Protein AF-0000000075734144 (afdb_homodimer)

Radius of gyration: 23.99 Å; Cα contacts (8 Å, |Δi|>4): 1242; chains: 2; bounding box: 48×80×72 Å

Foldseek 3Di:
DPLQPAAEEEEEFAPPLCLLLLLQLLQLLCLVVPFAEEEEELDQVQCSNQLQAQNDHFDAQVVVVPPDDQDALVNAWDQGHSRYIYGYQHADDPPPDQSLVSNVVSVVSCVVNVVCVVSVGNYYYYYAYQVPPGPRSCVCFQVLVHQAYEYEAWQDLVRLVSVLVVLVSNLVRVVVNGHFYLAYAYEQDDDPCIQVSVQVSQVVFPGGHQAYQHDDPLSVVSVVSSHRSCPPPVPDPNSVRSSSSSCSVSDDTDTHRTHRDDDVRSVVSVVVVCCVVCVVVVVVVVVVVD/DPLQPAAEEEEEFAPPLCLLLLLQLLQLLCLVVPFAEEEEELDQVQCSNQLQAQNDDFDAQVVVVPPDDQDALVNAWDQGHSRYIYGYQHADDPPPDQSLVSNVVSVVSCVVNVVCVVSVGNYYYYYAYQVRPGPRSCVCFQVLVHQAYEYEAWQDLVRLVSVLVVLVSNLVRVVVNGHFYLAYAYEADDDPCIQVSVQVSQVVFPGGHQAYQHDDPLSVVSVVSSHRSCPPPVPDPNSVRSSSSSCSSSDDTDTHRTHRDDDVRSVVSVVVVCCVVCVVVVVVVVVVVD

pLDDT: mean 84.83, std 16.72, range [25.48, 98.75]

Secondary structure (DSSP, 8-state):
-----PEEEEEEE-TTSSHHHHHHHHHHHHHHTT--EEEEEESTT--TTGGGTTT-----HHHHHHHSSS--HHHHEEE-GGG-EEEE-----TTT--HHHHHHHHHHHHHHTTHHHHH--SEEEEEEESS--SGGGGHHHHTT--SEEEEEE-SSHHHHHHHHHHHHHHHHHGGGTPPEEEEEEEEEE-STTHHHHHHHHHHHTT--EEEEEE--HHHHHHHHTT--HHHH-TTSHHHHHHHHHHHHHHS----B------HHHHHHHHHHHHHHHHHHHHHHHHHH--/-----PEEEEEEE-TTSSHHHHHHHHHHHHHHTT--EEEEEESTT--TTGGGTTT-----HHHHHHHSSS--GGGSEEE-GGG-EEEE-----TTT--HHHHHHHHHHHHHHTTHHHHH--SEEEEEEESS--SGGGGHHHHTT--SEEEEEE-SSHHHHHHHHHHHHHHHHHGGGTPPEEEEEEEEEE-STTHHHHHHHHHHHTT--EEEEEE--HHHHHHHHTT--HHHH-TTSHHHHHHHHHHHHHHS----B------HHHHHHHHHHHHHHHHHHHHHHHHHH--

Sequence (580 aa):
MSSNKPKHIAIYGKGGIGKSTTTSNISAALAEAGHRVIQIGCDPKSDSTTILRGGEDLPTVLDSLRDSGRPTIADVSAIGFGGVLCIEAGGPVPGVGCAGRGINAAVDLLHELKLFEEFKPDYVLYDVLGDVVCGGFAVPIRNGIAESAFVVTSSDFMAIFAANNLFKAISKYAPSGGARLGGVIANSIQTPYASALIDDFASRTGTNVVGYVPRSLTVAQSELYGQTVIEAAPTSEQADVYRQLARHIAGDHPVSIPKPLNAPALKQWAKQWGDRVFGGAAERRLVEVVMSSNKPKHIAIYGKGGIGKSTTTSNISAALAEAGHRVIQIGCDPKSDSTTILRGGEDLPTVLDSLRDSGRPTIADVSAIGFGGVLCIEAGGPVPGVGCAGRGINAAVDLLHELKLFEEFKPDYVLYDVLGDVVCGGFAVPIRNGIAESAFVVTSSDFMAIFAANNLFKAISKYAPSGGARLGGVIANSIQTPYASALIDDFASRTGTNVVGYVPRSLTVAQSELYGQTVIEAAPTSEQADVYRQLARHIAGDHPVSIPKPLNAPALKQWAKQWGDRVFGGAAERRLVEVV

Nearest PDB structures (foldseek):
  8tc3-assembly1_B  TM=9.566E-01  e=6.756E-31  Azotobacter vinelandii DJ
  8q5w-assembly3_F  TM=9.598E-01  e=5.323E-31  Methanocaldococcus infernus ME
  6n4l-assembly1_A  TM=9.449E-01  e=5.650E-31  Azotobacter vinelandii
  8q5v-assembly1_B  TM=9.428E-01  e=2.508E-30  Methanothermococcus thermolithotrophicus DSM 2095
  1cp2-assembly1_B  TM=9.571E-01  e=1.592E-29  Clostridium pasteurianum

InterPro domains:
  IPR000392 NifH/frxC family [PF00142] (8-270)
  IPR000392 NifH/frxC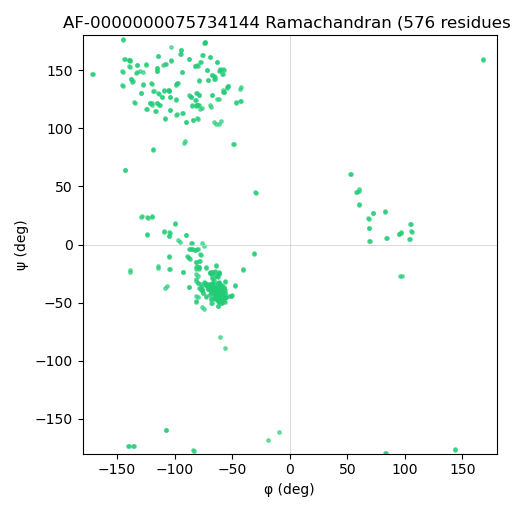 family [PIRSF000363] (7-274)
  IPR000392 NifH/frxC family [PS51026] (6-276)
  IPR000392 NifH/frxC family [PTHR42864] (8-272)
  IPR027417 P-loop containing nucleoside triphosphate hydrolase [G3DSA:3.40.50.300] (7-277)
  IPR027417 P-loop containing nucleoside triphosphate hydrolase [SSF52540] (5-275)
  IPR030655 NifH/chlL conserved site [PS00692] (127-140)
  IPR030655 NifH/chlL conserved site [PS00746] (88-100)

Organism: Rhodopseudomonas palustris (strain ATCC BAA-98 / CGA009) (NCBI:txid258594)

Solvent-accessible surface area (backbone atoms only — not comparable to full-atom values): 28976 Å² total; per-residue (Å²): 128,82,83,66,72,53,45,30,35,32,41,28,20,40,80,88,60,46,46,40,62,50,49,40,25,25,50,37,34,40,17,70,74,68,43,44,31,33,42,36,15,48,28,63,82,48,62,38,52,23,33,40,42,63,54,50,87,67,58,24,38,51,57,40,63,67,72,53,76,87,69,53,69,74,64,29,40,47,75,27,52,70,60,26,37,33,32,24,29,26,44,40,60,86,37,63,36,43,55,19,58,36,42,52,52,30,54,50,48,41,56,74,67,38,45,60,76,70,67,57,34,50,34,37,39,35,40,36,50,44,68,53,86,46,72,25,60,39,42,51,31,51,71,38,60,15,62,30,29,34,38,37,33,38,64,47,63,70,38,44,52,45,46,39,52,49,28,42,52,38,42,66,32,28,82,78,55,15,17,28,37,52,26,30,35,38,28,61,44,79,54,90,58,26,62,59,52,44,45,51,52,26,51,71,21,53,46,44,67,70,40,73,37,61,58,51,69,64,52,56,46,17,50,70,62,8,28,28,35,49,72,70,38,58,85,38,71,68,24,49,47,34,40,53,39,27,49,50,72,72,42,93,62,69,64,33,69,38,44,47,67,53,72,69,57,44,51,51,51,51,44,52,50,40,42,62,72,47,46,59,51,57,53,50,52,54,47,70,76,84,128,82,83,65,73,53,47,29,35,32,40,28,20,40,80,88,61,46,46,40,63,50,49,40,25,26,49,37,33,40,16,68,72,69,42,43,32,34,40,36,16,48,27,63,83,49,62,38,52,22,33,40,42,61,53,48,88,69,58,23,37,51,58,39,63,69,73,47,78,88,68,53,70,72,63,31,41,48,76,26,52,70,61,26,36,30,32,25,27,26,43,40,61,86,40,64,35,44,53,17,58,36,42,52,52,30,55,51,48,42,54,72,68,39,45,59,74,70,68,56,34,51,34,35,40,34,40,35,50,46,67,52,86,46,71,25,59,39,40,50,31,50,71,38,62,15,63,29,29,34,37,39,31,37,65,46,64,71,38,44,52,46,49,38,53,49,28,45,52,38,42,65,31,28,83,78,55,15,17,28,37,50,26,31,35,37,28,61,42,80,54,91,58,27,63,59,52,45,46,50,52,26,50,71,21,51,48,44,66,69,39,74,37,60,58,49,68,64,52,57,46,18,49,68,63,8,28,29,34,49,72,69,37,59,86,38,71,67,24,49,47,33,40,52,39,28,50,50,70,72,42,91,63,70,65,32,70,37,43,48,66,52,72,71,56,43,51,50,51,50,43,52,50,40,42,62,73,48,47,59,53,60,55,51,51,54,46,70,77,84

Structure (mmCIF, N/CA/C/O backbone):
data_AF-0000000075734144-model_v1
#
loop_
_entity.id
_entity.type
_entity.pdbx_description
1 polymer 'Nitrogenase iron protein (Nitrogenase component II) (Nitrogenase reductase)'
#
loop_
_atom_site.group_PDB
_atom_site.id
_atom_site.type_symbol
_atom_site.label_atom_id
_atom_site.label_alt_id
_atom_site.label_comp_id
_atom_site.label_asym_id
_atom_site.label_entity_id
_atom_site.label_seq_id
_atom_site.pdbx_PDB_ins_code
_atom_site.Cartn_x
_atom_site.Cartn_y
_atom_site.Cartn_z
_atom_site.occupancy
_atom_site.B_iso_or_equiv
_atom_site.auth_seq_id
_atom_site.auth_comp_id
_atom_site.auth_asym_id
_atom_site.auth_atom_id
_atom_site.pdbx_PDB_model_num
ATOM 1 N N . MET A 1 1 ? -4.992 38.688 23.531 1 30.84 1 MET A N 1
ATOM 2 C CA . MET A 1 1 ? -4.18 37.812 22.703 1 30.84 1 MET A CA 1
ATOM 3 C C . MET A 1 1 ? -4.922 36.5 22.375 1 30.84 1 MET A C 1
ATOM 5 O O . MET A 1 1 ? -5.273 35.75 23.281 1 30.84 1 MET A O 1
ATOM 9 N N . SER A 1 2 ? -5.914 36.438 21.562 1 37.84 2 SER A N 1
ATOM 10 C CA . SER A 1 2 ? -7.086 35.562 21.5 1 37.84 2 SER A CA 1
ATOM 11 C C . SER A 1 2 ? -6.699 34.094 21.625 1 37.84 2 SER A C 1
ATOM 13 O O . SER A 1 2 ? -5.781 33.625 20.938 1 37.84 2 SER A O 1
ATOM 15 N N . SER A 1 3 ? -6.543 33.438 22.797 1 46.69 3 SER A N 1
ATOM 16 C CA . SER A 1 3 ? -6.184 32.094 23.281 1 46.69 3 SER A CA 1
ATOM 17 C C . SER A 1 3 ? -6.598 31.016 22.297 1 46.69 3 SER A C 1
ATOM 19 O O . SER A 1 3 ? -7.684 30.453 22.406 1 46.69 3 SER A O 1
ATOM 21 N N . ASN A 1 4 ? -6.367 31.141 20.938 1 62.25 4 ASN A N 1
ATOM 22 C CA . ASN A 1 4 ? -6.992 30.391 19.859 1 62.25 4 ASN A CA 1
ATOM 23 C C . ASN A 1 4 ? -6.684 28.891 19.984 1 62.25 4 ASN A C 1
ATOM 25 O O . ASN A 1 4 ? -5.523 28.516 20.141 1 62.25 4 ASN A O 1
ATOM 29 N N . LYS A 1 5 ? -7.594 28.109 20.422 1 83.38 5 LYS A N 1
ATOM 30 C CA . LYS A 1 5 ? -7.578 26.656 20.5 1 83.38 5 LYS A CA 1
ATOM 31 C C . LYS A 1 5 ? -7.008 26.047 19.219 1 83.38 5 LYS A C 1
ATOM 33 O O . LYS A 1 5 ? -7.383 26.453 18.109 1 83.38 5 LYS A O 1
ATOM 38 N N . PRO A 1 6 ? -5.977 25.266 19.406 1 91.38 6 PRO A N 1
ATOM 39 C CA . PRO A 1 6 ? -5.395 24.641 18.219 1 91.38 6 PRO A CA 1
ATOM 40 C C . PRO A 1 6 ? -6.426 23.875 17.391 1 91.38 6 PRO A C 1
ATOM 42 O O . PRO A 1 6 ? -7.367 23.297 17.938 1 91.38 6 PRO A O 1
ATOM 45 N N . LYS A 1 7 ? -6.375 24.031 16.172 1 92.44 7 LYS A N 1
ATOM 46 C CA . LYS A 1 7 ? -7.195 23.234 15.266 1 92.44 7 LYS A CA 1
ATOM 47 C C . LYS A 1 7 ? -6.574 21.859 15.023 1 92.44 7 LYS A C 1
ATOM 49 O O . LYS A 1 7 ? -5.43 21.766 14.57 1 92.44 7 LYS A O 1
ATOM 54 N N . HIS A 1 8 ? -7.285 20.781 15.367 1 92.62 8 HIS A N 1
ATOM 55 C CA . HIS A 1 8 ? -6.836 19.406 15.188 1 92.62 8 HIS A CA 1
ATOM 56 C C . HIS A 1 8 ? -7.434 18.797 13.93 1 92.62 8 HIS A C 1
ATOM 58 O O . HIS A 1 8 ? -8.656 18.766 13.766 1 92.62 8 HIS A O 1
ATOM 64 N N . ILE A 1 9 ? -6.598 18.297 13.07 1 93.56 9 ILE A N 1
ATOM 65 C CA . ILE A 1 9 ? -7.02 17.797 11.773 1 93.56 9 ILE A CA 1
ATOM 66 C C . ILE A 1 9 ? -6.449 16.391 11.555 1 93.56 9 ILE A C 1
ATOM 68 O O . ILE A 1 9 ? -5.254 16.172 11.75 1 93.56 9 ILE A O 1
ATOM 72 N N . ALA A 1 10 ? -7.301 15.461 11.156 1 92.69 10 ALA A N 1
ATOM 73 C CA . ALA A 1 10 ? -6.852 14.109 10.844 1 92.69 10 ALA A CA 1
ATOM 74 C C . ALA A 1 10 ? -6.836 13.875 9.336 1 92.69 10 ALA A C 1
ATOM 76 O O . ALA A 1 10 ? -7.77 14.258 8.625 1 92.69 10 ALA A O 1
ATOM 77 N N . ILE A 1 11 ? -5.777 13.32 8.859 1 94.25 11 ILE A N 1
ATOM 78 C CA . ILE A 1 11 ? -5.652 12.961 7.449 1 94.25 11 ILE A CA 1
ATOM 79 C C . ILE A 1 11 ? -5.551 11.445 7.305 1 94.25 11 ILE A C 1
ATOM 81 O O . ILE A 1 11 ? -4.645 10.82 7.863 1 94.25 11 ILE A O 1
ATOM 85 N N . TYR A 1 12 ? -6.484 10.914 6.559 1 91.5 12 TYR A N 1
ATOM 86 C CA . TYR A 1 12 ? -6.598 9.469 6.387 1 91.5 12 TYR A CA 1
ATOM 87 C C . TYR A 1 12 ? -6.32 9.07 4.941 1 91.5 12 TYR A C 1
ATOM 89 O O . TYR A 1 12 ? -6.414 9.898 4.031 1 91.5 12 TYR A O 1
ATOM 97 N N . GLY A 1 13 ? -6.051 7.859 4.793 1 90.44 13 GLY A N 1
ATOM 98 C CA . GLY A 1 13 ? -5.848 7.285 3.473 1 90.44 13 GLY A CA 1
ATOM 99 C C . GLY A 1 13 ? -5.254 5.887 3.516 1 90.44 13 GLY A C 1
ATOM 100 O O . GLY A 1 13 ? -4.645 5.496 4.512 1 90.44 13 GLY A O 1
ATOM 101 N N . LYS A 1 14 ? -5.492 5.254 2.389 1 84.56 14 LYS A N 1
ATOM 102 C CA . LYS A 1 14 ? -4.934 3.906 2.295 1 84.56 14 LYS A CA 1
ATOM 103 C C . LYS A 1 14 ? -3.41 3.934 2.35 1 84.56 14 LYS A C 1
ATOM 105 O O . LYS A 1 14 ? -2.793 4.965 2.072 1 84.56 14 LYS A O 1
ATOM 110 N N . GLY A 1 15 ? -2.816 2.807 2.754 1 81.06 15 GLY A N 1
ATOM 111 C CA . GLY A 1 15 ? -1.364 2.717 2.736 1 81.06 15 GLY A CA 1
ATOM 112 C C . GLY A 1 15 ? -0.769 2.967 1.362 1 81.06 15 GLY A C 1
ATOM 113 O O . GLY A 1 15 ? -1.243 2.42 0.365 1 81.06 15 GLY A O 1
ATOM 114 N N . GLY A 1 16 ? 0.249 3.842 1.29 1 81.75 16 GLY A N 1
ATOM 115 C CA . GLY A 1 16 ? 0.979 4.086 0.057 1 81.75 16 GLY A CA 1
ATOM 116 C C . GLY A 1 16 ? 0.301 5.102 -0.846 1 81.75 16 GLY A C 1
ATOM 117 O O . GLY A 1 16 ? 0.8 5.402 -1.932 1 81.75 16 GLY A O 1
ATOM 118 N N . ILE A 1 17 ? -0.723 5.719 -0.453 1 88.38 17 ILE A N 1
ATOM 119 C CA . ILE A 1 17 ? -1.52 6.609 -1.29 1 88.38 17 ILE A CA 1
ATOM 120 C C . ILE A 1 17 ? -0.857 7.98 -1.359 1 88.38 17 ILE A C 1
ATOM 122 O O . ILE A 1 17 ? -1.238 8.82 -2.178 1 88.38 17 ILE A O 1
ATOM 126 N N . GLY A 1 18 ? 0.083 8.281 -0.485 1 91.75 18 GLY A N 1
ATOM 127 C CA . GLY A 1 18 ? 0.748 9.57 -0.434 1 91.75 18 GLY A CA 1
ATOM 128 C C . GLY A 1 18 ? 0.287 10.438 0.725 1 91.75 18 GLY A C 1
ATOM 129 O O . GLY A 1 18 ? 0.45 11.656 0.699 1 91.75 18 GLY A O 1
ATOM 130 N N . LYS A 1 19 ? -0.297 9.82 1.636 1 93.5 19 LYS A N 1
ATOM 131 C CA . LYS A 1 19 ? -0.856 10.523 2.789 1 93.5 19 LYS A CA 1
ATOM 132 C C . LYS A 1 19 ? 0.236 11.234 3.582 1 93.5 19 LYS A C 1
ATOM 134 O O . LYS A 1 19 ? 0.11 12.422 3.893 1 93.5 19 LYS A O 1
ATOM 139 N N . SER A 1 20 ? 1.296 10.523 3.973 1 95.25 20 SER A N 1
ATOM 140 C CA . SER A 1 20 ? 2.365 11.117 4.77 1 95.25 20 SER A CA 1
ATOM 141 C C . SER A 1 20 ? 3.064 12.242 4.012 1 95.25 20 SER A C 1
ATOM 143 O O . SER A 1 20 ? 3.361 13.289 4.586 1 95.25 20 SER A O 1
ATOM 145 N N . THR A 1 21 ? 3.328 12.023 2.746 1 95.5 21 THR A N 1
ATOM 146 C CA . THR A 1 21 ? 3.945 13.039 1.909 1 95.5 21 THR A CA 1
ATOM 147 C C . THR A 1 21 ? 3.07 14.289 1.848 1 95.5 21 THR A C 1
ATOM 149 O O . THR A 1 21 ? 3.561 15.406 2.027 1 95.5 21 THR A O 1
ATOM 152 N N . THR A 1 22 ? 1.815 14.031 1.645 1 97.38 22 THR A N 1
ATOM 153 C CA . THR A 1 22 ? 0.865 15.133 1.564 1 97.38 22 THR A CA 1
ATOM 154 C C . THR A 1 22 ? 0.777 15.867 2.9 1 97.38 22 THR A C 1
ATOM 156 O O . THR A 1 22 ? 0.833 17.094 2.941 1 97.38 22 THR A O 1
ATOM 159 N N . THR A 1 23 ? 0.676 15.141 3.967 1 97.69 23 THR A N 1
ATOM 160 C CA . THR A 1 23 ? 0.566 15.727 5.297 1 97.69 23 THR A CA 1
ATOM 161 C C . THR A 1 23 ? 1.793 16.578 5.617 1 97.69 23 THR A C 1
ATOM 163 O O . THR A 1 23 ? 1.666 17.703 6.098 1 97.69 23 THR A O 1
ATOM 166 N N . SER A 1 24 ? 2.945 16.078 5.344 1 98.38 24 SER A N 1
ATOM 167 C CA . SER A 1 24 ? 4.188 16.797 5.633 1 98.38 24 SER A CA 1
ATOM 168 C C . SER A 1 24 ? 4.293 18.062 4.809 1 98.38 24 SER A C 1
ATOM 170 O O . SER A 1 24 ? 4.773 19.094 5.301 1 98.38 24 SER A O 1
ATOM 172 N N . ASN A 1 25 ? 3.908 17.969 3.58 1 98.56 25 ASN A N 1
ATOM 173 C CA . ASN A 1 25 ? 3.961 19.172 2.75 1 98.56 25 ASN A CA 1
ATOM 174 C C . ASN A 1 25 ? 2.955 20.219 3.217 1 98.56 25 ASN A C 1
ATOM 176 O O . ASN A 1 25 ? 3.217 21.422 3.131 1 98.56 25 ASN A O 1
ATOM 180 N N . ILE A 1 26 ? 1.794 19.781 3.691 1 98.44 26 ILE A N 1
ATOM 181 C CA . ILE A 1 26 ? 0.819 20.703 4.273 1 98.44 26 ILE A CA 1
ATOM 182 C C . ILE A 1 26 ? 1.4 21.344 5.527 1 98.44 26 ILE A C 1
ATOM 184 O O . ILE A 1 26 ? 1.333 22.562 5.695 1 98.44 26 ILE A O 1
ATOM 188 N N . SER A 1 27 ? 1.986 20.547 6.387 1 98.62 27 SER A N 1
ATOM 189 C CA . SER A 1 27 ? 2.623 21.047 7.598 1 98.62 27 SER A CA 1
ATOM 190 C C . SER A 1 27 ? 3.695 22.094 7.266 1 98.62 27 SER A C 1
ATOM 192 O O . SER A 1 27 ? 3.748 23.156 7.879 1 98.62 27 SER A O 1
ATOM 194 N N . ALA A 1 28 ? 4.516 21.766 6.277 1 98.75 28 ALA A N 1
ATOM 195 C CA . ALA A 1 28 ? 5.586 22.656 5.855 1 98.75 28 ALA A CA 1
ATOM 196 C C . ALA A 1 28 ? 5.016 23.969 5.316 1 98.75 28 ALA A C 1
ATOM 198 O O . ALA A 1 28 ? 5.535 25.047 5.613 1 98.75 28 ALA A O 1
ATOM 199 N N . ALA A 1 29 ? 3.975 23.859 4.566 1 98.75 29 ALA A N 1
ATOM 200 C CA . ALA A 1 29 ? 3.35 25.047 3.984 1 98.75 29 ALA A CA 1
ATOM 201 C C . ALA A 1 29 ? 2.756 25.953 5.066 1 98.75 29 ALA A C 1
ATOM 203 O O . ALA A 1 29 ? 2.879 27.172 5 1 98.75 29 ALA A O 1
ATOM 204 N N . LEU A 1 30 ? 2.107 25.375 6.023 1 98.44 30 LEU A N 1
ATOM 205 C CA . LEU A 1 30 ? 1.55 26.141 7.137 1 98.44 30 LEU A CA 1
ATOM 206 C C . LEU A 1 30 ? 2.654 26.812 7.938 1 98.44 30 LEU A C 1
ATOM 208 O O . LEU A 1 30 ? 2.523 27.984 8.312 1 98.44 30 LEU A O 1
ATOM 212 N N . ALA A 1 31 ? 3.697 26.094 8.172 1 98.5 31 ALA A N 1
ATOM 213 C CA . ALA A 1 31 ? 4.832 26.656 8.891 1 98.5 31 ALA A CA 1
ATOM 214 C C . ALA A 1 31 ? 5.441 27.828 8.117 1 98.5 31 ALA A C 1
ATOM 216 O O . ALA A 1 31 ? 5.754 28.875 8.703 1 98.5 31 ALA A O 1
ATOM 217 N N . GLU A 1 32 ? 5.605 27.578 6.832 1 98.25 32 GLU A N 1
ATOM 218 C CA . GLU A 1 32 ? 6.121 28.625 5.965 1 98.25 32 GLU A CA 1
ATOM 219 C C . GLU A 1 32 ? 5.258 29.891 6.047 1 98.25 32 GLU A C 1
ATOM 221 O O . GLU A 1 32 ? 5.77 31 5.988 1 98.25 32 GLU A O 1
ATOM 226 N N . ALA A 1 33 ? 4.023 29.734 6.27 1 97.75 33 ALA A N 1
ATOM 227 C CA . ALA A 1 33 ? 3.072 30.844 6.359 1 97.75 33 ALA A CA 1
ATOM 228 C C . ALA A 1 33 ? 3.094 31.469 7.75 1 97.75 33 ALA A C 1
ATOM 230 O O . ALA A 1 33 ? 2.32 32.406 8.031 1 97.75 33 ALA A O 1
ATOM 231 N N . GLY A 1 34 ? 3.865 30.891 8.68 1 97.19 34 GLY A N 1
ATOM 232 C CA . GLY A 1 34 ? 4.086 31.547 9.961 1 97.19 34 GLY A CA 1
ATOM 233 C C . GLY A 1 34 ? 3.314 30.891 11.094 1 97.19 34 GLY A C 1
ATOM 234 O O . GLY A 1 34 ? 3.271 31.438 12.211 1 97.19 34 GLY A O 1
ATOM 235 N N . HIS A 1 35 ? 2.754 29.75 10.859 1 97.75 35 HIS A N 1
ATOM 236 C CA . HIS A 1 35 ? 1.962 29.094 11.898 1 97.75 35 HIS A CA 1
ATOM 237 C C . HIS A 1 35 ? 2.811 28.109 12.703 1 97.75 35 HIS A C 1
ATOM 239 O O . HIS A 1 35 ? 3.762 27.531 12.172 1 97.75 35 HIS A O 1
ATOM 245 N N . ARG A 1 36 ? 2.479 27.953 13.945 1 98 36 ARG A N 1
ATOM 246 C CA . ARG A 1 36 ? 3.049 26.891 14.773 1 98 36 ARG A CA 1
ATOM 247 C C . ARG A 1 36 ? 2.328 25.562 14.539 1 98 36 ARG A C 1
ATOM 249 O O . ARG A 1 36 ? 1.122 25.469 14.773 1 98 36 ARG A O 1
ATOM 256 N N . VAL A 1 37 ? 3.082 24.594 14.094 1 98.31 37 VAL A N 1
ATOM 257 C CA . VAL A 1 37 ? 2.451 23.359 13.609 1 98.31 37 VAL A CA 1
ATOM 258 C C . VAL A 1 37 ? 3.061 22.156 14.312 1 98.31 37 VAL A C 1
ATOM 260 O O . VAL A 1 37 ? 4.273 22.094 14.523 1 98.31 37 VAL A O 1
ATOM 263 N N . ILE A 1 38 ? 2.191 21.188 14.703 1 97.5 38 ILE A N 1
ATOM 264 C CA . ILE A 1 38 ? 2.617 19.859 15.133 1 97.5 38 ILE A CA 1
ATOM 265 C C . ILE A 1 38 ? 2.117 18.812 14.141 1 97.5 38 ILE A C 1
ATOM 267 O O . ILE A 1 38 ? 0.962 18.859 13.711 1 97.5 38 ILE A O 1
ATOM 271 N N . GLN A 1 39 ? 2.971 17.953 13.695 1 97.5 39 GLN A N 1
ATOM 272 C CA . GLN A 1 39 ? 2.551 16.766 12.953 1 97.5 39 GLN A CA 1
ATOM 273 C C . GLN A 1 39 ? 2.801 15.5 13.766 1 97.5 39 GLN A C 1
ATOM 275 O O . GLN A 1 39 ? 3.92 15.258 14.219 1 97.5 39 GLN A O 1
ATOM 280 N N . ILE A 1 40 ? 1.747 14.695 13.914 1 94.5 40 ILE A N 1
ATOM 281 C CA . ILE A 1 40 ? 1.815 13.438 14.648 1 94.5 40 ILE A CA 1
ATOM 282 C C . ILE A 1 40 ? 1.535 12.273 13.703 1 94.5 40 ILE A C 1
ATOM 284 O O . ILE A 1 40 ? 0.42 12.133 13.195 1 94.5 40 ILE A O 1
ATOM 288 N N . GLY A 1 41 ? 2.564 11.477 13.547 1 93 41 GLY A N 1
ATOM 289 C CA . GLY A 1 41 ? 2.373 10.242 12.789 1 93 41 GLY A CA 1
ATOM 290 C C . GLY A 1 41 ? 1.707 9.148 13.602 1 93 41 GLY A C 1
ATOM 291 O O . GLY A 1 41 ? 2.193 8.773 14.672 1 93 41 GLY A O 1
ATOM 292 N N . CYS A 1 42 ? 0.67 8.602 13.031 1 86.12 42 CYS A N 1
ATOM 293 C CA . CYS A 1 42 ? -0.082 7.547 13.703 1 86.12 42 CYS A CA 1
ATOM 294 C C . CYS A 1 42 ? -0.064 6.262 12.883 1 86.12 42 CYS A C 1
ATOM 296 O O . CYS A 1 42 ? -0.998 5.461 12.961 1 86.12 42 CYS A O 1
ATOM 298 N N . ASP A 1 43 ? 0.855 6.109 12.109 1 77.88 43 ASP A N 1
ATOM 299 C CA . ASP A 1 43 ? 1.105 4.891 11.352 1 77.88 43 ASP A CA 1
ATOM 300 C C . ASP A 1 43 ? 2.174 4.031 12.023 1 77.88 43 ASP A C 1
ATOM 302 O O . ASP A 1 43 ? 3.205 4.543 12.461 1 77.88 43 ASP A O 1
ATOM 306 N N . PRO A 1 44 ? 1.94 2.754 12.055 1 71.62 44 PRO A N 1
ATOM 307 C CA . PRO A 1 44 ? 2.914 1.864 12.695 1 71.62 44 PRO A CA 1
ATOM 308 C C . PRO A 1 44 ? 4.281 1.903 12.016 1 71.62 44 PRO A C 1
ATOM 310 O O . PRO A 1 44 ? 5.293 1.559 12.641 1 71.62 44 PRO A O 1
ATOM 313 N N . LYS A 1 45 ? 4.434 2.24 10.82 1 72.12 45 LYS A N 1
ATOM 314 C CA . LYS A 1 45 ? 5.707 2.328 10.117 1 72.12 45 LYS A CA 1
ATOM 315 C C . LYS A 1 45 ? 6.551 3.484 10.641 1 72.12 45 LYS A C 1
ATOM 317 O O . LYS A 1 45 ? 7.77 3.504 10.461 1 72.12 45 LYS A O 1
ATOM 322 N N . SER A 1 46 ? 5.969 4.48 11.227 1 74.5 46 SER A N 1
ATOM 323 C CA . SER A 1 46 ? 6.621 5.598 11.906 1 74.5 46 SER A CA 1
ATOM 324 C C . SER A 1 46 ? 7.523 6.371 10.953 1 74.5 46 SER A C 1
ATOM 326 O O . SER A 1 46 ? 8.68 6.648 11.273 1 74.5 46 SER A O 1
ATOM 328 N N . ASP A 1 47 ? 7.047 6.684 9.773 1 84.44 47 ASP A N 1
ATOM 329 C CA . ASP A 1 47 ? 7.836 7.457 8.82 1 84.44 47 ASP A CA 1
ATOM 330 C C . ASP A 1 47 ? 7.047 8.656 8.297 1 84.44 47 ASP A C 1
ATOM 332 O O . ASP A 1 47 ? 7.363 9.195 7.234 1 84.44 47 ASP A O 1
ATOM 336 N N . SER A 1 48 ? 6.094 9.109 9.039 1 92.31 48 SER A N 1
ATOM 337 C CA . SER A 1 48 ? 5.203 10.188 8.625 1 92.31 48 SER A CA 1
ATOM 338 C C . SER A 1 48 ? 5.953 11.508 8.516 1 92.31 48 SER A C 1
ATOM 340 O O . SER A 1 48 ? 5.652 12.328 7.645 1 92.31 48 SER A O 1
ATOM 342 N N . THR A 1 49 ? 6.961 11.719 9.398 1 96.56 49 THR A N 1
ATOM 343 C CA . THR A 1 49 ? 7.57 13.039 9.492 1 96.56 49 THR A CA 1
ATOM 344 C C . THR A 1 49 ? 8.984 13.023 8.922 1 96.56 49 THR A C 1
ATOM 346 O O . THR A 1 49 ? 9.727 14 9.062 1 96.56 49 THR A O 1
ATOM 349 N N . THR A 1 50 ? 9.352 12.008 8.273 1 93.62 50 THR A N 1
ATOM 350 C CA . THR A 1 50 ? 10.719 11.797 7.809 1 93.62 50 THR A CA 1
ATOM 351 C C . THR A 1 50 ? 11.141 12.914 6.859 1 93.62 50 THR A C 1
ATOM 353 O O . THR A 1 50 ? 12.25 13.445 6.969 1 93.62 50 THR A O 1
ATOM 356 N N . ILE A 1 51 ? 10.281 13.359 6.008 1 95.12 51 ILE A N 1
ATOM 357 C CA . ILE A 1 51 ? 10.688 14.32 4.984 1 95.12 51 ILE A CA 1
ATOM 358 C C . ILE A 1 51 ? 10.641 15.734 5.555 1 95.12 51 ILE A C 1
ATOM 360 O O . ILE A 1 51 ? 11.016 16.688 4.875 1 95.12 51 ILE A O 1
ATOM 364 N N . LEU A 1 52 ? 10.188 15.852 6.77 1 97.94 52 LEU A N 1
ATOM 365 C CA . LEU A 1 52 ? 10.297 17.125 7.469 1 97.94 52 LEU A CA 1
ATOM 366 C C . LEU A 1 52 ? 11.641 17.234 8.195 1 97.94 52 LEU A C 1
ATOM 368 O O . LEU A 1 52 ? 12.031 18.312 8.633 1 97.94 52 LEU A O 1
ATOM 372 N N . ARG A 1 53 ? 12.305 16.078 8.242 1 96.19 53 ARG A N 1
ATOM 373 C CA . ARG A 1 53 ? 13.461 16.016 9.133 1 96.19 53 ARG A CA 1
ATOM 374 C C . ARG A 1 53 ? 14.719 15.602 8.375 1 96.19 53 ARG A C 1
ATOM 376 O O . ARG A 1 53 ? 15.625 15 8.945 1 96.19 53 ARG A O 1
ATOM 383 N N . GLY A 1 54 ? 14.719 15.828 7.148 1 91.94 54 GLY A N 1
ATOM 384 C CA . GLY A 1 54 ? 15.898 15.531 6.359 1 91.94 54 GLY A CA 1
ATOM 385 C C . GLY A 1 54 ? 16.172 14.047 6.223 1 91.94 54 GLY A C 1
ATOM 386 O O . GLY A 1 54 ? 17.297 13.633 5.941 1 91.94 54 GLY A O 1
ATOM 387 N N . GLY A 1 55 ? 15.219 13.273 6.547 1 88.5 55 GLY A N 1
ATOM 388 C CA . GLY A 1 55 ? 15.359 11.828 6.422 1 88.5 55 GLY A CA 1
ATOM 389 C C . GLY A 1 55 ? 15.797 11.164 7.707 1 88.5 55 GLY A C 1
ATOM 390 O O . GLY A 1 55 ? 16.016 9.945 7.742 1 88.5 55 GLY A O 1
ATOM 391 N N . GLU A 1 56 ? 15.828 11.836 8.758 1 88.88 56 GLU A N 1
ATOM 392 C CA . GLU A 1 56 ? 16.328 11.305 10.023 1 88.88 56 GLU A CA 1
ATOM 393 C C . GLU A 1 56 ? 15.266 10.492 10.75 1 88.88 56 GLU A C 1
ATOM 395 O O . GLU A 1 56 ? 14.07 10.797 10.641 1 88.88 56 GLU A O 1
ATOM 400 N N . ASP A 1 57 ? 15.727 9.594 11.539 1 85.62 57 ASP A N 1
ATOM 401 C CA . ASP A 1 57 ? 14.82 8.773 12.336 1 85.62 57 ASP A CA 1
ATOM 402 C C . ASP A 1 57 ? 14.352 9.523 13.578 1 85.62 57 ASP A C 1
ATOM 404 O O . ASP A 1 57 ? 15.047 10.422 14.062 1 85.62 57 ASP A O 1
ATOM 408 N N . LEU A 1 58 ? 13.227 9.156 14.047 1 90.31 58 LEU A N 1
ATOM 409 C CA . LEU A 1 58 ? 12.633 9.703 15.258 1 90.31 58 LEU A CA 1
ATOM 410 C C . LEU A 1 58 ? 12.086 8.594 16.141 1 90.31 58 LEU A C 1
ATOM 412 O O . LEU A 1 58 ? 11.281 7.773 15.695 1 90.31 58 LEU A O 1
ATOM 416 N N . PRO A 1 59 ? 12.57 8.508 17.375 1 87.69 59 PRO A N 1
ATOM 417 C CA . PRO A 1 59 ? 11.969 7.527 18.281 1 87.69 59 PRO A CA 1
ATOM 418 C C . PRO A 1 59 ? 10.469 7.742 18.469 1 87.69 59 PRO A C 1
ATOM 420 O O . PRO A 1 59 ? 10.008 8.883 18.516 1 87.69 59 PRO A O 1
ATOM 423 N N . THR A 1 60 ? 9.75 6.645 18.641 1 88.75 60 THR A N 1
ATOM 424 C CA . THR A 1 60 ? 8.305 6.75 18.766 1 88.75 60 THR A CA 1
ATOM 425 C C . THR A 1 60 ? 7.914 6.984 20.234 1 88.75 60 THR A C 1
ATOM 427 O O . THR A 1 60 ? 8.695 6.703 21.141 1 88.75 60 THR A O 1
ATOM 430 N N . VAL A 1 61 ? 6.738 7.496 20.375 1 87 61 VAL A N 1
ATOM 431 C CA . VAL A 1 61 ? 6.188 7.734 21.703 1 87 61 VAL A CA 1
ATOM 432 C C . VAL A 1 61 ? 6.074 6.414 22.453 1 87 61 VAL A C 1
ATOM 434 O O . VAL A 1 61 ? 6.496 6.316 23.609 1 87 61 VAL A O 1
ATOM 437 N N . LEU A 1 62 ? 5.59 5.395 21.859 1 81.62 62 LEU A N 1
ATOM 438 C CA . LEU A 1 62 ? 5.34 4.109 22.516 1 81.62 62 LEU A CA 1
ATOM 439 C C . LEU A 1 62 ? 6.652 3.416 22.859 1 81.62 62 LEU A C 1
ATOM 441 O O . LEU A 1 62 ? 6.75 2.742 23.891 1 81.62 62 LEU A O 1
ATOM 445 N N . ASP A 1 63 ? 7.621 3.51 22 1 80.06 63 ASP A N 1
ATOM 446 C CA . ASP A 1 63 ? 8.93 2.93 22.297 1 80.06 63 ASP A CA 1
ATOM 447 C C . ASP A 1 63 ? 9.578 3.613 23.5 1 80.06 63 ASP A C 1
ATOM 449 O O . ASP A 1 63 ? 10.273 2.971 24.281 1 80.06 63 ASP A O 1
ATOM 453 N N . SER A 1 64 ? 9.422 4.824 23.578 1 78.38 64 SER A N 1
ATOM 454 C CA . SER A 1 64 ? 10.031 5.582 24.672 1 78.38 64 SER A CA 1
ATOM 455 C C . SER A 1 64 ? 9.406 5.227 26.016 1 78.38 64 SER A C 1
ATOM 457 O O . SER A 1 64 ? 10.023 5.41 27.062 1 78.38 64 SER A O 1
ATOM 459 N N . LEU A 1 65 ? 8.172 4.812 25.969 1 74 65 LEU A N 1
ATOM 460 C CA . LEU A 1 65 ? 7.492 4.363 27.172 1 74 65 LEU A CA 1
ATOM 461 C C . LEU A 1 65 ? 8.102 3.064 27.688 1 74 65 LEU A C 1
ATOM 463 O O . LEU A 1 65 ? 8.102 2.809 28.891 1 74 65 LEU A O 1
ATOM 467 N N . ARG A 1 66 ? 8.547 2.223 26.766 1 68.56 66 ARG A N 1
ATOM 468 C CA . ARG A 1 66 ? 9.086 0.919 27.141 1 68.56 66 ARG A CA 1
ATOM 469 C C . ARG A 1 66 ? 10.477 1.057 27.75 1 68.56 66 ARG A C 1
ATOM 471 O O . ARG A 1 66 ? 10.867 0.262 28.609 1 68.56 66 ARG A O 1
ATOM 478 N N . ASP A 1 67 ? 11.344 1.66 27.047 1 64.81 67 ASP A N 1
ATOM 479 C CA . ASP A 1 67 ? 12.742 1.717 27.453 1 64.81 67 ASP A CA 1
ATOM 480 C C . ASP A 1 67 ? 12.883 2.328 28.844 1 64.81 67 ASP A C 1
ATOM 482 O O . ASP A 1 67 ? 13.641 1.822 29.672 1 64.81 67 ASP A O 1
ATOM 486 N N . SER A 1 68 ? 13.008 3.607 28.969 1 59.03 68 SER A N 1
ATOM 487 C CA . SER A 1 68 ? 13.398 4.23 30.234 1 59.03 68 SER A CA 1
ATOM 488 C C . SER A 1 68 ? 12.203 4.848 30.938 1 59.03 68 SER A C 1
ATOM 490 O O . SER A 1 68 ? 11.117 4.961 30.359 1 59.03 68 SER A O 1
ATOM 492 N N . GLY A 1 69 ? 12.375 5.328 32.375 1 62.34 69 GLY A N 1
ATOM 493 C CA . GLY A 1 69 ? 11.586 6.188 33.25 1 62.34 69 GLY A CA 1
ATOM 494 C C . GLY A 1 69 ? 10.609 7.066 32.5 1 62.34 69 GLY A C 1
ATOM 495 O O . GLY A 1 69 ? 10.297 6.801 31.328 1 62.34 69 GLY A O 1
ATOM 496 N N . ARG A 1 70 ? 9.953 8.023 32.938 1 69.06 70 ARG A N 1
ATOM 497 C CA . ARG A 1 70 ? 9 8.969 32.375 1 69.06 70 ARG A CA 1
ATOM 498 C C . ARG A 1 70 ? 9.633 9.773 31.25 1 69.06 70 ARG A C 1
ATOM 500 O O . ARG A 1 70 ? 10.562 10.547 31.469 1 69.06 70 ARG A O 1
ATOM 507 N N . PRO A 1 71 ? 9.25 9.461 29.891 1 80.62 71 PRO A N 1
ATOM 508 C CA . PRO A 1 71 ? 9.852 10.219 28.797 1 80.62 71 PRO A CA 1
ATOM 509 C C . PRO A 1 71 ? 9.562 11.711 28.875 1 80.62 71 PRO A C 1
ATOM 511 O O . PRO A 1 71 ? 8.594 12.125 29.516 1 80.62 71 PRO A O 1
ATOM 514 N N . THR A 1 72 ? 10.445 12.562 28.391 1 86.75 72 THR A N 1
ATOM 515 C CA . THR A 1 72 ? 10.227 13.992 28.203 1 86.75 72 THR A CA 1
ATOM 516 C C . THR A 1 72 ? 9.773 14.281 26.781 1 86.75 72 THR A C 1
ATOM 518 O O . THR A 1 72 ? 9.82 13.406 25.906 1 86.75 72 THR A O 1
ATOM 521 N N . ILE A 1 73 ? 9.312 15.445 26.531 1 88.38 73 ILE A N 1
ATOM 522 C CA . ILE A 1 73 ? 8.898 15.883 25.203 1 88.38 73 ILE A CA 1
ATOM 523 C C . ILE A 1 73 ? 10.062 15.742 24.219 1 88.38 73 ILE A C 1
ATOM 525 O O . ILE A 1 73 ? 9.875 15.305 23.094 1 88.38 73 ILE A O 1
ATOM 529 N N . ALA A 1 74 ? 11.227 16.016 24.703 1 89.38 74 ALA A N 1
ATOM 530 C CA . ALA A 1 74 ? 12.414 15.969 23.859 1 89.38 74 ALA A CA 1
ATOM 531 C C . ALA A 1 74 ? 12.734 14.539 23.422 1 89.38 74 ALA A C 1
ATOM 533 O O . ALA A 1 74 ? 13.305 14.32 22.359 1 89.38 74 ALA A O 1
ATOM 534 N N . ASP A 1 75 ? 12.289 13.609 24.172 1 89.19 75 ASP A N 1
ATOM 535 C CA . ASP A 1 75 ? 12.578 12.211 23.891 1 89.19 75 ASP A CA 1
ATOM 536 C C . ASP A 1 75 ? 11.672 11.68 22.781 1 89.19 75 ASP A C 1
ATOM 538 O O . ASP A 1 75 ? 12 10.68 22.125 1 89.19 75 ASP A O 1
ATOM 542 N N . VAL A 1 76 ? 10.555 12.422 22.578 1 90.25 76 VAL A N 1
ATOM 543 C CA . VAL A 1 76 ? 9.57 11.82 21.688 1 90.25 76 VAL A CA 1
ATOM 544 C C . VAL A 1 76 ? 9.266 12.781 20.531 1 90.25 76 VAL A C 1
ATOM 546 O O . VAL A 1 76 ? 8.289 12.602 19.812 1 90.25 76 VAL A O 1
ATOM 549 N N . SER A 1 77 ? 10.031 13.836 20.453 1 94.94 77 SER A N 1
ATOM 550 C CA . SER A 1 77 ? 9.758 14.836 19.422 1 94.94 77 SER A CA 1
ATOM 551 C C . SER A 1 77 ? 11.047 15.414 18.859 1 94.94 77 SER A C 1
ATOM 553 O O . SER A 1 77 ? 12.117 15.258 19.438 1 94.94 77 SER A O 1
ATOM 555 N N . ALA A 1 78 ? 10.93 15.969 17.688 1 96.31 78 ALA A N 1
ATOM 556 C CA . ALA A 1 78 ? 12.023 16.703 17.031 1 96.31 78 ALA A CA 1
ATOM 557 C C . ALA A 1 78 ? 11.484 17.859 16.219 1 96.31 78 ALA A C 1
ATOM 559 O O . ALA A 1 78 ? 10.367 17.812 15.695 1 96.31 78 ALA A O 1
ATOM 560 N N . ILE A 1 79 ? 12.281 18.906 16.125 1 97.56 79 ILE A N 1
ATOM 561 C CA . ILE A 1 79 ? 11.906 20.062 15.305 1 97.56 79 ILE A CA 1
ATOM 562 C C . ILE A 1 79 ? 12.328 19.812 13.852 1 97.56 79 ILE A C 1
ATOM 564 O O . ILE A 1 79 ? 13.469 19.438 13.586 1 97.56 79 ILE A O 1
ATOM 568 N N . GLY A 1 80 ? 11.367 19.969 12.969 1 97.69 80 GLY A N 1
ATOM 569 C CA . GLY A 1 80 ? 11.625 19.812 11.547 1 97.69 80 GLY A CA 1
ATOM 570 C C . GLY A 1 80 ? 11.617 21.125 10.789 1 97.69 80 GLY A C 1
ATOM 571 O O . GLY A 1 80 ? 11.828 22.188 11.375 1 97.69 80 GLY A O 1
ATOM 572 N N . PHE A 1 81 ? 11.438 21.078 9.508 1 97.81 81 PHE A N 1
ATOM 573 C CA . PHE A 1 81 ? 11.453 22.234 8.625 1 97.81 81 PHE A CA 1
ATOM 574 C C . PHE A 1 81 ? 10.461 23.297 9.102 1 97.81 81 PHE A C 1
ATOM 576 O O . PHE A 1 81 ? 9.336 22.969 9.484 1 97.81 81 PHE A O 1
ATOM 583 N N . GLY A 1 82 ? 10.898 24.531 9.117 1 97.56 82 GLY A N 1
ATOM 584 C CA . GLY A 1 82 ? 10.023 25.656 9.43 1 97.56 82 GLY A CA 1
ATOM 585 C C . GLY A 1 82 ? 9.594 25.688 10.891 1 97.56 82 GLY A C 1
ATOM 586 O O . GLY A 1 82 ? 8.695 26.438 11.258 1 97.56 82 GLY A O 1
ATOM 587 N N . GLY A 1 83 ? 10.117 24.719 11.711 1 97.81 83 GLY A N 1
ATOM 588 C CA . GLY A 1 83 ? 9.766 24.688 13.125 1 97.81 83 GLY A CA 1
ATOM 589 C C . GLY A 1 83 ? 8.641 23.734 13.445 1 97.81 83 GLY A C 1
ATOM 590 O O . GLY A 1 83 ? 8.133 23.703 14.562 1 97.81 83 GLY A O 1
ATOM 591 N N . VAL A 1 84 ? 8.281 22.922 12.484 1 98.5 84 VAL A N 1
ATOM 592 C CA . VAL A 1 84 ? 7.246 21.938 12.734 1 98.5 84 VAL A CA 1
ATOM 593 C C . VAL A 1 84 ? 7.707 20.969 13.812 1 98.5 84 VAL A C 1
ATOM 595 O O . VAL A 1 84 ? 8.805 20.406 13.727 1 98.5 84 VAL A O 1
ATOM 598 N N . LEU A 1 85 ? 6.922 20.828 14.836 1 98.31 85 LEU A N 1
ATOM 599 C CA . LEU A 1 85 ? 7.207 19.797 15.82 1 98.31 85 LEU A CA 1
ATOM 600 C C . LEU A 1 85 ? 6.746 18.422 15.32 1 98.31 85 LEU A C 1
ATOM 602 O O . LEU A 1 85 ? 5.555 18.219 15.078 1 98.31 85 LEU A O 1
ATOM 606 N N . CYS A 1 86 ? 7.672 17.516 15.203 1 98 86 CYS A N 1
ATOM 607 C CA . CYS A 1 86 ? 7.414 16.188 14.625 1 98 86 CYS A CA 1
ATOM 608 C C . CYS A 1 86 ? 7.344 15.125 15.711 1 98 86 CYS A C 1
ATOM 610 O O . CYS A 1 86 ? 8.219 15.055 16.578 1 98 86 CYS A O 1
ATOM 612 N N . ILE A 1 87 ? 6.316 14.328 15.609 1 95.81 87 ILE A N 1
ATOM 613 C CA . ILE A 1 87 ? 6.117 13.242 16.562 1 95.81 87 ILE A CA 1
ATOM 614 C C . ILE A 1 87 ? 5.672 11.984 15.836 1 95.81 87 ILE A C 1
ATOM 616 O O . ILE A 1 87 ? 4.918 12.055 14.859 1 95.81 87 ILE A O 1
ATOM 620 N N . GLU A 1 88 ? 6.121 10.875 16.266 1 93.31 88 GLU A N 1
ATOM 621 C CA . GLU A 1 88 ? 5.652 9.57 15.805 1 93.31 88 GLU A CA 1
ATOM 622 C C . GLU A 1 88 ? 5.059 8.758 16.953 1 93.31 88 GLU A C 1
ATOM 624 O O . GLU A 1 88 ? 5.738 8.5 17.953 1 93.31 88 GLU A O 1
ATOM 629 N N . ALA A 1 89 ? 3.842 8.445 16.766 1 85.25 89 ALA A N 1
ATOM 630 C CA . ALA A 1 89 ? 3.178 7.691 17.812 1 85.25 89 ALA A CA 1
ATOM 631 C C . ALA A 1 89 ? 3.758 6.285 17.938 1 85.25 89 ALA A C 1
ATOM 633 O O . ALA A 1 89 ? 4.051 5.824 19.047 1 85.25 89 ALA A O 1
ATOM 634 N N . GLY A 1 90 ? 4.047 5.727 16.766 1 76.56 90 GLY A N 1
ATOM 635 C CA . GLY A 1 90 ? 4.508 4.348 16.75 1 76.56 90 GLY A CA 1
ATOM 636 C C . GLY A 1 90 ? 3.377 3.34 16.812 1 76.56 90 GLY A C 1
ATOM 637 O O . GLY A 1 90 ? 2.207 3.701 16.672 1 76.56 90 GLY A O 1
ATOM 638 N N . GLY A 1 91 ? 3.699 2.074 16.812 1 64.94 91 GLY A N 1
ATOM 639 C CA . GLY A 1 91 ? 2.734 0.987 16.859 1 64.94 91 GLY A CA 1
ATOM 640 C C . GLY A 1 91 ? 3.084 -0.083 17.875 1 64.94 91 GLY A C 1
ATOM 641 O O . GLY A 1 91 ? 4.176 -0.069 18.453 1 64.94 91 GLY A O 1
ATOM 642 N N . PRO A 1 92 ? 1.951 -0.726 18.266 1 55.59 92 PRO A N 1
ATOM 643 C CA . PRO A 1 92 ? 2.254 -1.806 19.203 1 55.59 92 PRO A CA 1
ATOM 644 C C . PRO A 1 92 ? 3.229 -2.832 18.641 1 55.59 92 PRO A C 1
ATOM 646 O O . PRO A 1 92 ? 3.486 -2.838 17.438 1 55.59 92 PRO A O 1
ATOM 649 N N . VAL A 1 93 ? 3.943 -3.383 19.516 1 48.66 93 VAL A N 1
ATOM 650 C CA . VAL A 1 93 ? 4.789 -4.496 19.094 1 48.66 93 VAL A CA 1
ATOM 651 C C . VAL A 1 93 ? 3.98 -5.453 18.234 1 48.66 93 VA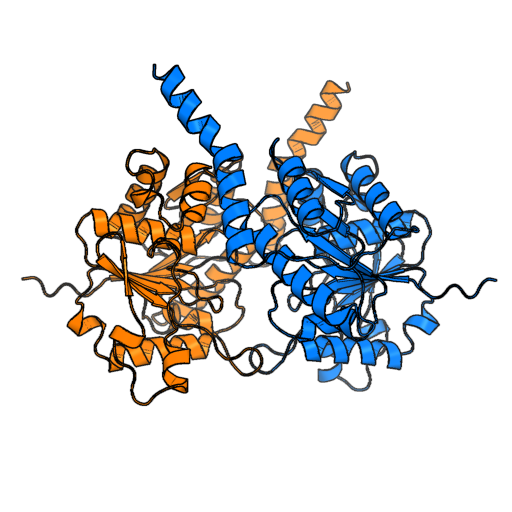L A C 1
ATOM 653 O O . VAL A 1 93 ? 2.83 -5.77 18.547 1 48.66 93 VAL A O 1
ATOM 656 N N . PRO A 1 94 ? 4.547 -5.652 16.953 1 44.91 94 PRO A N 1
ATOM 657 C CA . PRO A 1 94 ? 3.855 -6.605 16.094 1 44.91 94 PRO A CA 1
ATOM 658 C C . PRO A 1 94 ? 3.424 -7.871 16.828 1 44.91 94 PRO A C 1
ATOM 660 O O . PRO A 1 94 ? 4.176 -8.398 17.656 1 44.91 94 PRO A O 1
ATOM 663 N N . GLY A 1 95 ? 2.227 -8.367 16.688 1 40.78 95 GLY A N 1
ATOM 664 C CA . GLY A 1 95 ? 1.71 -9.586 17.281 1 40.78 95 GLY A CA 1
ATOM 665 C C . GLY A 1 95 ? 0.912 -9.344 18.547 1 40.78 95 GLY A C 1
ATOM 666 O O . GLY A 1 95 ? 0.233 -10.242 19.047 1 40.78 95 GLY A O 1
ATOM 667 N N . VAL A 1 96 ? 1.094 -8.375 19.281 1 42.84 96 VAL A N 1
ATOM 668 C CA . VAL A 1 96 ? 0.478 -8.289 20.594 1 42.84 96 VAL A CA 1
ATOM 669 C C . VAL A 1 96 ? -0.523 -7.133 20.625 1 42.84 96 VAL A C 1
ATOM 671 O O . VAL A 1 96 ? -1.465 -7.141 21.422 1 42.84 96 VAL A O 1
ATOM 674 N N . GLY A 1 97 ? -0.381 -6.219 19.719 1 48.94 97 GLY A N 1
ATOM 675 C CA . GLY A 1 97 ? -1.114 -5.027 20.125 1 48.94 97 GLY A CA 1
ATOM 676 C C . GLY A 1 97 ? -2.074 -4.531 19.062 1 48.94 97 GLY A C 1
ATOM 677 O O . GLY A 1 97 ? -2.189 -5.137 17.984 1 48.94 97 GLY A O 1
ATOM 678 N N . CYS A 1 98 ? -3.195 -3.918 19.578 1 57.41 98 CYS A N 1
ATOM 679 C CA . CYS A 1 98 ? -4.152 -3.189 18.75 1 57.41 98 CYS A CA 1
ATOM 680 C C . CYS A 1 98 ? -3.645 -1.786 18.438 1 57.41 98 CYS A C 1
ATOM 682 O O . CYS A 1 98 ? -3.469 -0.969 19.344 1 57.41 98 CYS A O 1
ATOM 684 N N . ALA A 1 99 ? -3.256 -1.56 17.141 1 60.31 99 ALA A N 1
ATOM 685 C CA . ALA A 1 99 ? -2.695 -0.285 16.688 1 60.31 99 ALA A CA 1
ATOM 686 C C . ALA A 1 99 ? -3.547 0.886 17.172 1 60.31 99 ALA A C 1
ATOM 688 O O . ALA A 1 99 ? -3.018 1.91 17.609 1 60.31 99 ALA A O 1
ATOM 689 N N . GLY A 1 100 ? -4.855 0.703 17.219 1 62.94 100 GLY A N 1
ATOM 690 C CA . GLY A 1 100 ? -5.754 1.76 17.656 1 62.94 100 GLY A CA 1
ATOM 691 C C . GLY A 1 100 ? -5.551 2.148 19.109 1 62.94 100 GLY A C 1
ATOM 692 O O . GLY A 1 100 ? -5.453 3.336 19.438 1 62.94 100 GLY A O 1
ATOM 693 N N . ARG A 1 101 ? -5.387 1.13 19.906 1 67.56 101 ARG A N 1
ATOM 694 C CA . ARG A 1 101 ? -5.145 1.394 21.328 1 67.56 101 ARG A CA 1
ATOM 695 C C . ARG A 1 101 ? -3.789 2.064 21.531 1 67.56 101 ARG A C 1
ATOM 697 O O . ARG A 1 101 ? -3.627 2.875 22.453 1 67.56 101 ARG A O 1
ATOM 704 N N . GLY A 1 102 ? -2.979 1.647 20.703 1 71 102 GLY A N 1
ATOM 705 C CA . GLY A 1 102 ? -1.661 2.26 20.766 1 71 102 GLY A CA 1
ATOM 706 C C . GLY A 1 102 ? -1.679 3.748 20.484 1 71 102 GLY A C 1
ATOM 707 O O . GLY A 1 102 ? -1.008 4.527 21.156 1 71 102 GLY A O 1
ATOM 708 N N . ILE A 1 103 ? -2.463 4.105 19.562 1 74.62 103 ILE A N 1
ATOM 709 C CA . ILE A 1 103 ? -2.541 5.512 19.188 1 74.62 103 ILE A CA 1
ATOM 710 C C . ILE A 1 103 ? -3.174 6.312 20.312 1 74.62 103 ILE A C 1
ATOM 712 O O . ILE A 1 103 ? -2.705 7.406 20.641 1 74.62 103 ILE A O 1
ATOM 716 N N . ASN A 1 104 ? -4.156 5.742 20.906 1 76.19 104 ASN A N 1
ATOM 717 C CA . ASN A 1 104 ? -4.781 6.41 22.047 1 76.19 104 ASN A CA 1
ATOM 718 C C . ASN A 1 104 ? -3.793 6.621 23.188 1 76.19 104 ASN A C 1
ATOM 720 O O . ASN A 1 104 ? -3.74 7.703 23.766 1 76.19 104 ASN A O 1
ATOM 724 N N . ALA A 1 105 ? -3.066 5.617 23.438 1 78.5 105 ALA A N 1
ATOM 725 C CA . ALA A 1 105 ? -2.074 5.699 24.516 1 78.5 105 ALA A CA 1
ATOM 726 C C . ALA A 1 105 ? -1.031 6.77 24.219 1 78.5 105 ALA A C 1
ATOM 728 O O . ALA A 1 105 ? -0.615 7.508 25.109 1 78.5 105 ALA A O 1
ATOM 729 N N . ALA A 1 106 ? -0.62 6.844 23.031 1 82.75 106 ALA A N 1
ATOM 730 C CA . ALA A 1 106 ? 0.373 7.84 22.625 1 82.75 106 ALA A CA 1
ATOM 731 C C . ALA A 1 106 ? -0.169 9.258 22.797 1 82.75 106 ALA A C 1
ATOM 733 O O . ALA A 1 106 ? 0.51 10.125 23.344 1 82.75 106 ALA A O 1
ATOM 734 N N . VAL A 1 107 ? -1.383 9.477 22.359 1 82 107 VAL A N 1
ATOM 735 C CA . VAL A 1 107 ? -1.982 10.805 22.438 1 82 107 VAL A CA 1
ATOM 736 C C . VAL A 1 107 ? -2.191 11.188 23.906 1 82 107 VAL A C 1
ATOM 738 O O . VAL A 1 107 ? -1.952 12.328 24.297 1 82 107 VAL A O 1
ATOM 741 N N . ASP A 1 108 ? -2.611 10.242 24.688 1 84 108 ASP A N 1
ATOM 742 C CA . ASP A 1 108 ? -2.785 10.484 26.125 1 84 108 ASP A CA 1
ATOM 743 C C . ASP A 1 108 ? -1.469 10.906 26.766 1 84 108 ASP A C 1
ATOM 745 O O . ASP A 1 108 ? -1.441 11.836 27.578 1 84 108 ASP A O 1
ATOM 749 N N . LEU A 1 109 ? -0.492 10.25 26.406 1 84.25 109 LEU A N 1
ATOM 750 C CA . LEU A 1 109 ? 0.819 10.578 26.953 1 84.25 109 LEU A CA 1
ATOM 751 C C . LEU A 1 109 ? 1.237 11.992 26.547 1 84.25 109 LEU A C 1
ATOM 753 O O . LEU A 1 109 ? 1.822 12.719 27.359 1 84.25 109 LEU A O 1
ATOM 757 N N . LEU A 1 110 ? 0.971 12.344 25.375 1 87.5 110 LEU A N 1
ATOM 758 C CA . LEU A 1 110 ? 1.328 13.68 24.922 1 87.5 110 LEU A CA 1
ATOM 759 C C . LEU A 1 110 ? 0.588 14.75 25.703 1 87.5 110 LEU A C 1
ATOM 761 O O . LEU A 1 110 ? 1.147 15.812 26 1 87.5 110 LEU A O 1
ATOM 765 N N . HIS A 1 111 ? -0.6 14.453 26.094 1 86.88 111 HIS A N 1
ATOM 766 C CA . HIS A 1 111 ? -1.351 15.352 26.969 1 86.88 111 HIS A CA 1
ATOM 767 C C . HIS A 1 111 ? -0.744 15.406 28.359 1 86.88 111 HIS A C 1
ATOM 769 O O . HIS A 1 111 ? -0.628 16.484 28.953 1 86.88 111 HIS A O 1
ATOM 775 N N . GLU A 1 112 ? -0.413 14.258 28.812 1 87.38 112 GLU A N 1
ATOM 776 C CA . GLU A 1 112 ? 0.189 14.18 30.141 1 87.38 112 GLU A CA 1
ATOM 777 C C . GLU A 1 112 ? 1.48 14.992 30.203 1 87.38 112 GLU A C 1
ATOM 779 O O . GLU A 1 112 ? 1.785 15.594 31.234 1 87.38 112 GLU A O 1
ATOM 784 N N . LEU A 1 113 ? 2.127 14.977 29.172 1 89.25 113 LEU A N 1
ATOM 785 C CA . LEU A 1 113 ? 3.393 15.695 29.094 1 89.25 113 LEU A CA 1
ATOM 786 C C . LEU A 1 113 ? 3.158 17.188 28.875 1 89.25 113 LEU A C 1
ATOM 788 O O . LEU A 1 113 ? 4.113 17.969 28.812 1 89.25 113 LEU A O 1
ATOM 792 N N . LYS A 1 114 ? 1.889 17.625 28.703 1 91.06 114 LYS A N 1
ATOM 793 C CA . LYS A 1 114 ? 1.484 19 28.484 1 91.06 114 LYS A CA 1
ATOM 794 C C . LYS A 1 114 ? 2.127 19.562 27.219 1 91.06 114 LYS A C 1
ATOM 796 O O . LYS A 1 114 ? 2.547 20.719 27.203 1 91.06 114 LYS A O 1
ATOM 801 N N . LEU A 1 115 ? 2.287 18.719 26.25 1 91.44 115 LEU A N 1
ATOM 802 C CA . LEU A 1 115 ? 2.934 19.078 25 1 91.44 115 LEU A CA 1
ATOM 803 C C . LEU A 1 115 ? 2.201 20.234 24.328 1 91.44 115 LEU A C 1
ATOM 805 O O . LEU A 1 115 ? 2.828 21.203 23.891 1 91.44 115 LEU A O 1
ATOM 809 N N . PHE A 1 116 ? 0.969 20.203 24.297 1 91.94 116 PHE A N 1
ATOM 810 C CA . PHE A 1 116 ? 0.158 21.188 23.578 1 91.94 116 PHE A CA 1
ATOM 811 C C . PHE A 1 116 ? 0.157 22.516 24.312 1 91.94 116 PHE A C 1
ATOM 813 O O . PHE A 1 116 ? 0.16 23.578 23.688 1 91.94 116 PHE A O 1
ATOM 820 N N . GLU A 1 117 ? 0.182 22.453 25.625 1 91.75 117 GLU A N 1
ATOM 821 C CA . GLU A 1 117 ? 0.237 23.672 26.438 1 91.75 117 GLU A CA 1
ATOM 822 C C . GLU A 1 117 ? 1.598 24.359 26.312 1 91.75 117 GLU A C 1
ATOM 824 O O . GLU A 1 117 ? 1.689 25.578 26.359 1 91.75 117 GLU A O 1
ATOM 829 N N . GLU A 1 118 ? 2.539 23.547 26.188 1 93.44 118 GLU A N 1
ATOM 830 C CA . GLU A 1 118 ? 3.895 24.094 26.125 1 93.44 118 GLU A CA 1
ATOM 831 C C . GLU A 1 118 ? 4.211 24.625 24.734 1 93.44 118 GLU A C 1
ATOM 833 O O . GLU A 1 118 ? 4.738 25.734 24.594 1 93.44 118 GLU A O 1
ATOM 838 N N . PHE A 1 119 ? 3.875 23.875 23.734 1 94.75 119 PHE A N 1
ATOM 839 C CA . PHE A 1 119 ? 4.227 24.25 22.375 1 94.75 119 PHE A CA 1
ATOM 840 C C . PHE A 1 119 ? 3.238 25.266 21.812 1 94.75 119 PHE A C 1
ATOM 842 O O . PHE A 1 119 ? 3.594 26.078 20.953 1 94.75 119 PHE A O 1
ATOM 849 N N . LYS A 1 120 ? 1.97 25.234 22.25 1 95.38 120 LYS A N 1
ATOM 850 C CA . LYS A 1 120 ? 0.906 26.156 21.859 1 95.38 120 LYS A CA 1
ATOM 851 C C . LYS A 1 120 ? 0.764 26.219 20.344 1 95.38 120 LYS A C 1
ATOM 853 O O . LYS A 1 120 ? 0.863 27.281 19.75 1 95.38 120 LYS A O 1
ATOM 858 N N . PRO A 1 121 ? 0.458 25.078 19.719 1 96.62 121 PRO A N 1
ATOM 859 C CA . PRO A 1 121 ? 0.327 25.047 18.266 1 96.62 121 PRO A CA 1
ATOM 860 C C . PRO A 1 121 ? -0.937 25.75 17.766 1 96.62 121 PRO A C 1
ATOM 862 O O . PRO A 1 121 ? -1.919 25.859 18.516 1 96.62 121 PRO A O 1
ATOM 865 N N . ASP A 1 122 ? -0.844 26.312 16.516 1 96.75 122 ASP A N 1
ATOM 866 C CA . ASP A 1 122 ? -2.041 26.734 15.797 1 96.75 122 ASP A CA 1
ATOM 867 C C . ASP A 1 122 ? -2.748 25.531 15.164 1 96.75 122 ASP A C 1
ATOM 869 O O . ASP A 1 122 ? -3.979 25.469 15.148 1 96.75 122 ASP A O 1
ATOM 873 N N . TYR A 1 123 ? -1.994 24.609 14.68 1 96.62 123 TYR A N 1
ATOM 874 C CA . TYR A 1 123 ? -2.527 23.438 13.984 1 96.62 123 TYR A CA 1
ATOM 875 C C . TYR A 1 123 ? -1.827 22.172 14.438 1 96.62 123 TYR A C 1
ATOM 877 O O . TYR A 1 123 ? -0.61 22.156 14.633 1 96.62 123 TYR A O 1
ATO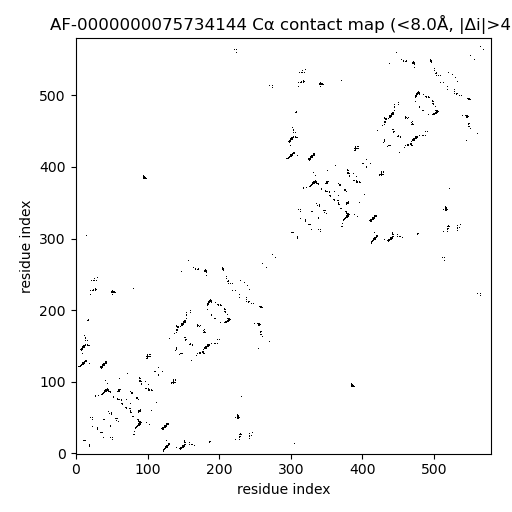M 885 N N . VAL A 1 124 ? -2.611 21.094 14.586 1 95.62 124 VAL A N 1
ATOM 886 C CA . VAL A 1 124 ? -2.109 19.75 14.844 1 95.62 124 VAL A CA 1
ATOM 887 C C . VAL A 1 124 ? -2.637 18.781 13.781 1 95.62 124 VAL A C 1
ATOM 889 O O . VAL A 1 124 ? -3.848 18.594 13.648 1 95.62 124 VAL A O 1
ATOM 892 N N . LEU A 1 125 ? -1.736 18.234 13.023 1 96.19 125 LEU A N 1
ATOM 893 C CA . LEU A 1 125 ? -2.113 17.281 11.977 1 96.19 125 LEU A CA 1
ATOM 894 C C . LEU A 1 125 ? -1.804 15.852 12.398 1 96.19 125 LEU A C 1
ATOM 896 O O . LEU A 1 125 ? -0.687 15.555 12.836 1 96.19 125 LEU A O 1
ATOM 900 N N . TYR A 1 126 ? -2.812 15 12.305 1 92.88 126 TYR A N 1
ATOM 901 C CA . TYR A 1 126 ? -2.658 13.578 12.578 1 92.88 126 TYR A CA 1
ATOM 902 C C . TYR A 1 126 ? -2.629 12.781 11.281 1 92.88 126 TYR A C 1
ATOM 904 O O . TYR A 1 126 ? -3.604 12.773 10.523 1 92.88 126 TYR A O 1
ATOM 912 N N . ASP A 1 127 ? -1.542 12.133 10.961 1 93.44 127 ASP A N 1
ATOM 913 C CA . ASP A 1 127 ? -1.409 11.227 9.82 1 93.44 127 ASP A CA 1
ATOM 914 C C . ASP A 1 127 ? -1.765 9.797 10.211 1 93.44 127 ASP A C 1
ATOM 916 O O . ASP A 1 127 ? -0.957 9.094 10.82 1 93.44 127 ASP A O 1
ATOM 920 N N . VAL A 1 128 ? -2.938 9.422 9.742 1 86.25 128 VAL A N 1
ATOM 921 C CA . VAL A 1 128 ? -3.486 8.188 10.289 1 86.25 128 VAL A CA 1
ATOM 922 C C . VAL A 1 128 ? -3.656 7.16 9.172 1 86.25 128 VAL A C 1
ATOM 924 O O . VAL A 1 128 ? -4.199 7.469 8.109 1 86.25 128 VAL A O 1
ATOM 927 N N . LEU A 1 129 ? -3.182 5.945 9.422 1 77.25 129 LEU A N 1
ATOM 928 C CA . LEU A 1 129 ? -3.348 4.867 8.453 1 77.25 129 LEU A CA 1
ATOM 929 C C . LEU A 1 129 ? -4.816 4.477 8.32 1 77.25 129 LEU A C 1
ATOM 931 O O . LEU A 1 129 ? -5.516 4.324 9.328 1 77.25 129 LEU A O 1
ATOM 935 N N . GLY A 1 130 ? -5.32 4.438 7.082 1 64.06 130 GLY A N 1
ATOM 936 C CA . GLY A 1 130 ? -6.734 4.195 6.84 1 64.06 130 GLY A CA 1
ATOM 937 C C . GLY A 1 130 ? -7.055 2.729 6.613 1 64.06 130 GLY A C 1
ATOM 938 O O . GLY A 1 130 ? -8.227 2.334 6.629 1 64.06 130 GLY A O 1
ATOM 939 N N . ASP A 1 131 ? -6.113 1.936 6.184 1 55.41 131 ASP A N 1
ATOM 940 C CA . ASP A 1 131 ? -6.438 0.566 5.797 1 55.41 131 ASP A CA 1
ATOM 941 C C . ASP A 1 131 ? -6.691 -0.307 7.02 1 55.41 131 ASP A C 1
ATOM 943 O O . ASP A 1 131 ? -7.293 -1.379 6.914 1 55.41 131 ASP A O 1
ATOM 947 N N . VAL A 1 132 ? -6.543 0.319 8.297 1 50.38 132 VAL A N 1
ATOM 948 C CA . VAL A 1 132 ? -6.543 -0.574 9.445 1 50.38 132 VAL A CA 1
ATOM 949 C C . VAL A 1 132 ? -7.965 -0.743 9.969 1 50.38 132 VAL A C 1
ATOM 951 O O . VAL A 1 132 ? -8.625 0.239 10.312 1 50.38 132 VAL A O 1
ATOM 954 N N . VAL A 1 133 ? -8.594 -1.71 9.398 1 47.91 133 VAL A N 1
ATOM 955 C CA . VAL A 1 133 ? -9.867 -2.24 9.867 1 47.91 133 VAL A CA 1
ATOM 956 C C . VAL A 1 133 ? -9.961 -2.113 11.383 1 47.91 133 VAL A C 1
ATOM 958 O O . VAL A 1 133 ? -11.008 -2.398 11.977 1 47.91 133 VAL A O 1
ATOM 961 N N . CYS A 1 134 ? -8.812 -1.729 11.844 1 51.31 134 CYS A N 1
ATOM 962 C CA . CYS A 1 134 ? -8.812 -1.78 13.305 1 51.31 134 CYS A CA 1
ATOM 963 C C . CYS A 1 134 ? -9.484 -0.544 13.891 1 51.31 134 CYS A C 1
ATOM 965 O O . CYS A 1 134 ? -9.32 0.562 13.383 1 51.31 134 CYS A O 1
ATOM 967 N N . GLY A 1 135 ? -10.398 -0.746 14.641 1 53.03 135 GLY A N 1
ATOM 968 C CA . GLY A 1 135 ? -11.164 0.236 15.391 1 53.03 135 GLY A CA 1
ATOM 969 C C . GLY A 1 135 ? -10.312 1.348 15.969 1 53.03 135 GLY A C 1
ATOM 970 O O . GLY A 1 135 ? -10.789 2.461 16.188 1 53.03 135 GLY A O 1
ATOM 971 N N . GLY A 1 136 ? -9.062 1.136 16.125 1 54.81 136 GLY A N 1
ATOM 972 C CA . GLY A 1 136 ? -8.172 2.109 16.734 1 54.81 136 GLY A CA 1
ATOM 973 C C . GLY A 1 136 ? -7.883 3.299 15.836 1 54.81 136 GLY A C 1
ATOM 974 O O . GLY A 1 136 ? -7.613 4.398 16.328 1 54.81 136 GLY A O 1
ATOM 975 N N . PHE A 1 137 ? -8.094 3.117 14.656 1 57.66 137 PHE A N 1
ATOM 976 C CA . PHE A 1 137 ? -7.809 4.219 13.75 1 57.66 137 PHE A CA 1
ATOM 977 C C . PHE A 1 137 ? -8.914 5.266 13.805 1 57.66 137 PHE A C 1
ATOM 979 O O . PHE A 1 137 ? -8.719 6.406 13.375 1 57.66 137 PHE A O 1
ATOM 986 N N . ALA A 1 138 ? -9.867 4.793 14.508 1 58.91 138 ALA A N 1
ATOM 987 C CA . ALA A 1 138 ? -11.008 5.695 14.633 1 58.91 138 ALA A CA 1
ATOM 988 C C . ALA A 1 138 ? -10.828 6.648 15.812 1 58.91 138 ALA A C 1
ATOM 990 O O . ALA A 1 138 ? -11.578 7.617 15.953 1 58.91 138 ALA A O 1
ATOM 991 N N . VAL A 1 139 ? -9.805 6.457 16.516 1 59.12 139 VAL A N 1
ATOM 992 C CA . VAL A 1 139 ? -9.648 7.164 17.781 1 59.12 139 VAL A CA 1
ATOM 993 C C . VAL A 1 139 ? -9.609 8.672 17.531 1 59.12 139 VAL A C 1
ATOM 995 O O . VAL A 1 139 ? -10.328 9.43 18.172 1 59.12 139 VAL A O 1
ATOM 998 N N . PRO A 1 140 ? -8.766 9.094 16.562 1 61.94 140 PRO A N 1
ATOM 999 C CA . PRO A 1 140 ? -8.773 10.547 16.406 1 61.94 140 PRO A CA 1
ATOM 1000 C C . PRO A 1 140 ? -10.141 11.086 16 1 61.94 140 PRO A C 1
ATOM 1002 O O . PRO A 1 140 ? -10.477 12.234 16.312 1 61.94 140 PRO A O 1
ATOM 1005 N N . ILE A 1 141 ? -10.836 10.242 15.422 1 61.44 141 ILE A N 1
ATOM 1006 C CA . ILE A 1 141 ? -12.164 10.656 14.969 1 61.44 141 ILE A CA 1
ATOM 1007 C C . ILE A 1 141 ? -13.18 10.453 16.094 1 61.44 141 ILE A C 1
ATOM 1009 O O . ILE A 1 141 ? -14.016 11.32 16.344 1 61.44 141 ILE A O 1
ATOM 1013 N N . ARG A 1 142 ? -12.938 9.414 16.766 1 60.91 142 ARG A N 1
ATOM 1014 C CA . ARG A 1 142 ? -13.969 8.984 17.703 1 60.91 142 ARG A CA 1
ATOM 1015 C C . ARG A 1 142 ? -13.984 9.875 18.938 1 60.91 142 ARG A C 1
ATOM 1017 O O . ARG A 1 142 ? -15.047 10.281 19.406 1 60.91 142 ARG A O 1
ATOM 1024 N N . ASN A 1 143 ? -12.758 10.156 19.344 1 63.28 143 ASN A N 1
ATOM 1025 C CA . ASN A 1 143 ? -12.711 10.859 20.625 1 63.28 143 ASN A CA 1
ATOM 1026 C C . ASN A 1 143 ? -12.75 12.375 20.438 1 63.28 143 ASN A C 1
ATOM 1028 O O . ASN A 1 143 ? -12.57 13.125 21.391 1 63.28 143 ASN A O 1
ATOM 1032 N N . GLY A 1 144 ? -12.992 12.656 19.219 1 62.44 144 GLY A N 1
ATOM 1033 C CA . GLY A 1 144 ? -13.117 14.078 18.938 1 62.44 144 GLY A CA 1
ATOM 1034 C C . GLY A 1 144 ? -11.812 14.836 19.078 1 62.44 144 GLY A C 1
ATOM 1035 O O . GLY A 1 144 ? -11.805 16.031 19.375 1 62.44 144 GLY A O 1
ATOM 1036 N N . ILE A 1 145 ? -10.82 14.07 18.969 1 74.44 145 ILE A N 1
ATOM 1037 C CA . ILE A 1 145 ? -9.523 14.734 19.047 1 74.44 145 ILE A CA 1
ATOM 1038 C C . ILE A 1 145 ? -9.336 15.648 17.844 1 74.44 145 ILE A C 1
ATOM 1040 O O . ILE A 1 145 ? -8.898 16.797 17.984 1 74.44 145 ILE A O 1
ATOM 1044 N N . ALA A 1 146 ? -9.766 15.133 16.734 1 82.94 146 ALA A N 1
ATOM 1045 C CA . ALA A 1 146 ? -9.719 15.945 15.523 1 82.94 146 ALA A CA 1
ATOM 1046 C C . ALA A 1 146 ? -11.07 16.594 15.25 1 82.94 146 ALA A C 1
ATOM 1048 O O . ALA A 1 146 ? -12.117 15.977 15.438 1 82.94 146 ALA A O 1
ATOM 1049 N N . GLU A 1 147 ? -11.031 17.797 14.852 1 83.56 147 GLU A N 1
ATOM 1050 C CA . GLU A 1 147 ? -12.258 18.5 14.477 1 83.56 147 GLU A CA 1
ATOM 1051 C C . GLU A 1 147 ? -12.75 18.062 13.102 1 83.56 147 GLU A C 1
ATOM 1053 O O . GLU A 1 147 ? -13.953 17.969 12.867 1 83.56 147 GLU A O 1
ATOM 1058 N N . SER A 1 148 ? -11.836 17.875 12.281 1 90.75 148 SER A N 1
ATOM 1059 C CA . SER A 1 148 ? -12.18 17.453 10.922 1 90.75 148 SER A CA 1
ATOM 1060 C C . SER A 1 148 ? -11.211 16.391 10.414 1 90.75 148 SER A C 1
ATOM 1062 O O . SER A 1 148 ? -10.07 16.312 10.883 1 90.75 148 SER A O 1
ATOM 1064 N N . ALA A 1 149 ? -11.766 15.602 9.516 1 92.75 149 ALA A N 1
ATOM 1065 C CA . ALA A 1 149 ? -10.961 14.578 8.859 1 92.75 149 ALA A CA 1
ATOM 1066 C C . ALA A 1 149 ? -10.93 14.789 7.348 1 92.75 149 ALA A C 1
ATOM 1068 O O . ALA A 1 149 ? -11.938 15.18 6.75 1 92.75 149 ALA A O 1
ATOM 1069 N N . PHE A 1 150 ? -9.828 14.617 6.801 1 95.88 150 PHE A N 1
ATOM 1070 C CA . PHE A 1 150 ? -9.672 14.594 5.352 1 95.88 150 PHE A CA 1
ATOM 1071 C C . PHE A 1 150 ? -9.219 13.219 4.879 1 95.88 150 PHE A C 1
ATOM 1073 O O . PHE A 1 150 ? -8.523 12.5 5.602 1 95.88 150 PHE A O 1
ATOM 1080 N N . VAL A 1 151 ? -9.609 12.852 3.689 1 95.69 151 VAL A N 1
ATOM 1081 C CA . VAL A 1 151 ? -9.266 11.539 3.154 1 95.69 151 VAL A CA 1
ATOM 1082 C C . VAL A 1 151 ? -8.477 11.703 1.856 1 95.69 151 VAL A C 1
ATOM 1084 O O . VAL A 1 151 ? -8.953 12.336 0.909 1 95.69 151 VAL A O 1
ATOM 1087 N N . VAL A 1 152 ? -7.281 11.156 1.857 1 97 152 VAL A N 1
ATOM 1088 C CA . VAL A 1 152 ? -6.461 11.141 0.653 1 97 152 VAL A CA 1
ATOM 1089 C C . VAL A 1 152 ? -6.801 9.922 -0.195 1 97 152 VAL A C 1
ATOM 1091 O O . VAL A 1 152 ? -6.844 8.797 0.312 1 97 152 VAL A O 1
ATOM 1094 N N . THR A 1 153 ? -7.09 10.133 -1.484 1 96.44 153 THR A N 1
ATOM 1095 C CA . THR A 1 153 ? -7.383 9.031 -2.398 1 96.44 153 THR A CA 1
ATOM 1096 C C . THR A 1 153 ? -6.836 9.328 -3.793 1 96.44 153 THR A C 1
ATOM 1098 O O . THR A 1 153 ? -6.148 10.336 -3.994 1 96.44 153 THR A O 1
ATOM 1101 N N . SER A 1 154 ? -6.969 8.398 -4.68 1 95.19 154 SER A N 1
ATOM 1102 C CA . SER A 1 154 ? -6.645 8.523 -6.098 1 95.19 154 SER A CA 1
ATOM 1103 C C . SER A 1 154 ? -7.738 7.914 -6.969 1 95.19 154 SER A C 1
ATOM 1105 O O . SER A 1 154 ? -8.805 7.543 -6.473 1 95.19 154 SER A O 1
ATOM 1107 N N . SER A 1 155 ? -7.461 7.863 -8.289 1 92.5 155 SER A N 1
ATOM 1108 C CA . SER A 1 155 ? -8.484 7.375 -9.203 1 92.5 155 SER A CA 1
ATOM 1109 C C . SER A 1 155 ? -8.461 5.855 -9.305 1 92.5 155 SER A C 1
ATOM 1111 O O . SER A 1 155 ? -9.289 5.258 -9.992 1 92.5 155 SER A O 1
ATOM 1113 N N . ASP A 1 156 ? -7.559 5.273 -8.555 1 85.62 156 ASP A N 1
ATOM 1114 C CA . ASP A 1 156 ? -7.559 3.814 -8.5 1 85.62 156 ASP A CA 1
ATOM 1115 C C . ASP A 1 156 ? -8.766 3.293 -7.727 1 85.62 156 ASP A C 1
ATOM 1117 O O . ASP A 1 156 ? -9.086 3.799 -6.648 1 85.62 156 ASP A O 1
ATOM 1121 N N . PHE A 1 157 ? -9.258 2.244 -8.234 1 85.31 157 PHE A N 1
ATOM 1122 C CA . PHE A 1 157 ? -10.477 1.741 -7.617 1 85.31 157 PHE A CA 1
ATOM 1123 C C . PHE A 1 157 ? -10.195 1.209 -6.219 1 85.31 157 PHE A C 1
ATOM 1125 O O . PHE A 1 157 ? -11.039 1.323 -5.324 1 85.31 157 PHE A O 1
ATOM 1132 N N . MET A 1 158 ? -9.023 0.592 -6.059 1 81.88 158 MET A N 1
ATOM 1133 C CA . MET A 1 158 ? -8.688 0.116 -4.719 1 81.88 158 MET A CA 1
ATOM 1134 C C . MET A 1 158 ? -8.609 1.277 -3.732 1 81.88 158 MET A C 1
ATOM 1136 O O . MET A 1 158 ? -8.984 1.136 -2.568 1 81.88 158 MET A O 1
ATOM 1140 N N . ALA A 1 159 ? -8.125 2.355 -4.172 1 89.38 159 ALA A N 1
ATOM 1141 C CA . ALA A 1 159 ? -8.062 3.551 -3.334 1 89.38 159 ALA A CA 1
ATOM 1142 C C . ALA A 1 159 ? -9.461 4.09 -3.043 1 89.38 159 ALA A C 1
ATOM 1144 O O . ALA A 1 159 ? -9.75 4.52 -1.921 1 89.38 159 ALA A O 1
ATOM 1145 N N . ILE A 1 160 ? -10.336 4.082 -4.027 1 93.31 160 ILE A N 1
ATOM 1146 C CA . ILE A 1 160 ? -11.703 4.559 -3.867 1 93.31 160 ILE A CA 1
ATOM 1147 C C . ILE A 1 160 ? -12.453 3.664 -2.879 1 93.31 160 ILE A C 1
ATOM 1149 O O . ILE A 1 160 ? -13.188 4.156 -2.02 1 93.31 160 ILE A O 1
ATOM 1153 N N . PHE A 1 161 ? -12.227 2.4 -2.992 1 87.06 161 PHE A N 1
ATOM 1154 C CA . PHE A 1 161 ? -12.883 1.472 -2.076 1 87.06 161 PHE A CA 1
ATOM 1155 C C . PHE A 1 161 ? -12.43 1.716 -0.643 1 87.06 161 PHE A C 1
ATOM 1157 O O . PHE A 1 161 ? -13.242 1.697 0.284 1 87.0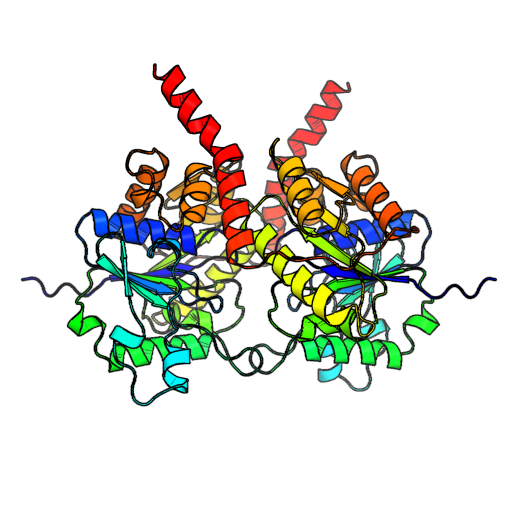6 161 PHE A O 1
ATOM 1164 N N . ALA A 1 162 ? -11.164 1.907 -0.516 1 86.94 162 ALA A N 1
ATOM 1165 C CA . ALA A 1 162 ? -10.625 2.225 0.806 1 86.94 162 ALA A CA 1
ATOM 1166 C C . ALA A 1 162 ? -11.219 3.525 1.34 1 86.94 162 ALA A C 1
ATOM 1168 O O . ALA A 1 162 ? -11.562 3.621 2.521 1 86.94 162 ALA A O 1
ATOM 1169 N N . ALA A 1 163 ? -11.328 4.52 0.53 1 93.19 163 ALA A N 1
ATOM 1170 C CA . ALA A 1 163 ? -11.938 5.785 0.927 1 93.19 163 ALA A CA 1
ATOM 1171 C C . ALA A 1 163 ? -13.391 5.586 1.358 1 93.19 163 ALA A C 1
ATOM 1173 O O . ALA A 1 163 ? -13.828 6.148 2.363 1 93.19 163 ALA A O 1
ATOM 1174 N N . ASN A 1 164 ? -14.109 4.793 0.618 1 93.06 164 ASN A N 1
ATOM 1175 C CA . ASN A 1 164 ? -15.492 4.504 0.963 1 93.06 164 ASN A CA 1
ATOM 1176 C C . ASN A 1 164 ? -15.609 3.863 2.344 1 93.06 164 ASN A C 1
ATOM 1178 O O . ASN A 1 164 ? -16.531 4.16 3.098 1 93.06 164 ASN A O 1
ATOM 1182 N N . ASN A 1 165 ? -14.711 3.002 2.625 1 86.88 165 ASN A N 1
ATOM 1183 C CA . ASN A 1 165 ? -14.695 2.385 3.947 1 86.88 165 ASN A CA 1
ATOM 1184 C C . ASN A 1 165 ? -14.438 3.414 5.043 1 86.88 165 ASN A C 1
ATOM 1186 O O . ASN A 1 165 ? -15.023 3.338 6.121 1 86.88 165 ASN A O 1
ATOM 1190 N N . LEU A 1 166 ? -13.547 4.297 4.777 1 88.62 166 LEU A N 1
ATOM 1191 C CA . LEU A 1 166 ? -13.281 5.371 5.727 1 88.62 166 LEU A CA 1
ATOM 1192 C C . LEU A 1 166 ? -14.516 6.246 5.918 1 88.62 166 LEU A C 1
ATOM 1194 O O . LEU A 1 166 ? -14.797 6.691 7.031 1 88.62 166 LEU A O 1
ATOM 1198 N N . PHE A 1 167 ? -15.211 6.484 4.852 1 92.12 167 PHE A N 1
ATOM 1199 C CA . PHE A 1 167 ? -16.453 7.25 4.941 1 92.12 167 PHE A CA 1
ATOM 1200 C C . PHE A 1 167 ? -17.469 6.543 5.836 1 92.12 167 PHE A C 1
ATOM 1202 O O . PHE A 1 167 ? -18.188 7.191 6.586 1 92.12 167 PHE A O 1
ATOM 1209 N N . LYS A 1 168 ? -17.5 5.23 5.742 1 88.81 168 LYS A N 1
ATOM 1210 C CA . LYS A 1 168 ? -18.391 4.477 6.621 1 88.81 168 LYS A CA 1
ATOM 1211 C C . LYS A 1 168 ? -18.047 4.727 8.086 1 88.81 168 LYS A C 1
ATOM 1213 O O . LYS A 1 168 ? -18.953 4.902 8.914 1 88.81 168 LYS A O 1
ATOM 1218 N N . ALA A 1 169 ? -16.797 4.695 8.344 1 83.25 169 ALA A N 1
ATOM 1219 C CA . ALA A 1 169 ? -16.344 4.938 9.711 1 83.25 169 ALA A CA 1
ATOM 1220 C C . ALA A 1 169 ? -16.719 6.348 10.172 1 83.25 169 ALA A C 1
ATOM 1222 O O . ALA A 1 169 ? -17.234 6.535 11.273 1 83.25 169 ALA A O 1
ATOM 1223 N N . ILE A 1 170 ? -16.438 7.332 9.352 1 87.69 170 ILE A N 1
ATOM 1224 C CA . ILE A 1 170 ? -16.75 8.719 9.688 1 87.69 170 ILE A CA 1
ATOM 1225 C C . ILE A 1 170 ? -18.266 8.875 9.875 1 87.69 170 ILE A C 1
ATOM 1227 O O . ILE A 1 170 ? -18.703 9.523 10.828 1 87.69 170 ILE A O 1
ATOM 1231 N N . SER A 1 171 ? -19 8.312 8.969 1 89.69 171 SER A N 1
ATOM 1232 C CA . SER A 1 171 ? -20.453 8.383 9.039 1 89.69 171 SER A CA 1
ATOM 1233 C C . SER A 1 171 ? -20.969 7.77 10.336 1 89.69 171 SER A C 1
ATOM 1235 O O . SER A 1 171 ? -21.969 8.242 10.906 1 89.69 171 SER A O 1
ATOM 1237 N N . LYS A 1 172 ? -20.344 6.781 10.75 1 84.81 172 LYS A N 1
ATOM 1238 C CA . LYS A 1 172 ? -20.75 6.062 11.953 1 84.81 172 LYS A CA 1
ATOM 1239 C C . LYS A 1 172 ? -20.484 6.887 13.203 1 84.81 172 LYS A C 1
ATOM 1241 O O . LYS A 1 172 ? -21.297 6.922 14.125 1 84.81 172 LYS A O 1
ATOM 1246 N N . TYR A 1 173 ? -19.406 7.602 13.242 1 82.88 173 TYR A N 1
ATOM 1247 C CA . TYR A 1 173 ? -18.953 8.195 14.5 1 82.88 173 TYR A CA 1
ATOM 1248 C C . TYR A 1 173 ? -19.266 9.688 14.539 1 82.88 173 TYR A C 1
ATOM 1250 O O . TYR A 1 173 ? -19.328 10.281 15.617 1 82.88 173 TYR A O 1
ATOM 1258 N N . ALA A 1 174 ? -19.469 10.32 13.461 1 85 174 ALA A N 1
ATOM 1259 C CA . ALA A 1 174 ? -19.688 11.766 13.398 1 85 174 ALA A CA 1
ATOM 1260 C C . ALA A 1 174 ? -20.906 12.18 14.211 1 85 174 ALA A C 1
ATOM 1262 O O . ALA A 1 174 ? -20.859 13.156 14.961 1 85 174 ALA A O 1
ATOM 1263 N N . PRO A 1 175 ? -21.969 11.422 14.156 1 84.69 175 PRO A N 1
ATOM 1264 C CA . PRO A 1 175 ? -23.172 11.82 14.891 1 84.69 175 PRO A CA 1
ATOM 1265 C C . PRO A 1 175 ? -22.984 11.781 16.406 1 84.69 175 PRO A C 1
ATOM 1267 O O . PRO A 1 175 ? -23.688 12.477 17.141 1 84.69 175 PRO A O 1
ATOM 1270 N N . SER A 1 176 ? -22.109 11.039 16.875 1 83.44 176 SER A N 1
ATOM 1271 C CA . SER A 1 176 ? -21.891 10.914 18.312 1 83.44 176 SER A CA 1
ATOM 1272 C C . SER A 1 176 ? -20.719 11.766 18.781 1 83.44 176 SER A C 1
ATOM 1274 O O . SER A 1 176 ? -20.094 11.484 19.812 1 83.44 176 SER A O 1
ATOM 1276 N N . GLY A 1 177 ? -20.344 12.734 17.922 1 80.75 177 GLY A N 1
ATOM 1277 C CA . GLY A 1 177 ? -19.312 13.68 18.344 1 80.75 177 GLY A CA 1
ATOM 1278 C C . GLY A 1 177 ? -17.969 13.414 17.703 1 80.75 177 GLY A C 1
ATOM 1279 O O . GLY A 1 177 ? -16.984 14.094 18.016 1 80.75 177 GLY A O 1
ATOM 1280 N N . GLY A 1 178 ? -17.891 12.477 16.812 1 82.25 178 GLY A N 1
ATOM 1281 C CA . GLY A 1 178 ? -16.672 12.234 16.078 1 82.25 178 GLY A CA 1
ATOM 1282 C C . GLY A 1 178 ? -16.375 13.289 15.031 1 82.25 178 GLY A C 1
ATOM 1283 O O . GLY A 1 178 ? -17.188 14.188 14.805 1 82.25 178 GLY A O 1
ATOM 1284 N N . ALA A 1 179 ? -15.227 13.172 14.453 1 87.44 179 ALA A N 1
ATOM 1285 C CA . ALA A 1 179 ? -14.812 14.133 13.438 1 87.44 179 ALA A CA 1
ATOM 1286 C C . ALA A 1 179 ? -15.711 14.047 12.203 1 87.44 179 ALA A C 1
ATOM 1288 O O . ALA A 1 179 ? -16.156 12.961 11.836 1 87.44 179 ALA A O 1
ATOM 1289 N N . ARG A 1 180 ? -15.938 15.18 11.695 1 91.88 180 ARG A N 1
ATOM 1290 C CA . ARG A 1 180 ? -16.656 15.242 10.43 1 91.88 180 ARG A CA 1
ATOM 1291 C C . ARG A 1 180 ? -15.695 15.32 9.258 1 91.88 180 ARG A C 1
ATOM 1293 O O . ARG A 1 180 ? -14.492 15.539 9.438 1 91.88 180 ARG A O 1
ATOM 1300 N N . LEU A 1 181 ? -16.219 15.047 8.07 1 94.56 181 LEU A N 1
ATOM 1301 C CA . LEU A 1 181 ? -15.375 15 6.883 1 94.56 181 LEU A CA 1
ATOM 1302 C C . LEU A 1 181 ? -15.195 16.391 6.297 1 94.56 181 LEU A C 1
ATOM 1304 O O . LEU A 1 181 ? -16.172 17.062 5.938 1 94.56 181 LEU A O 1
ATOM 1308 N N . GLY A 1 182 ? -13.984 16.844 6.234 1 95.62 182 GLY A N 1
ATOM 1309 C CA . GLY A 1 182 ? -13.664 18.125 5.621 1 95.62 182 GLY A CA 1
ATOM 1310 C C . GLY A 1 182 ? -13.555 18.047 4.109 1 95.62 182 GLY A C 1
ATOM 1311 O O . GLY A 1 182 ? -13.617 19.078 3.43 1 95.62 182 GLY A O 1
ATOM 1312 N N . GLY A 1 183 ? -13.352 16.812 3.594 1 97 183 GLY A N 1
ATOM 1313 C CA . GLY A 1 183 ? -13.297 16.641 2.15 1 97 183 GLY A CA 1
ATOM 1314 C C . GLY A 1 183 ? -12.281 15.602 1.713 1 97 183 GLY A C 1
ATOM 1315 O O . GLY A 1 183 ? -11.656 14.945 2.549 1 97 183 GLY A O 1
ATOM 1316 N N . VAL A 1 184 ? -12.141 15.461 0.369 1 97.94 184 VAL A N 1
ATOM 1317 C CA . VAL A 1 184 ? -11.25 14.477 -0.247 1 97.94 184 VAL A CA 1
ATOM 1318 C C . VAL A 1 184 ? -10.062 15.188 -0.882 1 97.94 184 VAL A C 1
ATOM 1320 O O . VAL A 1 184 ? -10.219 16.234 -1.528 1 97.94 184 VAL A O 1
ATOM 1323 N N . ILE A 1 185 ? -8.906 14.695 -0.617 1 98.31 185 ILE A N 1
ATOM 1324 C CA . ILE A 1 185 ? -7.707 15.125 -1.325 1 98.31 185 ILE A CA 1
ATOM 1325 C C . ILE A 1 185 ? -7.383 14.125 -2.434 1 98.31 185 ILE A C 1
ATOM 1327 O O . ILE A 1 185 ? -7.012 12.984 -2.16 1 98.31 185 ILE A O 1
ATOM 1331 N N . ALA A 1 186 ? -7.52 14.57 -3.674 1 98.38 186 ALA A N 1
ATOM 1332 C CA . ALA A 1 186 ? -7.23 13.719 -4.828 1 98.38 186 ALA A CA 1
ATOM 1333 C C . ALA A 1 186 ? -5.742 13.742 -5.164 1 98.38 186 ALA A C 1
ATOM 1335 O O . ALA A 1 186 ? -5.242 14.711 -5.738 1 98.38 186 ALA A O 1
ATOM 1336 N N . ASN A 1 187 ? -5.113 12.672 -4.855 1 97.19 187 ASN A N 1
ATOM 1337 C CA . ASN A 1 187 ? -3.666 12.617 -5.02 1 97.19 187 ASN A CA 1
ATOM 1338 C C . ASN A 1 187 ? -3.273 11.828 -6.266 1 97.19 187 ASN A C 1
ATOM 1340 O O . ASN A 1 187 ? -4.086 11.086 -6.82 1 97.19 187 ASN A O 1
ATOM 1344 N N . SER A 1 188 ? -2.09 12.07 -6.734 1 93.5 188 SER A N 1
ATOM 1345 C CA . SER A 1 188 ? -1.458 11.344 -7.832 1 93.5 188 SER A CA 1
ATOM 1346 C C . SER A 1 188 ? -2.307 11.406 -9.094 1 93.5 188 SER A C 1
ATOM 1348 O O . SER A 1 188 ? -2.545 10.383 -9.742 1 93.5 188 SER A O 1
ATOM 1350 N N . ILE A 1 189 ? -2.811 12.586 -9.414 1 93.69 189 ILE A N 1
ATOM 1351 C CA . ILE A 1 189 ? -3.586 12.781 -10.633 1 93.69 189 ILE A CA 1
ATOM 1352 C C . ILE A 1 189 ? -2.672 12.656 -11.852 1 93.69 189 ILE A C 1
ATOM 1354 O O . ILE A 1 189 ? -1.739 13.445 -12.023 1 93.69 189 ILE A O 1
ATOM 1358 N N . GLN A 1 190 ? -2.939 11.742 -12.695 1 86.5 190 GLN A N 1
ATOM 1359 C CA . GLN A 1 190 ? -2.037 11.508 -13.812 1 86.5 190 GLN A CA 1
ATOM 1360 C C . GLN A 1 190 ? -2.814 11.25 -15.102 1 86.5 190 GLN A C 1
ATOM 1362 O O . GLN A 1 190 ? -2.27 11.383 -16.203 1 86.5 190 GLN A O 1
ATOM 1367 N N . THR A 1 191 ? -4.102 10.781 -15.055 1 84.88 191 THR A N 1
ATOM 1368 C CA . THR A 1 191 ? -4.902 10.477 -16.234 1 84.88 191 THR A CA 1
ATOM 1369 C C . THR A 1 191 ? -5.988 11.531 -16.438 1 84.88 191 THR A C 1
ATOM 1371 O O . THR A 1 191 ? -6.402 12.188 -15.477 1 84.88 191 THR A O 1
ATOM 1374 N N . PRO A 1 192 ? -6.395 11.656 -17.594 1 86.81 192 PRO A N 1
ATOM 1375 C CA . PRO A 1 192 ? -7.41 12.672 -17.875 1 86.81 192 PRO A CA 1
ATOM 1376 C C . PRO A 1 192 ? -8.727 12.406 -17.156 1 86.81 192 PRO A C 1
ATOM 1378 O O . PRO A 1 192 ? -9.5 13.336 -16.906 1 86.81 192 PRO A O 1
ATOM 1381 N N . TYR A 1 193 ? -8.961 11.18 -16.891 1 90.81 193 TYR A N 1
ATOM 1382 C CA . TYR A 1 193 ? -10.25 10.852 -16.281 1 90.81 193 TYR A CA 1
ATOM 1383 C C . TYR A 1 193 ? -10.172 10.914 -14.766 1 90.81 193 TYR A C 1
ATOM 1385 O O . TYR A 1 193 ? -11.203 10.852 -14.086 1 90.81 193 TYR A O 1
ATOM 1393 N N . ALA A 1 194 ? -9.031 11.031 -14.242 1 93.88 194 ALA A N 1
ATOM 1394 C CA . ALA A 1 194 ? -8.82 10.836 -12.812 1 93.88 194 ALA A CA 1
ATOM 1395 C C . ALA A 1 194 ? -9.656 11.812 -11.992 1 93.88 194 ALA A C 1
ATOM 1397 O O . ALA A 1 194 ? -10.391 11.406 -11.086 1 93.88 194 ALA A O 1
ATOM 1398 N N . SER A 1 195 ? -9.602 13.125 -12.312 1 96.88 195 SER A N 1
ATOM 1399 C CA . SER A 1 195 ? -10.32 14.141 -11.547 1 96.88 195 SER A CA 1
ATOM 1400 C C . SER A 1 195 ? -11.828 13.914 -11.609 1 96.88 195 SER A C 1
ATOM 1402 O O . SER A 1 195 ? -12.508 13.953 -10.586 1 96.88 195 SER A O 1
ATOM 1404 N N . ALA A 1 196 ? -12.266 13.656 -12.812 1 96.62 196 ALA A N 1
ATOM 1405 C CA . ALA A 1 196 ? -13.703 13.469 -12.984 1 96.62 196 ALA A CA 1
ATOM 1406 C C . ALA A 1 196 ? -14.195 12.258 -12.203 1 96.62 196 ALA A C 1
ATOM 1408 O O . ALA A 1 196 ? -15.281 12.289 -11.617 1 96.62 196 ALA A O 1
ATOM 1409 N N . LEU A 1 197 ? -13.461 11.242 -12.18 1 96 197 LEU A N 1
ATOM 1410 C CA . LEU A 1 197 ? -13.805 10.016 -11.461 1 96 197 LEU A CA 1
ATOM 1411 C C . LEU A 1 197 ? -13.906 10.273 -9.961 1 96 197 LEU A C 1
ATOM 1413 O O . LEU A 1 197 ? -14.891 9.898 -9.328 1 96 197 LEU A O 1
ATOM 1417 N N . ILE A 1 198 ? -12.953 10.938 -9.422 1 98 198 ILE A N 1
ATOM 1418 C CA . ILE A 1 198 ? -12.914 11.188 -7.988 1 98 198 ILE A CA 1
ATOM 1419 C C . ILE A 1 198 ? -14.008 12.18 -7.609 1 98 198 ILE A C 1
ATOM 1421 O O . ILE A 1 198 ? -14.656 12.039 -6.57 1 98 198 ILE A O 1
ATOM 1425 N N . ASP A 1 199 ? -14.258 13.195 -8.461 1 98.31 199 ASP A N 1
ATOM 1426 C CA . ASP A 1 199 ? -15.336 14.148 -8.234 1 98.31 199 ASP A CA 1
ATOM 1427 C C . ASP A 1 199 ? -16.688 13.445 -8.156 1 98.31 199 ASP A C 1
ATOM 1429 O O . ASP A 1 199 ? -17.516 13.766 -7.293 1 98.31 199 ASP A O 1
ATOM 1433 N N . ASP A 1 200 ? -16.828 12.594 -9.078 1 98.12 200 ASP A N 1
ATOM 1434 C CA . ASP A 1 200 ? -18.094 11.859 -9.109 1 98.12 200 ASP A CA 1
ATOM 1435 C C . ASP A 1 200 ? -18.281 11.039 -7.836 1 98.12 200 ASP A C 1
ATOM 1437 O O . ASP A 1 200 ? -19.359 11.062 -7.242 1 98.12 200 ASP A O 1
ATOM 1441 N N . PHE A 1 201 ? -17.266 10.375 -7.457 1 98.06 201 PHE A N 1
ATOM 1442 C CA . PHE A 1 201 ? -17.344 9.594 -6.227 1 98.06 201 PHE A CA 1
ATOM 1443 C C . PHE A 1 201 ? -17.641 10.492 -5.035 1 98.06 201 PHE A C 1
ATOM 1445 O O . PHE A 1 201 ? -18.516 10.18 -4.219 1 98.06 201 PHE A O 1
ATOM 1452 N N . ALA A 1 202 ? -16.906 11.562 -4.906 1 98.31 202 ALA A N 1
ATOM 1453 C CA . ALA A 1 202 ? -17.109 12.508 -3.811 1 98.31 202 ALA A CA 1
ATOM 1454 C C . ALA A 1 202 ? -18.547 13.023 -3.791 1 98.31 202 ALA A C 1
ATOM 1456 O O . ALA A 1 202 ? -19.188 13.062 -2.738 1 98.31 202 ALA A O 1
ATOM 1457 N N . SER A 1 203 ? -19.047 13.383 -4.934 1 97.94 203 SER A N 1
ATOM 1458 C CA . SER A 1 203 ? -20.406 13.906 -5.031 1 97.94 203 SER A CA 1
ATOM 1459 C C . SER A 1 203 ? -21.438 12.867 -4.605 1 97.94 203 SER A C 1
ATOM 1461 O O . SER A 1 203 ? -22.359 13.172 -3.838 1 97.94 203 SER A O 1
ATOM 1463 N N . ARG A 1 204 ? -21.25 11.672 -5.008 1 97.75 204 ARG A N 1
ATOM 1464 C CA . ARG A 1 204 ? -22.203 10.594 -4.719 1 97.75 204 ARG A CA 1
ATOM 1465 C C . ARG A 1 204 ? -22.188 10.25 -3.232 1 97.75 204 ARG A C 1
ATOM 1467 O O . ARG A 1 204 ? -23.172 9.727 -2.707 1 97.75 204 ARG A O 1
ATOM 1474 N N . THR A 1 205 ? -21.125 10.539 -2.648 1 98 205 THR A N 1
ATOM 1475 C CA . THR A 1 205 ? -21.016 10.18 -1.238 1 98 205 THR A CA 1
ATOM 1476 C C . THR A 1 205 ? -21.188 11.414 -0.35 1 98 205 THR A C 1
ATOM 1478 O O . THR A 1 205 ? -20.875 11.375 0.839 1 98 205 THR A O 1
ATOM 1481 N N . GLY A 1 206 ? -21.594 12.539 -0.89 1 96.81 206 GLY A N 1
ATOM 1482 C CA . GLY A 1 206 ? -22.016 13.695 -0.114 1 96.81 206 GLY A CA 1
ATOM 1483 C C . GLY A 1 206 ? -20.859 14.555 0.357 1 96.81 206 GLY A C 1
ATOM 1484 O O . GLY A 1 206 ? -20.922 15.164 1.429 1 96.81 206 GLY A O 1
ATOM 1485 N N . THR A 1 207 ? -19.797 14.555 -0.342 1 96.94 207 THR A N 1
ATOM 1486 C CA . THR A 1 207 ? -18.641 15.391 -0.011 1 96.94 207 THR A CA 1
ATOM 1487 C C . THR A 1 207 ? -18.016 15.992 -1.271 1 96.94 207 THR A C 1
ATOM 1489 O O . THR A 1 207 ? -18.672 16.031 -2.324 1 96.94 207 THR A O 1
ATOM 1492 N N . ASN A 1 208 ? -16.859 16.672 -1.14 1 96.44 208 ASN A N 1
ATOM 1493 C CA . ASN A 1 208 ? -16.188 17.312 -2.273 1 96.44 208 ASN A CA 1
ATOM 1494 C C . ASN A 1 208 ? -14.68 17.109 -2.227 1 96.44 208 ASN A C 1
ATOM 1496 O O . ASN A 1 208 ? -14.125 16.812 -1.165 1 96.44 208 ASN A O 1
ATOM 1500 N N . VAL A 1 209 ? -14.117 17.25 -3.398 1 97.94 209 VAL A N 1
ATOM 1501 C CA . VAL A 1 209 ? -12.656 17.266 -3.488 1 97.94 209 VAL A CA 1
ATOM 1502 C C . VAL A 1 209 ? -12.133 18.656 -3.127 1 97.94 209 VAL A C 1
ATOM 1504 O O . VAL A 1 209 ? -12.609 19.672 -3.658 1 97.94 209 VAL A O 1
ATOM 1507 N N . VAL A 1 210 ? -11.195 18.719 -2.27 1 97.56 210 VAL A N 1
ATOM 1508 C CA . VAL A 1 210 ? -10.742 20.016 -1.777 1 97.56 210 VAL A CA 1
ATOM 1509 C C . VAL A 1 210 ? -9.406 20.375 -2.418 1 97.56 210 VAL A C 1
ATOM 1511 O O . VAL A 1 210 ? -8.93 21.5 -2.281 1 97.56 210 VAL A O 1
ATOM 1514 N N . GLY A 1 211 ? -8.828 19.422 -3.076 1 97.31 211 GLY A N 1
ATOM 1515 C CA . GLY A 1 211 ? -7.578 19.656 -3.779 1 97.31 211 GLY A CA 1
ATOM 1516 C C . GLY A 1 211 ? -7.156 18.5 -4.664 1 97.31 211 GLY A C 1
ATOM 1517 O O . GLY A 1 211 ? -7.434 17.344 -4.348 1 97.31 211 GLY A O 1
ATOM 1518 N N . TYR A 1 212 ? -6.508 18.875 -5.758 1 97.88 212 TYR A N 1
ATOM 1519 C CA . TYR A 1 212 ? -5.93 17.922 -6.691 1 97.88 212 TYR A CA 1
ATOM 1520 C C . TYR A 1 212 ? -4.406 18 -6.691 1 97.88 212 TYR A C 1
ATOM 1522 O O . TYR A 1 212 ? -3.842 19.062 -6.949 1 97.88 212 TYR A O 1
ATOM 1530 N N . VAL A 1 213 ? -3.771 16.922 -6.363 1 97.75 213 VAL A N 1
ATOM 1531 C CA . VAL A 1 213 ? -2.312 16.875 -6.336 1 97.75 213 VAL A CA 1
ATOM 1532 C C . VAL A 1 213 ? -1.802 16.031 -7.504 1 97.75 213 VAL A C 1
ATOM 1534 O O . VAL A 1 213 ? -1.896 14.805 -7.48 1 97.75 213 VAL A O 1
ATOM 1537 N N . PRO A 1 214 ? -1.225 16.672 -8.461 1 95.81 214 PRO A N 1
ATOM 1538 C CA . PRO A 1 214 ? -0.708 15.914 -9.609 1 95.81 214 PRO A CA 1
ATOM 1539 C C . PRO A 1 214 ? 0.471 15.016 -9.242 1 95.81 214 PRO A C 1
ATOM 1541 O O . PRO A 1 214 ? 1.229 15.328 -8.32 1 95.81 214 PRO A O 1
ATOM 1544 N N . ARG A 1 215 ? 0.489 13.922 -9.906 1 90.62 215 ARG A N 1
ATOM 1545 C CA . ARG A 1 215 ? 1.744 13.18 -9.852 1 90.62 215 ARG A CA 1
ATOM 1546 C C . ARG A 1 215 ? 2.906 14.031 -10.352 1 90.62 215 ARG A C 1
ATOM 1548 O O . ARG A 1 215 ? 2.777 14.75 -11.344 1 90.62 215 ARG A O 1
ATOM 1555 N N . SER A 1 216 ? 3.984 14.039 -9.562 1 89.62 216 SER A N 1
ATOM 1556 C CA . SER A 1 216 ? 5.066 14.961 -9.883 1 89.62 216 SER A CA 1
ATOM 1557 C C . SER A 1 216 ? 6.426 14.352 -9.562 1 89.62 216 SER A C 1
ATOM 1559 O O . SER A 1 216 ? 6.617 13.773 -8.492 1 89.62 216 SER A O 1
ATOM 1561 N N . LEU A 1 217 ? 7.32 14.539 -10.453 1 83.12 217 LEU A N 1
ATOM 1562 C CA . LEU A 1 217 ? 8.703 14.125 -10.227 1 83.12 217 LEU A CA 1
ATOM 1563 C C . LEU A 1 217 ? 9.336 14.938 -9.109 1 83.12 217 LEU A C 1
ATOM 1565 O O . LEU A 1 217 ? 10.195 14.438 -8.383 1 83.12 217 LEU A O 1
ATOM 1569 N N . THR A 1 218 ? 8.875 16.188 -8.992 1 89.94 218 THR A N 1
ATOM 1570 C CA . THR A 1 218 ? 9.375 17.062 -7.938 1 89.94 218 THR A CA 1
ATOM 1571 C C . THR A 1 218 ? 9.109 16.453 -6.562 1 89.94 218 THR A C 1
ATOM 1573 O O . THR A 1 218 ? 9.961 16.531 -5.672 1 89.94 218 THR A O 1
ATOM 1576 N N . VAL A 1 219 ? 7.988 15.805 -6.414 1 93.12 219 VAL A N 1
ATOM 1577 C CA . VAL A 1 219 ? 7.633 15.164 -5.152 1 93.12 219 VAL A CA 1
ATOM 1578 C C . VAL A 1 219 ? 8.57 13.984 -4.895 1 93.12 219 VAL A C 1
ATOM 1580 O O . VAL A 1 219 ? 9.148 13.867 -3.812 1 93.12 219 VAL A O 1
ATOM 1583 N N . ALA A 1 220 ? 8.695 13.164 -5.867 1 85.75 220 ALA A N 1
ATOM 1584 C CA . ALA A 1 220 ? 9.531 11.969 -5.746 1 85.75 220 ALA A CA 1
ATOM 1585 C C . ALA A 1 220 ? 10.969 12.336 -5.418 1 85.75 220 ALA A C 1
ATOM 1587 O O . ALA A 1 220 ? 11.594 11.711 -4.555 1 85.75 220 ALA A O 1
ATOM 1588 N N . GLN A 1 221 ? 11.43 13.32 -6.043 1 86.69 221 GLN A N 1
ATOM 1589 C CA . GLN A 1 221 ? 12.805 13.75 -5.824 1 86.69 221 GLN A CA 1
ATOM 1590 C C . GLN A 1 221 ? 12.984 14.336 -4.426 1 86.69 221 GLN A C 1
ATOM 1592 O O . GLN A 1 221 ? 13.977 14.055 -3.748 1 86.69 221 GLN A O 1
ATOM 1597 N N . SER A 1 222 ? 12.07 15.188 -4.062 1 92.69 222 SER A N 1
ATOM 1598 C CA . SER A 1 222 ? 12.141 15.781 -2.73 1 92.69 222 SER A CA 1
ATOM 1599 C C . SER A 1 222 ? 12.172 14.711 -1.648 1 92.69 222 SER A C 1
ATOM 1601 O O . SER A 1 222 ? 12.945 14.805 -0.697 1 92.69 222 SER A O 1
ATOM 1603 N N . GLU A 1 223 ? 11.336 13.688 -1.835 1 89.56 223 GLU A N 1
ATOM 1604 C CA . GLU A 1 223 ? 11.273 12.586 -0.879 1 89.56 223 GLU A CA 1
ATOM 1605 C C . GLU A 1 223 ? 12.609 11.859 -0.796 1 89.56 223 GLU A C 1
ATOM 1607 O O . GLU A 1 223 ? 13.039 11.453 0.288 1 89.56 223 GLU A O 1
ATOM 1612 N N . LEU A 1 224 ? 13.219 11.719 -1.899 1 84.25 224 LEU A N 1
ATOM 1613 C CA . LEU A 1 224 ? 14.5 11.031 -1.945 1 84.25 224 LEU A CA 1
ATOM 1614 C C . LEU A 1 224 ? 15.547 11.773 -1.125 1 84.25 224 LEU A C 1
ATOM 1616 O O . LEU A 1 224 ? 16.469 11.156 -0.571 1 84.25 224 LEU A O 1
ATOM 1620 N N . TYR A 1 225 ? 15.375 13.055 -1.007 1 87.81 225 TYR A N 1
ATOM 1621 C CA . TYR A 1 225 ? 16.344 13.867 -0.272 1 87.81 225 TYR A CA 1
ATOM 1622 C C . TYR A 1 225 ? 15.875 14.094 1.163 1 87.81 225 TYR A C 1
ATOM 1624 O O . TYR A 1 225 ? 16.484 14.875 1.901 1 87.81 225 TYR A O 1
ATOM 1632 N N . GLY A 1 226 ? 14.773 13.477 1.475 1 91.12 226 GLY A N 1
ATOM 1633 C CA . GLY A 1 226 ? 14.242 13.609 2.822 1 91.12 226 GLY A CA 1
ATOM 1634 C C . GLY A 1 226 ? 13.648 14.984 3.096 1 91.12 226 GLY A C 1
ATOM 1635 O O . GLY A 1 226 ? 13.68 15.461 4.23 1 91.12 226 GLY A O 1
ATOM 1636 N N . GLN A 1 227 ? 13.188 15.633 2.041 1 96 227 GLN A N 1
ATOM 1637 C CA . GLN A 1 227 ? 12.664 16.984 2.168 1 96 227 GLN A CA 1
ATOM 1638 C C . GLN A 1 227 ? 11.242 17.078 1.62 1 96 227 GLN A C 1
ATOM 1640 O O . GLN A 1 227 ? 10.828 16.25 0.811 1 96 227 GLN A O 1
ATOM 1645 N N . THR A 1 228 ? 10.523 18.031 2.123 1 97.75 228 THR A N 1
ATOM 1646 C CA . THR A 1 228 ? 9.25 18.375 1.496 1 97.75 228 THR A CA 1
ATOM 1647 C C . THR A 1 228 ? 9.469 19.156 0.206 1 97.75 228 THR A C 1
ATOM 1649 O O . THR A 1 228 ? 10.562 19.688 -0.023 1 97.75 228 THR A O 1
ATOM 1652 N N . VAL A 1 229 ? 8.469 19.219 -0.591 1 97.44 229 VAL A N 1
ATOM 1653 C CA . VAL A 1 229 ? 8.523 20.016 -1.808 1 97.44 229 VAL A CA 1
ATOM 1654 C C . VAL A 1 229 ? 8.656 21.5 -1.445 1 97.44 229 VAL A C 1
ATOM 1656 O O . VAL A 1 229 ? 9.375 22.234 -2.119 1 97.44 229 VAL A O 1
ATOM 1659 N N . ILE A 1 230 ? 8 21.891 -0.389 1 98.5 230 ILE A N 1
ATOM 1660 C CA . ILE A 1 230 ? 8.047 23.281 0.086 1 98.5 230 ILE A CA 1
ATOM 1661 C C . ILE A 1 230 ? 9.5 23.672 0.358 1 98.5 230 ILE A C 1
ATOM 1663 O O . ILE A 1 230 ? 9.898 24.797 0.074 1 98.5 230 ILE A O 1
ATOM 1667 N N . GLU A 1 231 ? 10.203 22.797 0.87 1 97.69 231 GLU A N 1
ATOM 1668 C CA . GLU A 1 231 ? 11.602 23.016 1.21 1 97.69 231 GLU A CA 1
ATOM 1669 C C . GLU A 1 231 ? 12.5 22.859 -0.017 1 97.69 231 GLU A C 1
ATOM 1671 O O . GLU A 1 231 ? 13.289 23.766 -0.326 1 97.69 231 GLU A O 1
ATOM 1676 N N . ALA A 1 232 ? 12.391 21.844 -0.778 1 95.56 232 ALA A N 1
ATOM 1677 C CA . ALA A 1 232 ? 13.312 21.453 -1.839 1 95.56 232 ALA A CA 1
ATOM 1678 C C . ALA A 1 232 ? 13.078 22.266 -3.104 1 95.56 232 ALA A C 1
ATOM 1680 O O . ALA A 1 232 ? 14.016 22.547 -3.859 1 95.56 232 ALA A O 1
ATOM 1681 N N . ALA A 1 233 ? 11.852 22.625 -3.332 1 96.19 233 ALA A N 1
ATOM 1682 C CA . ALA A 1 233 ? 11.484 23.312 -4.559 1 96.19 233 ALA A CA 1
ATOM 1683 C C . ALA A 1 233 ? 10.406 24.359 -4.293 1 96.19 233 ALA A C 1
ATOM 1685 O O . ALA A 1 233 ? 9.32 24.312 -4.879 1 96.19 233 ALA A O 1
ATOM 1686 N N . PRO A 1 234 ? 10.734 25.344 -3.533 1 97.44 234 PRO A N 1
ATOM 1687 C CA . PRO A 1 234 ? 9.727 26.297 -3.047 1 97.44 234 PRO A CA 1
ATOM 1688 C C . PRO A 1 234 ? 9.078 27.094 -4.172 1 97.44 234 PRO A C 1
ATOM 1690 O O . PRO A 1 234 ? 7.961 27.594 -4.016 1 97.44 234 PRO A O 1
ATOM 1693 N N . THR A 1 235 ? 9.656 27.156 -5.336 1 97.19 235 THR A N 1
ATOM 1694 C CA . THR A 1 235 ? 9.102 27.984 -6.402 1 97.19 235 THR A CA 1
ATOM 1695 C C . THR A 1 235 ? 8.414 27.109 -7.453 1 97.19 235 THR A C 1
ATOM 1697 O O . THR A 1 235 ? 7.977 27.609 -8.492 1 97.19 235 THR A O 1
ATOM 1700 N N . SER A 1 236 ? 8.32 25.906 -7.172 1 95.94 236 SER A N 1
ATOM 1701 C CA . SER A 1 236 ? 7.711 24.984 -8.133 1 95.94 236 SER A CA 1
ATOM 1702 C C . SER A 1 236 ? 6.191 25.094 -8.102 1 95.94 236 SER A C 1
ATOM 1704 O O . SER A 1 236 ? 5.613 25.516 -7.102 1 95.94 236 SER A O 1
ATOM 1706 N N . GLU A 1 237 ? 5.605 24.688 -9.211 1 96.12 237 GLU A N 1
ATOM 1707 C CA . GLU A 1 237 ? 4.148 24.609 -9.273 1 96.12 237 GLU A CA 1
ATOM 1708 C C . GLU A 1 237 ? 3.604 23.625 -8.25 1 96.12 237 GLU A C 1
ATOM 1710 O O . GLU A 1 237 ? 2.537 23.844 -7.676 1 96.12 237 GLU A O 1
ATOM 1715 N N . GLN A 1 238 ? 4.348 22.625 -8.016 1 97 238 GLN A N 1
ATOM 1716 C CA . GLN A 1 238 ? 3.938 21.594 -7.062 1 97 238 GLN A CA 1
ATOM 1717 C C . GLN A 1 238 ? 3.877 22.156 -5.645 1 97 238 GLN A C 1
ATOM 1719 O O . GLN A 1 238 ? 3 21.797 -4.863 1 97 238 GLN A O 1
ATOM 1724 N N . ALA A 1 239 ? 4.797 23.031 -5.336 1 98.19 239 ALA A N 1
ATOM 1725 C CA . ALA A 1 239 ? 4.766 23.688 -4.031 1 98.19 239 ALA A CA 1
ATOM 1726 C C . ALA A 1 239 ? 3.486 24.516 -3.863 1 98.19 239 ALA A C 1
ATOM 1728 O O . ALA A 1 239 ? 2.875 24.5 -2.793 1 98.19 239 ALA A O 1
ATOM 1729 N N . ASP A 1 240 ? 3.084 25.109 -4.914 1 98.38 240 ASP A N 1
ATOM 1730 C CA . ASP A 1 240 ? 1.879 25.938 -4.875 1 98.38 240 ASP A CA 1
ATOM 1731 C C . ASP A 1 240 ? 0.637 25.078 -4.645 1 98.38 240 ASP A C 1
ATOM 1733 O O . ASP A 1 240 ? -0.311 25.516 -3.986 1 98.38 240 ASP A O 1
ATOM 1737 N N . VAL A 1 241 ? 0.643 23.938 -5.18 1 98.12 241 VAL A N 1
ATOM 1738 C CA . VAL A 1 241 ? -0.458 23 -4.973 1 98.12 241 VAL A CA 1
ATOM 1739 C C . VAL A 1 241 ? -0.609 22.703 -3.48 1 98.12 241 VAL A C 1
ATOM 1741 O O . VAL A 1 241 ? -1.716 22.766 -2.939 1 98.12 241 VAL A O 1
ATOM 1744 N N . TYR A 1 242 ? 0.466 22.438 -2.807 1 98.5 242 TYR A N 1
ATOM 1745 C CA . TYR A 1 242 ? 0.424 22.109 -1.385 1 98.5 242 TYR A CA 1
ATOM 1746 C C . TYR A 1 242 ? 0.064 23.344 -0.558 1 98.5 242 TYR A C 1
ATOM 1748 O O . TYR A 1 242 ? -0.627 23.234 0.458 1 98.5 242 TYR A O 1
ATOM 1756 N N . ARG A 1 243 ? 0.532 24.531 -0.956 1 98.56 243 ARG A N 1
ATOM 1757 C CA . ARG A 1 243 ? 0.169 25.766 -0.267 1 98.56 243 ARG A CA 1
ATOM 1758 C C . ARG A 1 243 ? -1.334 26 -0.337 1 98.56 243 ARG A C 1
ATOM 1760 O O . ARG A 1 243 ? -1.951 26.391 0.656 1 98.56 243 ARG A O 1
ATOM 1767 N N . GLN A 1 244 ? -1.849 25.781 -1.509 1 98.12 244 GLN A N 1
ATOM 1768 C CA . GLN A 1 244 ? -3.289 25.938 -1.673 1 98.12 244 GLN A CA 1
ATOM 1769 C C . GLN A 1 244 ? -4.059 24.953 -0.805 1 98.12 244 GLN A C 1
ATOM 1771 O O . GLN A 1 244 ? -5.051 25.312 -0.171 1 98.12 244 GLN A O 1
ATOM 1776 N N . LEU A 1 245 ? -3.633 23.734 -0.8 1 97.69 245 LEU A N 1
ATOM 1777 C CA . LEU A 1 245 ? -4.258 22.703 0.031 1 97.69 245 LEU A CA 1
ATOM 1778 C C . LEU A 1 245 ? -4.18 23.078 1.507 1 97.69 245 LEU A C 1
ATOM 1780 O O . LEU A 1 245 ? -5.16 22.953 2.24 1 97.69 245 LEU A O 1
ATOM 1784 N N . ALA A 1 246 ? -3.027 23.609 1.927 1 98.06 246 ALA A N 1
ATOM 1785 C CA . ALA A 1 246 ? -2.818 24.016 3.312 1 98.06 246 ALA A CA 1
ATOM 1786 C C . ALA A 1 246 ? -3.762 25.156 3.697 1 98.06 246 ALA A C 1
ATOM 1788 O O . ALA A 1 246 ? -4.34 25.141 4.785 1 98.06 246 ALA A O 1
ATOM 1789 N N . ARG A 1 247 ? -3.928 26.062 2.805 1 96.81 247 ARG A N 1
ATOM 1790 C CA . ARG A 1 247 ? -4.836 27.188 3.053 1 96.81 247 ARG A CA 1
ATOM 1791 C C . ARG A 1 247 ? -6.266 26.688 3.238 1 96.81 247 ARG A C 1
ATOM 1793 O O . ARG A 1 247 ? -6.984 27.172 4.121 1 96.81 247 ARG A O 1
ATOM 1800 N N . HIS A 1 248 ? -6.613 25.766 2.449 1 95.81 248 HIS A N 1
ATOM 1801 C CA . HIS A 1 248 ? -7.965 25.219 2.549 1 95.81 248 HIS A CA 1
ATOM 1802 C C . HIS A 1 248 ? -8.172 24.5 3.877 1 95.81 248 HIS A C 1
ATOM 1804 O O . HIS A 1 248 ? -9.164 24.734 4.566 1 95.81 248 HIS A O 1
ATOM 1810 N N . ILE A 1 249 ? -7.242 23.703 4.215 1 92.31 249 ILE A N 1
ATOM 1811 C CA . ILE A 1 249 ? -7.355 22.859 5.395 1 92.31 249 ILE A CA 1
ATOM 1812 C C . ILE A 1 249 ? -7.316 23.719 6.656 1 92.31 249 ILE A C 1
ATOM 1814 O O . ILE A 1 249 ? -7.996 23.406 7.641 1 92.31 249 ILE A O 1
ATOM 1818 N N . ALA A 1 250 ? -6.566 24.781 6.621 1 90.44 250 ALA A N 1
ATOM 1819 C CA . ALA A 1 250 ? -6.398 25.688 7.758 1 90.44 250 ALA A CA 1
ATOM 1820 C C . ALA A 1 250 ? -7.574 26.641 7.875 1 90.44 250 ALA A C 1
ATOM 1822 O O . ALA A 1 250 ? -7.84 27.188 8.953 1 90.44 250 ALA A O 1
ATOM 1823 N N . GLY A 1 251 ? -8.18 26.875 6.75 1 89.38 251 GLY A N 1
ATOM 1824 C CA . GLY A 1 251 ? -9.266 27.844 6.746 1 89.38 251 GLY A CA 1
ATOM 1825 C C . GLY A 1 251 ? -10.594 27.266 7.176 1 89.38 251 GLY A C 1
ATOM 1826 O O . GLY A 1 251 ? -10.648 26.156 7.699 1 89.38 251 GLY A O 1
ATOM 1827 N N . ASP A 1 252 ? -11.492 28.156 7.105 1 85.31 252 ASP A N 1
ATOM 1828 C CA . ASP A 1 252 ? -12.859 27.703 7.348 1 85.31 252 ASP A CA 1
ATOM 1829 C C . ASP A 1 252 ? -13.414 26.953 6.137 1 85.31 252 ASP A C 1
ATOM 1831 O O . ASP A 1 252 ? -13.391 27.469 5.02 1 85.31 252 ASP A O 1
ATOM 1835 N N . HIS A 1 253 ? -13.703 25.734 6.367 1 87.44 253 HIS A N 1
ATOM 1836 C CA . HIS A 1 253 ? -14.266 24.906 5.305 1 87.44 253 HIS A CA 1
ATOM 1837 C C . HIS A 1 253 ? -15.469 24.109 5.801 1 87.44 253 HIS A C 1
ATOM 1839 O O . HIS A 1 253 ? -15.586 23.828 6.996 1 87.44 253 HIS A O 1
ATOM 1845 N N . PRO A 1 254 ? -16.312 23.938 4.867 1 90 254 PRO A N 1
ATOM 1846 C CA . PRO A 1 254 ? -17.469 23.125 5.27 1 90 254 PRO A CA 1
ATOM 1847 C C . PRO A 1 254 ? -17.078 21.688 5.605 1 90 254 PRO A C 1
ATOM 1849 O O . PRO A 1 254 ? -16.109 21.156 5.047 1 90 254 PRO A O 1
ATOM 1852 N N . VAL A 1 255 ? -17.766 21.156 6.609 1 92.94 255 VAL A N 1
ATOM 1853 C CA . VAL A 1 255 ? -17.625 19.734 6.949 1 92.94 255 VAL A CA 1
ATOM 1854 C C . VAL A 1 255 ? -18.953 19.016 6.699 1 92.94 255 VAL A C 1
ATOM 1856 O O . VAL A 1 255 ? -20.016 19.641 6.648 1 92.94 255 VAL A O 1
ATOM 1859 N N . SER A 1 256 ? -18.859 17.797 6.41 1 94.38 256 SER A N 1
ATOM 1860 C CA . SER A 1 256 ? -20.047 17.016 6.121 1 94.38 256 SER A CA 1
ATOM 1861 C C . SER A 1 256 ? -19.969 15.625 6.742 1 94.38 256 SER A C 1
ATOM 1863 O O . SER A 1 256 ? -18.906 15.211 7.211 1 94.38 256 SER A O 1
ATOM 1865 N N . ILE A 1 257 ? -21.109 15.055 6.891 1 94.88 257 ILE A N 1
ATOM 1866 C CA . ILE A 1 257 ? -21.188 13.625 7.145 1 94.88 257 ILE A CA 1
ATOM 1867 C C . ILE A 1 257 ? -21.359 12.875 5.824 1 94.88 257 ILE A C 1
ATOM 1869 O O . ILE A 1 257 ? -22.375 13.008 5.152 1 94.88 257 ILE A O 1
ATOM 1873 N N . PRO A 1 258 ? -20.375 12.117 5.461 1 95.75 258 PRO A N 1
ATOM 1874 C CA . PRO A 1 258 ? -20.469 11.461 4.156 1 95.75 258 PRO A CA 1
ATOM 1875 C C . PRO A 1 258 ? -21.531 10.375 4.113 1 95.75 258 PRO A C 1
ATOM 1877 O O . PRO A 1 258 ? -22 9.914 5.16 1 95.75 258 PRO A O 1
ATOM 1880 N N . LYS A 1 259 ? -21.891 10.055 2.932 1 97.62 259 LYS A N 1
ATOM 1881 C CA . LYS A 1 259 ? -22.859 8.992 2.65 1 97.62 259 LYS A CA 1
ATOM 1882 C C . LYS A 1 259 ? -22.219 7.879 1.822 1 97.62 259 LYS A C 1
ATOM 1884 O O . LYS A 1 259 ? -22.453 7.793 0.613 1 97.62 259 LYS A O 1
ATOM 1889 N N . PRO A 1 260 ? -21.516 7 2.5 1 96.19 260 PRO A N 1
ATOM 1890 C CA . PRO A 1 260 ? -20.812 5.945 1.767 1 96.19 260 PRO A CA 1
ATOM 1891 C C . PRO A 1 260 ? -21.75 5.055 0.958 1 96.19 260 PRO A C 1
ATOM 1893 O O . PRO A 1 260 ? -22.891 4.844 1.354 1 96.19 260 PRO A O 1
ATOM 1896 N N . LEU A 1 261 ? -21.234 4.539 -0.128 1 96.19 261 LEU A N 1
ATOM 1897 C CA . LEU A 1 261 ? -21.984 3.598 -0.955 1 96.19 261 LEU A CA 1
ATOM 1898 C C . LEU A 1 261 ? -21.969 2.205 -0.333 1 96.19 261 LEU A C 1
ATOM 1900 O O . LEU A 1 261 ? -20.969 1.777 0.236 1 96.19 261 LEU A O 1
ATOM 1904 N N . ASN A 1 262 ? -23.109 1.57 -0.444 1 94.06 262 ASN A N 1
ATOM 1905 C CA . ASN A 1 262 ? -23.078 0.163 -0.059 1 94.06 262 ASN A CA 1
ATOM 1906 C C . ASN A 1 262 ? -22.359 -0.687 -1.098 1 94.06 262 ASN A C 1
ATOM 1908 O O . ASN A 1 262 ? -22 -0.198 -2.174 1 94.06 262 ASN A O 1
ATOM 1912 N N . ALA A 1 263 ? -22.188 -1.953 -0.751 1 85.5 263 ALA A N 1
ATOM 1913 C CA . ALA A 1 263 ? -21.312 -2.807 -1.546 1 85.5 263 ALA A CA 1
ATOM 1914 C C . ALA A 1 263 ? -21.812 -2.934 -2.979 1 85.5 263 ALA A C 1
ATOM 1916 O O . ALA A 1 263 ? -21.062 -2.711 -3.932 1 85.5 263 ALA A O 1
ATOM 1917 N N . PRO A 1 264 ? -23.141 -3.24 -3.26 1 87.94 264 PRO A N 1
ATOM 1918 C CA . PRO A 1 264 ? -23.625 -3.34 -4.637 1 87.94 264 PRO A CA 1
ATOM 1919 C C . PRO A 1 264 ? -23.516 -2.021 -5.398 1 87.94 264 PRO A C 1
ATOM 1921 O O . PRO A 1 264 ? -23.141 -2.008 -6.57 1 87.94 264 PRO A O 1
ATOM 1924 N N . ALA A 1 265 ? -23.828 -0.954 -4.75 1 94.06 265 ALA A N 1
ATOM 1925 C CA . ALA A 1 265 ? -23.766 0.362 -5.383 1 94.06 265 ALA A CA 1
ATOM 1926 C C . ALA A 1 265 ? -22.328 0.741 -5.723 1 94.06 265 ALA A C 1
ATOM 1928 O O . ALA A 1 265 ? -22.062 1.32 -6.781 1 94.06 265 ALA A O 1
ATOM 1929 N N . LEU A 1 266 ? -21.438 0.44 -4.812 1 93.75 266 LEU A N 1
ATOM 1930 C CA . LEU A 1 266 ? -20.031 0.738 -5.035 1 93.75 266 LEU A CA 1
ATOM 1931 C C . LEU A 1 266 ? -19.484 -0.07 -6.207 1 93.75 266 LEU A C 1
ATOM 1933 O O . LEU A 1 266 ? -18.766 0.468 -7.059 1 93.75 266 LEU A O 1
ATOM 1937 N N . LYS A 1 267 ? -19.844 -1.282 -6.223 1 86.31 267 LYS A N 1
ATOM 1938 C CA . LYS A 1 267 ? -19.406 -2.15 -7.316 1 86.31 267 LYS A CA 1
ATOM 1939 C C . LYS A 1 267 ? -19.969 -1.674 -8.648 1 86.31 267 LYS A C 1
ATOM 1941 O O . LYS A 1 267 ? -19.266 -1.647 -9.656 1 86.31 267 LYS A O 1
ATOM 1946 N N . GLN A 1 268 ? -21.234 -1.349 -8.672 1 90.62 268 GLN A N 1
ATOM 1947 C CA . GLN A 1 268 ? -21.875 -0.851 -9.883 1 90.62 268 GLN A CA 1
ATOM 1948 C C . GLN A 1 268 ? -21.234 0.453 -10.352 1 90.62 268 GLN A C 1
ATOM 1950 O O . GLN A 1 268 ? -21 0.644 -11.547 1 90.62 268 GLN A O 1
ATOM 1955 N N . TRP A 1 269 ? -21 1.322 -9.422 1 94.69 269 TRP A N 1
ATOM 1956 C CA . TRP A 1 269 ? -20.312 2.576 -9.727 1 94.69 269 TRP A CA 1
ATOM 1957 C C . TRP A 1 269 ? -18.969 2.316 -10.383 1 94.69 269 TRP A C 1
ATOM 1959 O O . TRP A 1 269 ? -18.641 2.922 -11.406 1 94.69 269 TRP A O 1
ATOM 1969 N N . ALA A 1 270 ? -18.219 1.451 -9.766 1 91.06 270 ALA A N 1
ATOM 1970 C CA . ALA A 1 270 ? -16.891 1.125 -10.273 1 91.06 270 ALA A CA 1
ATOM 1971 C C . ALA A 1 270 ? -16.969 0.533 -11.68 1 91.06 270 ALA A C 1
ATOM 1973 O O . ALA A 1 270 ? -16.156 0.87 -12.539 1 91.06 270 ALA A O 1
ATOM 1974 N N . LYS A 1 271 ? -17.922 -0.331 -11.875 1 86 271 LYS A N 1
ATOM 1975 C CA . LYS A 1 271 ? -18.109 -0.945 -13.188 1 86 271 LYS A CA 1
ATOM 1976 C C . LYS A 1 271 ? -18.453 0.102 -14.242 1 86 271 LYS A C 1
ATOM 1978 O O . LYS A 1 271 ? -17.922 0.074 -15.352 1 86 271 LYS A O 1
ATOM 1983 N N . GLN A 1 272 ? -19.328 1.002 -13.938 1 90.62 272 GLN A N 1
ATOM 1984 C CA . GLN A 1 272 ? -19.734 2.055 -14.859 1 90.62 272 GLN A CA 1
ATOM 1985 C C . GLN A 1 272 ? -18.547 2.93 -15.258 1 90.62 272 GLN A C 1
ATOM 1987 O O . GLN A 1 272 ? -18.359 3.232 -16.438 1 90.62 272 GLN A O 1
ATOM 1992 N N . TRP A 1 273 ? -17.781 3.324 -14.305 1 91.12 273 TRP A N 1
ATOM 1993 C CA . TRP A 1 273 ? -16.609 4.137 -14.594 1 91.12 273 TRP A CA 1
ATOM 1994 C C . TRP A 1 273 ? -15.555 3.328 -15.352 1 91.12 273 TRP A C 1
ATOM 1996 O O . TRP A 1 273 ? -14.867 3.859 -16.219 1 91.12 273 TRP A O 1
ATOM 2006 N N . GLY A 1 274 ? -15.453 2.051 -14.922 1 85.69 274 GLY A N 1
ATOM 2007 C CA . GLY A 1 274 ? -14.578 1.187 -15.688 1 85.69 274 GLY A CA 1
ATOM 2008 C C . GLY A 1 274 ? -14.922 1.141 -17.172 1 85.69 274 GLY A C 1
ATOM 2009 O O . GLY A 1 274 ? -14.047 1.241 -18.016 1 85.69 274 GLY A O 1
ATOM 2010 N N . ASP A 1 275 ? -16.156 1.006 -17.422 1 84.75 275 ASP A N 1
ATOM 2011 C CA . ASP A 1 275 ? -16.641 0.977 -18.797 1 84.75 275 ASP A CA 1
ATOM 2012 C C . ASP A 1 275 ? -16.359 2.297 -19.516 1 84.75 275 ASP A C 1
ATOM 2014 O O . ASP A 1 275 ? -15.961 2.305 -20.688 1 84.75 275 ASP A O 1
ATOM 2018 N N . ARG A 1 276 ? -16.562 3.371 -18.859 1 85.44 276 ARG A N 1
ATOM 2019 C CA . ARG A 1 276 ? -16.328 4.699 -19.406 1 85.44 276 ARG A CA 1
ATOM 2020 C C . ARG A 1 276 ? -14.844 4.91 -19.719 1 85.44 276 ARG A C 1
ATOM 2022 O O . ARG A 1 276 ? -14.5 5.48 -20.766 1 85.44 276 ARG A O 1
ATOM 2029 N N . VAL A 1 277 ? -14.062 4.508 -18.812 1 82 277 VAL A N 1
ATOM 2030 C CA . VAL A 1 277 ? -12.633 4.77 -18.906 1 82 277 VAL A CA 1
ATOM 2031 C C . VAL A 1 277 ? -12 3.811 -19.906 1 82 277 VAL A C 1
ATOM 2033 O O . VAL A 1 277 ? -11.133 4.207 -20.703 1 82 277 VAL A O 1
ATOM 2036 N N . PHE A 1 278 ? -12.609 2.545 -19.906 1 70.69 278 PHE A N 1
ATOM 2037 C CA . PHE A 1 278 ? -11.93 1.522 -20.688 1 70.69 278 PHE A CA 1
ATOM 2038 C C . PHE A 1 278 ? -12.719 1.2 -21.953 1 70.69 278 PHE A C 1
ATOM 2040 O O . PHE A 1 278 ? -12.203 0.553 -22.875 1 70.69 278 PHE A O 1
ATOM 2047 N N . GLY A 1 279 ? -14.008 1.193 -21.844 1 64.62 279 GLY A N 1
ATOM 2048 C CA . GLY A 1 279 ? -14.867 0.878 -22.984 1 64.62 279 GLY A CA 1
ATOM 2049 C C . GLY A 1 279 ? -14.531 1.688 -24.219 1 64.62 279 GLY A C 1
ATOM 2050 O O . GLY A 1 279 ? -14.672 1.198 -25.344 1 64.62 279 GLY A O 1
ATOM 2051 N N . GLY A 1 280 ? -14.312 2.967 -24.031 1 52.81 280 GLY A N 1
ATOM 2052 C CA . GLY A 1 280 ? -14.023 3.625 -25.297 1 52.81 280 GLY A CA 1
ATOM 2053 C C . GLY A 1 280 ? -12.734 3.15 -25.938 1 52.81 280 GLY A C 1
ATOM 2054 O O . GLY A 1 280 ? -12.414 3.543 -27.062 1 52.81 280 GLY A O 1
ATOM 2055 N N . ALA A 1 281 ? -11.922 2.676 -25.312 1 42.88 281 ALA A N 1
ATOM 2056 C CA . ALA A 1 281 ? -10.664 2.191 -25.859 1 42.88 281 ALA A CA 1
ATOM 2057 C C . ALA A 1 281 ? -10.867 0.906 -26.656 1 42.88 281 ALA A C 1
ATOM 2059 O O . ALA A 1 281 ? -10.227 0.693 -27.688 1 42.88 281 ALA A O 1
ATOM 2060 N N . ALA A 1 282 ? -11.602 -0.152 -26.328 1 38.06 282 ALA A N 1
ATOM 2061 C CA . ALA A 1 282 ? -11.992 -1.25 -27.219 1 38.06 282 ALA A CA 1
ATOM 2062 C C . ALA A 1 282 ? -12.617 -0.724 -28.5 1 38.06 282 ALA A C 1
ATOM 2064 O O . ALA A 1 282 ? -12.367 -1.256 -29.578 1 38.06 282 ALA A O 1
ATOM 2065 N N . GLU A 1 283 ? -13.438 0.162 -28.5 1 36.09 283 GLU A N 1
ATOM 2066 C CA . GLU A 1 283 ? -14.008 0.685 -29.734 1 36.09 283 GLU A CA 1
ATOM 2067 C C . GLU A 1 283 ? -12.953 1.429 -30.562 1 36.09 283 GLU A C 1
ATOM 2069 O O . GLU A 1 283 ? -12.969 1.376 -31.781 1 36.09 283 GLU A O 1
ATOM 2074 N N . ARG A 1 284 ? -12.086 2.117 -30.047 1 37.88 284 ARG A N 1
ATOM 2075 C CA . ARG A 1 284 ? -11.141 2.736 -30.984 1 37.88 284 ARG A CA 1
ATOM 2076 C C . ARG A 1 284 ? -10.156 1.706 -31.531 1 37.88 284 ARG A C 1
ATOM 2078 O O . ARG A 1 284 ? -9.578 1.906 -32.594 1 37.88 284 ARG A O 1
ATOM 2085 N N . ARG A 1 285 ? -9.766 0.77 -30.906 1 34.91 285 ARG A N 1
ATOM 2086 C CA . ARG A 1 285 ? -8.898 -0.203 -31.562 1 34.91 285 ARG A CA 1
ATOM 2087 C C . ARG A 1 285 ? -9.688 -1.066 -32.531 1 34.91 285 ARG A C 1
ATOM 2089 O O . ARG A 1 285 ? -9.109 -1.68 -33.438 1 34.91 285 ARG A O 1
ATOM 2096 N N . LEU A 1 286 ? -10.859 -1.354 -32.281 1 31.86 286 LEU A N 1
ATOM 2097 C CA . LEU A 1 286 ? -11.578 -1.998 -33.375 1 31.86 286 LEU A CA 1
ATOM 2098 C C . LEU A 1 286 ? -11.664 -1.074 -34.594 1 31.86 286 LEU A C 1
ATOM 2100 O O . LEU A 1 286 ? -11.766 -1.54 -35.719 1 31.86 286 LEU A O 1
ATOM 2104 N N . VAL A 1 287 ? -11.75 0.21 -34.344 1 32.12 287 VAL A N 1
ATOM 2105 C CA . VAL A 1 287 ? -11.867 1.035 -35.531 1 32.12 287 VAL A CA 1
ATOM 2106 C C . VAL A 1 287 ? -10.508 1.159 -36.219 1 32.12 287 VAL A C 1
ATOM 2108 O O . VAL A 1 287 ? -10.43 1.27 -37.438 1 32.12 287 VAL A O 1
ATOM 2111 N N . GLU A 1 288 ? -9.367 1.301 -35.438 1 27.77 288 GLU A N 1
ATOM 2112 C CA . GLU A 1 288 ? -8.195 1.475 -36.312 1 27.77 288 GLU A CA 1
ATOM 2113 C C . GLU A 1 288 ? -7.707 0.137 -36.844 1 27.77 288 GLU A C 1
ATOM 2115 O O . GLU A 1 288 ? -6.793 0.096 -37.688 1 27.77 288 GLU A O 1
ATOM 2120 N N . VAL A 1 289 ? -8.07 -0.9 -36.25 1 25.91 289 VAL A N 1
ATOM 2121 C CA . VAL A 1 289 ? -7.781 -2.131 -36.969 1 25.91 289 VAL A CA 1
ATOM 2122 C C . VAL A 1 289 ? -8.812 -2.342 -38.062 1 25.91 289 VAL A C 1
ATOM 2124 O O . VAL A 1 289 ? -8.664 -3.234 -38.906 1 25.91 289 VAL A O 1
ATOM 2127 N N . VAL A 1 290 ? -9.898 -1.491 -37.844 1 25.61 290 VAL A N 1
ATOM 2128 C CA . VAL A 1 290 ? -10.656 -1.53 -39.094 1 25.61 290 VAL A CA 1
ATOM 2129 C C . VAL A 1 290 ? -10.156 -0.438 -40.031 1 25.61 290 VAL A C 1
ATOM 2131 O O . VAL A 1 290 ? -9.953 0.704 -39.594 1 25.61 290 VAL A O 1
ATOM 2134 N N . MET B 1 1 ? 4.145 -43.125 -14.828 1 30.84 1 MET B N 1
ATOM 2135 C CA . MET B 1 1 ? 3.379 -41.875 -14.727 1 30.84 1 MET B CA 1
ATOM 2136 C C . MET B 1 1 ? 4.078 -40.875 -13.805 1 30.84 1 MET B C 1
ATOM 2138 O O . MET B 1 1 ? 4.254 -41.156 -12.617 1 30.84 1 MET B O 1
ATOM 2142 N N . SER B 1 2 ? 5.156 -40.281 -14.086 1 37.91 2 SER B N 1
ATOM 2143 C CA . SER B 1 2 ? 6.27 -39.781 -13.289 1 37.91 2 SER B CA 1
ATOM 2144 C C . SER B 1 2 ? 5.773 -38.969 -12.102 1 37.91 2 SER B C 1
ATOM 2146 O O . SER B 1 2 ? 4.922 -38.094 -12.266 1 37.91 2 SER B O 1
ATOM 2148 N N . SER B 1 3 ? 5.426 -39.469 -10.898 1 46.5 3 SER B N 1
ATOM 2149 C CA . SER B 1 3 ? 4.93 -39 -9.609 1 46.5 3 SER B CA 1
ATOM 2150 C C . SER B 1 3 ? 5.391 -37.594 -9.312 1 46.5 3 SER B C 1
ATOM 2152 O O . SER B 1 3 ? 6.414 -37.375 -8.656 1 46.5 3 SER B O 1
ATOM 2154 N N . ASN B 1 4 ? 5.359 -36.562 -10.258 1 62.06 4 ASN B N 1
ATOM 2155 C CA . ASN B 1 4 ? 6.078 -35.312 -10.242 1 62.06 4 ASN B CA 1
ATOM 2156 C C . ASN B 1 4 ? 5.648 -34.438 -9.07 1 62.06 4 ASN B C 1
ATOM 2158 O O . ASN B 1 4 ? 4.453 -34.25 -8.82 1 62.06 4 ASN B O 1
ATOM 2162 N N . LYS B 1 5 ? 6.418 -34.344 -8.055 1 83.06 5 LYS B N 1
ATOM 2163 C CA . LYS B 1 5 ? 6.293 -33.469 -6.887 1 83.06 5 LYS B CA 1
AT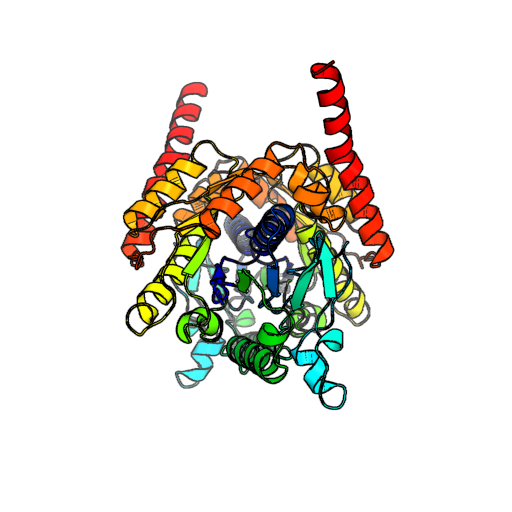OM 2164 C C . LYS B 1 5 ? 5.875 -32.062 -7.297 1 83.06 5 LYS B C 1
ATOM 2166 O O . LYS B 1 5 ? 6.438 -31.484 -8.227 1 83.06 5 LYS B O 1
ATOM 2171 N N . PRO B 1 6 ? 4.773 -31.641 -6.715 1 91.31 6 PRO B N 1
ATOM 2172 C CA . PRO B 1 6 ? 4.332 -30.281 -7.051 1 91.31 6 PRO B CA 1
ATOM 2173 C C . PRO B 1 6 ? 5.418 -29.234 -6.824 1 91.31 6 PRO B C 1
ATOM 2175 O O . PRO B 1 6 ? 6.223 -29.359 -5.898 1 91.31 6 PRO B O 1
ATOM 2178 N N . LYS B 1 7 ? 5.559 -28.375 -7.715 1 92.38 7 LYS B N 1
ATOM 2179 C CA . LYS B 1 7 ? 6.445 -27.234 -7.531 1 92.38 7 LYS B CA 1
ATOM 2180 C C . LYS B 1 7 ? 5.77 -26.141 -6.707 1 92.38 7 LYS B C 1
ATOM 2182 O O . LYS B 1 7 ? 4.703 -25.641 -7.078 1 92.38 7 LYS B O 1
ATOM 2187 N N . HIS B 1 8 ? 6.348 -25.781 -5.566 1 92.56 8 HIS B N 1
ATOM 2188 C CA . HIS B 1 8 ? 5.836 -24.75 -4.68 1 92.56 8 HIS B CA 1
ATOM 2189 C C . HIS B 1 8 ? 6.566 -23.422 -4.887 1 92.56 8 HIS B C 1
ATOM 2191 O O . HIS B 1 8 ? 7.797 -23.375 -4.793 1 92.56 8 HIS B O 1
ATOM 2197 N N . ILE B 1 9 ? 5.836 -22.391 -5.164 1 93.5 9 ILE B N 1
ATOM 2198 C CA . ILE B 1 9 ? 6.41 -21.094 -5.52 1 93.5 9 ILE B CA 1
ATOM 2199 C C . ILE B 1 9 ? 5.785 -20 -4.66 1 93.5 9 ILE B C 1
ATOM 2201 O O . ILE B 1 9 ? 4.559 -19.922 -4.535 1 93.5 9 ILE B O 1
ATOM 2205 N N . ALA B 1 10 ? 6.617 -19.172 -4.059 1 92.69 10 ALA B N 1
ATOM 2206 C CA . ALA B 1 10 ? 6.129 -18.047 -3.277 1 92.69 10 ALA B CA 1
ATOM 2207 C C . ALA B 1 10 ? 6.316 -16.734 -4.031 1 92.69 10 ALA B C 1
ATOM 2209 O O . ALA B 1 10 ? 7.367 -16.5 -4.633 1 92.69 10 ALA B O 1
ATOM 2210 N N . ILE B 1 11 ? 5.309 -15.938 -4.055 1 94.19 11 ILE B N 1
ATOM 2211 C CA . ILE B 1 11 ? 5.367 -14.617 -4.672 1 94.19 11 ILE B CA 1
ATOM 2212 C C . ILE B 1 11 ? 5.184 -13.539 -3.602 1 94.19 11 ILE B C 1
ATOM 2214 O O . ILE B 1 11 ? 4.168 -13.516 -2.904 1 94.19 11 ILE B O 1
ATOM 2218 N N . TYR B 1 12 ? 6.18 -12.688 -3.518 1 91.5 12 TYR B N 1
ATOM 2219 C CA . TYR B 1 12 ? 6.215 -11.648 -2.496 1 91.5 12 TYR B CA 1
ATOM 2220 C C . TYR B 1 12 ? 6.121 -10.266 -3.123 1 91.5 12 TYR B C 1
ATOM 2222 O O . TYR B 1 12 ? 6.41 -10.094 -4.312 1 91.5 12 TYR B O 1
ATOM 2230 N N . GLY B 1 13 ? 5.793 -9.352 -2.322 1 90.44 13 GLY B N 1
ATOM 2231 C CA . GLY B 1 13 ? 5.746 -7.957 -2.729 1 90.44 13 GLY B CA 1
ATOM 2232 C C . GLY B 1 13 ? 5.059 -7.066 -1.714 1 90.44 13 GLY B C 1
ATOM 2233 O O . GLY B 1 13 ? 4.277 -7.539 -0.89 1 90.44 13 GLY B O 1
ATOM 2234 N N . LYS B 1 14 ? 5.418 -5.816 -1.889 1 84.44 14 LYS B N 1
ATOM 2235 C CA . LYS B 1 14 ? 4.793 -4.852 -0.988 1 84.44 14 LYS B CA 1
ATOM 2236 C C . LYS B 1 14 ? 3.283 -4.801 -1.2 1 84.44 14 LYS B C 1
ATOM 2238 O O . LYS B 1 14 ? 2.785 -5.191 -2.258 1 84.44 14 LYS B O 1
ATOM 2243 N N . GLY B 1 15 ? 2.553 -4.359 -0.172 1 81.06 15 GLY B N 1
ATOM 2244 C CA . GLY B 1 15 ? 1.117 -4.184 -0.329 1 81.06 15 GLY B CA 1
ATOM 2245 C C . GLY B 1 15 ? 0.752 -3.24 -1.461 1 81.06 15 GLY B C 1
ATOM 2246 O O . GLY B 1 15 ? 1.328 -2.158 -1.586 1 81.06 15 GLY B O 1
ATOM 2247 N N . GLY B 1 16 ? -0.175 -3.664 -2.324 1 81.75 16 GLY B N 1
ATOM 2248 C CA . GLY B 1 16 ? -0.695 -2.818 -3.389 1 81.75 16 GLY B CA 1
ATOM 2249 C C . GLY B 1 16 ? 0.178 -2.816 -4.629 1 81.75 16 GLY B C 1
ATOM 2250 O O . GLY B 1 16 ? -0.132 -2.139 -5.609 1 81.75 16 GLY B O 1
ATOM 2251 N N . ILE B 1 17 ? 1.172 -3.584 -4.707 1 88.31 17 ILE B N 1
ATOM 2252 C CA . ILE B 1 17 ? 2.146 -3.559 -5.793 1 88.31 17 ILE B CA 1
ATOM 2253 C C . ILE B 1 17 ? 1.602 -4.324 -6.996 1 88.31 17 ILE B C 1
ATOM 2255 O O . ILE B 1 17 ? 2.16 -4.25 -8.094 1 88.31 17 ILE B O 1
ATOM 2259 N N . GLY B 1 18 ? 0.562 -5.113 -6.824 1 91.81 18 GLY B N 1
ATOM 2260 C CA . GLY B 1 18 ? -0.008 -5.922 -7.887 1 91.81 18 GLY B CA 1
ATOM 2261 C C . GLY B 1 18 ? 0.336 -7.395 -7.77 1 91.81 18 GLY B C 1
ATOM 2262 O O . GLY B 1 18 ? 0.269 -8.133 -8.75 1 91.81 18 GLY B O 1
ATOM 2263 N N . LYS B 1 19 ? 0.731 -7.754 -6.648 1 93.56 19 LYS B N 1
ATOM 2264 C CA . LYS B 1 19 ? 1.159 -9.125 -6.395 1 93.56 19 LYS B CA 1
ATOM 2265 C C . LYS B 1 19 ? 0.013 -10.109 -6.613 1 93.56 19 LYS B C 1
ATOM 2267 O O . LYS B 1 19 ? 0.171 -11.102 -7.324 1 93.56 19 LYS B O 1
ATOM 2272 N N . SER B 1 20 ? -1.135 -9.891 -5.984 1 95.19 20 SER B N 1
ATOM 2273 C CA . SER B 1 20 ? -2.268 -10.805 -6.102 1 95.19 20 SER B CA 1
ATOM 2274 C C . SER B 1 20 ? -2.764 -10.883 -7.543 1 95.19 20 SER B C 1
ATOM 2276 O O . SER B 1 20 ? -3.064 -11.969 -8.039 1 95.19 20 SER B O 1
ATOM 2278 N N . THR B 1 21 ? -2.854 -9.742 -8.188 1 95.5 21 THR B N 1
ATOM 2279 C CA . THR B 1 21 ? -3.264 -9.703 -9.594 1 95.5 21 THR B CA 1
ATOM 2280 C C . THR B 1 21 ? -2.303 -10.508 -10.461 1 95.5 21 THR B C 1
ATOM 2282 O O . THR B 1 21 ? -2.73 -11.32 -11.281 1 95.5 21 THR B O 1
ATOM 2285 N N . THR B 1 22 ? -1.047 -10.266 -10.195 1 97.44 22 THR B N 1
ATOM 2286 C CA . THR B 1 22 ? -0.021 -10.977 -10.953 1 97.44 22 THR B CA 1
ATOM 2287 C C . THR B 1 22 ? -0.082 -12.477 -10.68 1 97.44 22 THR B C 1
ATOM 2289 O O . THR B 1 22 ? -0.058 -13.281 -11.617 1 97.44 22 THR B O 1
ATOM 2292 N N . THR B 1 23 ? -0.198 -12.852 -9.453 1 97.69 23 THR B N 1
ATOM 2293 C CA . THR B 1 23 ? -0.246 -14.258 -9.062 1 97.69 23 THR B CA 1
ATOM 2294 C C . THR B 1 23 ? -1.445 -14.953 -9.695 1 97.69 23 THR B C 1
ATOM 2296 O O . THR B 1 23 ? -1.312 -16.047 -10.258 1 97.69 23 THR B O 1
ATOM 2299 N N . SER B 1 24 ? -2.58 -14.344 -9.656 1 98.38 24 SER B N 1
ATOM 2300 C CA . SER B 1 24 ? -3.797 -14.93 -10.211 1 98.38 24 SER B CA 1
ATOM 2301 C C . SER B 1 24 ? -3.689 -15.094 -11.719 1 98.38 24 SER B C 1
ATOM 2303 O O . SER B 1 24 ? -4.164 -16.094 -12.273 1 98.38 24 SER B O 1
ATOM 2305 N N . ASN B 1 25 ? -3.129 -14.117 -12.352 1 98.56 25 ASN B N 1
ATOM 2306 C CA . ASN B 1 25 ? -2.973 -14.234 -13.797 1 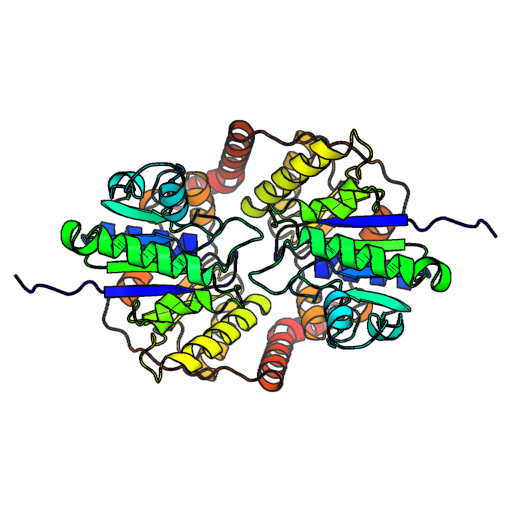98.56 25 ASN B CA 1
ATOM 2307 C C . ASN B 1 25 ? -1.977 -15.328 -14.172 1 98.56 25 ASN B C 1
ATOM 2309 O O . ASN B 1 25 ? -2.141 -16 -15.188 1 98.56 25 ASN B O 1
ATOM 2313 N N . ILE B 1 26 ? -0.933 -15.492 -13.359 1 98.44 26 ILE B N 1
ATOM 2314 C CA . ILE B 1 26 ? 0.007 -16.594 -13.562 1 98.44 26 ILE B CA 1
ATOM 2315 C C . ILE B 1 26 ? -0.71 -17.922 -13.375 1 98.44 26 ILE B C 1
ATOM 2317 O O . ILE B 1 26 ? -0.583 -18.828 -14.203 1 98.44 26 ILE B O 1
ATOM 2321 N N . SER B 1 27 ? -1.469 -18.031 -12.312 1 98.62 27 SER B N 1
ATOM 2322 C CA . SER B 1 27 ? -2.24 -19.25 -12.055 1 98.62 27 SER B CA 1
ATOM 2323 C C . SER B 1 27 ? -3.174 -19.578 -13.211 1 98.62 27 SER B C 1
ATOM 2325 O O . SER B 1 27 ? -3.24 -20.719 -13.664 1 98.62 27 SER B O 1
ATOM 2327 N N . ALA B 1 28 ? -3.863 -18.547 -13.695 1 98.75 28 ALA B N 1
ATOM 2328 C CA . ALA B 1 28 ? -4.793 -18.719 -14.805 1 98.75 28 ALA B CA 1
ATOM 2329 C C . ALA B 1 28 ? -4.059 -19.172 -16.062 1 98.75 28 ALA B C 1
ATOM 2331 O O . ALA B 1 28 ? -4.539 -20.047 -16.797 1 98.75 28 ALA B O 1
ATOM 2332 N N . ALA B 1 29 ? -2.928 -18.594 -16.297 1 98.75 29 ALA B N 1
ATOM 2333 C CA . ALA B 1 29 ? -2.143 -18.938 -17.484 1 98.75 29 ALA B CA 1
ATOM 2334 C C . ALA B 1 29 ? -1.658 -20.391 -17.422 1 98.75 29 ALA B C 1
ATOM 2336 O O . ALA B 1 29 ? -1.688 -21.109 -18.422 1 98.75 29 ALA B O 1
ATOM 2337 N N . LEU B 1 30 ? -1.198 -20.812 -16.281 1 98.44 30 LEU B N 1
ATOM 2338 C CA . LEU B 1 30 ? -0.76 -22.188 -16.094 1 98.44 30 LEU B CA 1
ATOM 2339 C C . LEU B 1 30 ? -1.921 -23.156 -16.297 1 98.44 30 LEU B C 1
ATOM 2341 O O . LEU B 1 30 ? -1.767 -24.203 -16.938 1 98.44 30 LEU B O 1
ATOM 2345 N N . ALA B 1 31 ? -3.043 -22.812 -15.734 1 98.5 31 ALA B N 1
ATOM 2346 C CA . ALA B 1 31 ? -4.23 -23.641 -15.898 1 98.5 31 ALA B CA 1
ATOM 2347 C C . ALA B 1 31 ? -4.637 -23.734 -17.375 1 98.5 31 ALA B C 1
ATOM 2349 O O . ALA B 1 31 ? -4.961 -24.828 -17.859 1 98.5 31 ALA B O 1
ATOM 2350 N N . GLU B 1 32 ? -4.625 -22.578 -18 1 98.25 32 GLU B N 1
ATOM 2351 C CA . GLU B 1 32 ? -4.93 -22.531 -19.422 1 98.25 32 GLU B CA 1
ATOM 2352 C C . GLU B 1 32 ? -4.004 -23.453 -20.203 1 98.25 32 GLU B C 1
ATOM 2354 O O . GLU B 1 32 ? -4.426 -24.078 -21.188 1 98.25 32 GLU B O 1
ATOM 2359 N N . ALA B 1 33 ? -2.824 -23.625 -19.781 1 97.69 33 ALA B N 1
ATOM 2360 C CA . ALA B 1 33 ? -1.825 -24.469 -20.438 1 97.69 33 ALA B CA 1
ATOM 2361 C C . ALA B 1 33 ? -2.012 -25.938 -20.062 1 97.69 33 ALA B C 1
ATOM 2363 O O . ALA B 1 33 ? -1.228 -26.781 -20.484 1 97.69 33 ALA B O 1
ATOM 2364 N N . GLY B 1 34 ? -2.953 -26.234 -19.156 1 97.19 34 GLY B N 1
ATOM 2365 C CA . GLY B 1 34 ? -3.322 -27.609 -18.891 1 97.19 34 GLY B CA 1
ATOM 2366 C C . GLY B 1 34 ? -2.771 -28.125 -17.578 1 97.19 34 GLY B C 1
ATOM 2367 O O . GLY B 1 34 ? -2.863 -29.328 -17.281 1 97.19 34 GLY B O 1
ATOM 2368 N N . HIS B 1 35 ? -2.258 -27.266 -16.75 1 97.75 35 HIS B N 1
ATOM 2369 C CA . HIS B 1 35 ? -1.675 -27.703 -15.492 1 97.75 35 HIS B CA 1
ATOM 2370 C C . HIS B 1 35 ? -2.699 -27.641 -14.367 1 97.75 35 HIS B C 1
ATOM 2372 O O . HIS B 1 35 ? -3.6 -26.797 -14.383 1 97.75 35 HIS B O 1
ATOM 2378 N N . ARG B 1 36 ? -2.572 -28.531 -13.414 1 98 36 ARG B N 1
ATOM 2379 C CA . ARG B 1 36 ? -3.33 -28.453 -12.164 1 98 36 ARG B CA 1
ATOM 2380 C C . ARG B 1 36 ? -2.678 -27.484 -11.18 1 98 36 ARG B C 1
ATOM 2382 O O . ARG B 1 36 ? -1.532 -27.688 -10.773 1 98 36 ARG B O 1
ATOM 2389 N N . VAL B 1 37 ? -3.418 -26.469 -10.828 1 98.31 37 VAL B N 1
ATOM 2390 C CA . VAL B 1 37 ? -2.811 -25.375 -10.086 1 98.31 37 VAL B CA 1
ATOM 2391 C C . VAL B 1 37 ? -3.602 -25.094 -8.812 1 98.31 37 VAL B C 1
ATOM 2393 O O . VAL B 1 37 ? -4.832 -25.141 -8.82 1 98.31 37 VAL B O 1
ATOM 2396 N N . ILE B 1 38 ? -2.867 -24.859 -7.688 1 97.5 38 ILE B N 1
ATOM 2397 C CA . ILE B 1 38 ? -3.445 -24.312 -6.461 1 97.5 38 ILE B CA 1
ATOM 2398 C C . ILE B 1 38 ? -2.879 -22.922 -6.191 1 97.5 38 ILE B C 1
ATOM 2400 O O . ILE B 1 38 ? -1.672 -22.703 -6.32 1 97.5 38 ILE B O 1
ATOM 2404 N N . GLN B 1 39 ? -3.715 -21.984 -5.945 1 97.5 39 GLN B N 1
ATOM 2405 C CA . GLN B 1 39 ? -3.273 -20.688 -5.426 1 97.5 39 GLN B CA 1
ATOM 2406 C C . GLN B 1 39 ? -3.729 -20.5 -3.98 1 97.5 39 GLN B C 1
ATOM 2408 O O . GLN B 1 39 ? -4.914 -20.625 -3.678 1 97.5 39 GLN B O 1
ATOM 2413 N N . ILE B 1 40 ? -2.766 -20.172 -3.109 1 94.38 40 ILE B N 1
ATOM 2414 C CA . ILE B 1 40 ? -3.031 -19.938 -1.694 1 94.38 40 ILE B CA 1
ATOM 2415 C C . ILE B 1 40 ? -2.695 -18.5 -1.337 1 94.38 40 ILE B C 1
ATOM 2417 O O . ILE B 1 40 ? -1.53 -18.094 -1.374 1 94.38 40 ILE B O 1
ATOM 2421 N N . GLY B 1 41 ? -3.742 -17.797 -0.975 1 92.88 41 GLY B N 1
ATOM 2422 C CA . GLY B 1 41 ? -3.527 -16.453 -0.467 1 92.88 41 GLY B CA 1
ATOM 2423 C C . GLY B 1 41 ? -3.07 -16.422 0.979 1 92.88 41 GLY B C 1
ATOM 2424 O O . GLY B 1 41 ? -3.736 -16.969 1.856 1 92.88 41 GLY B O 1
ATOM 2425 N N . CYS B 1 42 ? -1.999 -15.711 1.2 1 85.94 42 CYS B N 1
ATOM 2426 C CA . CYS B 1 42 ? -1.433 -15.609 2.541 1 85.94 42 CYS B CA 1
ATOM 2427 C C . CYS B 1 42 ? -1.417 -14.164 3.025 1 85.94 42 CYS B C 1
ATOM 2429 O O . CYS B 1 42 ? -0.568 -13.789 3.834 1 85.94 42 CYS B O 1
ATOM 2431 N N . ASP B 1 43 ? -2.225 -13.414 2.514 1 77.88 43 ASP B N 1
ATOM 2432 C CA . ASP B 1 43 ? -2.439 -12.039 2.945 1 77.88 43 ASP B CA 1
ATOM 2433 C C . ASP B 1 43 ? -3.65 -11.938 3.871 1 77.88 43 ASP B C 1
ATOM 2435 O O . ASP B 1 43 ? -4.703 -12.516 3.594 1 77.88 43 ASP B O 1
ATOM 2439 N N . PRO B 1 44 ? -3.498 -11.164 4.918 1 71.44 44 PRO B N 1
ATOM 2440 C CA . PRO B 1 44 ? -4.613 -11.031 5.859 1 71.44 44 PRO B CA 1
ATOM 2441 C C . PRO B 1 44 ? -5.859 -10.43 5.211 1 71.44 44 PRO B C 1
ATOM 2443 O O . PRO B 1 44 ? -6.973 -10.625 5.715 1 71.44 44 PRO B O 1
ATOM 2446 N N . LYS B 1 45 ? -5.82 -9.711 4.18 1 72.06 45 LYS B N 1
ATOM 2447 C CA . LYS B 1 45 ? -6.969 -9.133 3.488 1 72.06 45 LYS B CA 1
ATOM 2448 C C . LYS B 1 45 ? -7.797 -10.219 2.799 1 72.06 45 LYS B C 1
ATOM 2450 O O . LYS B 1 45 ? -8.977 -10.008 2.496 1 72.06 45 LYS B O 1
ATOM 2455 N N . SER B 1 46 ? -7.25 -11.312 2.479 1 74.06 46 SER B N 1
ATOM 2456 C CA . SER B 1 46 ? -7.91 -12.5 1.941 1 74.06 46 SER B CA 1
ATOM 2457 C C . SER B 1 46 ? -8.609 -12.195 0.622 1 74.06 46 SER B C 1
ATOM 2459 O O . SER B 1 46 ? -9.773 -12.539 0.437 1 74.06 46 SER B O 1
ATOM 2461 N N . ASP B 1 47 ? -7.938 -11.531 -0.284 1 84.25 47 ASP B N 1
ATOM 2462 C CA . ASP B 1 47 ? -8.523 -11.234 -1.587 1 84.25 47 ASP B CA 1
ATOM 2463 C C . ASP B 1 47 ? -7.582 -11.648 -2.719 1 84.25 47 ASP B C 1
ATOM 2465 O O . ASP B 1 47 ? -7.695 -11.148 -3.84 1 84.25 47 ASP B O 1
ATOM 2469 N N . SER B 1 48 ? -6.711 -12.57 -2.465 1 92.25 48 SER B N 1
ATOM 2470 C CA . SER B 1 48 ? -5.695 -12.992 -3.426 1 92.25 48 SER B CA 1
ATOM 2471 C C . SER B 1 48 ? -6.324 -13.695 -4.621 1 92.25 48 SER B C 1
ATOM 2473 O O . SER B 1 48 ? -5.844 -13.57 -5.75 1 92.25 48 SER B O 1
ATOM 2475 N N . THR B 1 49 ? -7.438 -14.438 -4.383 1 96.5 49 THR B N 1
ATOM 2476 C CA . THR B 1 49 ? -7.957 -15.305 -5.434 1 96.5 49 THR B CA 1
ATOM 2477 C C . THR B 1 49 ? -9.273 -14.75 -5.984 1 96.5 49 THR B C 1
ATOM 2479 O O . THR B 1 49 ? -9.953 -15.422 -6.766 1 96.5 49 THR B O 1
ATOM 2482 N N . THR B 1 50 ? -9.617 -13.594 -5.645 1 93.62 50 THR B N 1
ATOM 2483 C CA . THR B 1 50 ? -10.914 -13.008 -5.977 1 93.62 50 THR B CA 1
ATOM 2484 C C . THR B 1 50 ? -11.109 -12.953 -7.488 1 93.62 50 THR B C 1
ATOM 2486 O O . THR B 1 50 ? -12.18 -13.297 -7.992 1 93.62 50 THR B O 1
ATOM 2489 N N . ILE B 1 51 ? -10.102 -12.633 -8.227 1 95 51 ILE B N 1
ATOM 2490 C CA . ILE B 1 51 ? -10.289 -12.414 -9.656 1 95 51 ILE B CA 1
ATOM 2491 C C . ILE B 1 51 ? -10.227 -13.75 -10.398 1 95 51 ILE B C 1
ATOM 2493 O O . ILE B 1 51 ? -10.422 -13.805 -11.609 1 95 51 ILE B O 1
ATOM 2497 N N . LEU B 1 52 ? -9.945 -14.797 -9.672 1 97.94 52 LEU B N 1
ATOM 2498 C CA . LEU B 1 52 ? -10.07 -16.141 -10.242 1 97.94 52 LEU B CA 1
ATOM 2499 C C . LEU B 1 52 ? -11.492 -16.672 -10.078 1 97.94 52 LEU B C 1
ATOM 2501 O O . LEU B 1 52 ? -11.859 -17.656 -10.703 1 97.94 52 LEU B O 1
ATOM 2505 N N . ARG B 1 53 ? -12.227 -15.938 -9.25 1 96.06 53 ARG B N 1
ATOM 2506 C CA . ARG B 1 53 ? -13.508 -16.5 -8.82 1 96.06 53 ARG B CA 1
ATOM 2507 C C . ARG B 1 53 ? -14.664 -15.57 -9.164 1 96.06 53 ARG B C 1
ATOM 2509 O O . ARG B 1 53 ? -15.695 -15.57 -8.492 1 96.06 53 ARG B O 1
ATOM 2516 N N . GLY B 1 54 ? -14.453 -14.766 -10.094 1 91.75 54 GLY B N 1
ATOM 2517 C CA . GLY B 1 54 ? -15.531 -13.883 -10.531 1 91.75 54 GLY B CA 1
ATOM 2518 C C . GLY B 1 54 ? -15.891 -12.828 -9.508 1 91.75 54 GLY B C 1
ATOM 2519 O O . GLY B 1 54 ? -17 -12.281 -9.539 1 91.75 54 GLY B O 1
ATOM 2520 N N . GLY B 1 55 ? -15.062 -12.656 -8.57 1 88.25 55 GLY B N 1
ATOM 2521 C CA . GLY B 1 55 ? -15.289 -11.641 -7.551 1 88.25 55 GLY B CA 1
ATOM 2522 C C . GLY B 1 55 ? -15.969 -12.18 -6.309 1 88.25 55 GLY B C 1
ATOM 2523 O O . GLY B 1 55 ? -16.281 -11.43 -5.383 1 88.25 55 GLY B O 1
ATOM 2524 N N . GLU B 1 56 ? -16.109 -13.414 -6.184 1 88.75 56 GLU B N 1
ATOM 2525 C CA . GLU B 1 56 ? -16.828 -14.023 -5.07 1 88.75 56 GLU B CA 1
ATOM 2526 C C . GLU B 1 56 ? -15.945 -14.141 -3.834 1 88.75 56 GLU B C 1
ATOM 2528 O O . GLU B 1 56 ? -14.727 -14.32 -3.947 1 88.75 56 GLU B O 1
ATOM 2533 N N . ASP B 1 57 ? -16.578 -14.156 -2.723 1 85.75 57 ASP B N 1
ATOM 2534 C CA . ASP B 1 57 ? -15.875 -14.312 -1.458 1 85.75 57 ASP B CA 1
ATOM 2535 C C . ASP B 1 57 ? -15.531 -15.781 -1.202 1 85.75 57 ASP B C 1
ATOM 2537 O O . ASP B 1 57 ? -16.203 -16.672 -1.704 1 85.75 57 ASP B O 1
ATOM 2541 N N . LEU B 1 58 ? -14.516 -15.977 -0.454 1 90.31 58 LEU B N 1
ATOM 2542 C CA . LEU B 1 58 ? -14.07 -17.297 -0.038 1 90.31 58 LEU B CA 1
ATOM 2543 C C . LEU B 1 58 ? -13.727 -17.312 1.449 1 90.31 58 LEU B C 1
ATOM 2545 O O . LEU B 1 58 ? -12.938 -16.5 1.92 1 90.31 58 LEU B O 1
ATOM 2549 N N . PRO B 1 59 ? -14.391 -18.188 2.199 1 87.62 59 PRO B N 1
ATOM 2550 C CA . PRO B 1 59 ? -14 -18.297 3.605 1 87.62 59 PRO B CA 1
ATOM 2551 C C . PRO B 1 59 ? -12.531 -18.688 3.779 1 87.62 59 PRO B C 1
ATOM 2553 O O . PRO B 1 59 ? -12 -19.484 3 1 87.62 59 PRO B O 1
ATOM 2556 N N . THR B 1 60 ? -11.938 -18.172 4.836 1 88.69 60 THR B N 1
ATOM 2557 C CA . THR B 1 60 ? -10.516 -18.453 5.051 1 88.69 60 THR B CA 1
ATOM 2558 C C . THR B 1 60 ? -10.328 -19.75 5.828 1 88.69 60 THR B C 1
ATOM 2560 O O . THR B 1 60 ? -11.258 -20.219 6.492 1 88.69 60 THR B O 1
ATOM 2563 N N . VAL B 1 61 ? -9.148 -20.266 5.703 1 86.88 61 VAL B N 1
ATOM 2564 C CA . VAL B 1 61 ? -8.789 -21.469 6.422 1 86.88 61 VAL B CA 1
ATOM 2565 C C . VAL B 1 61 ? -8.875 -21.234 7.926 1 86.88 61 VAL B C 1
ATOM 2567 O O . VAL B 1 61 ? -9.469 -22.031 8.656 1 86.88 61 VAL B O 1
ATOM 2570 N N . LEU B 1 62 ? -8.391 -20.156 8.422 1 81.62 62 LEU B N 1
ATOM 2571 C CA . LEU B 1 62 ? -8.328 -19.875 9.844 1 81.62 62 LEU B CA 1
ATOM 2572 C C . LEU B 1 62 ? -9.727 -19.609 10.406 1 81.62 62 LEU B C 1
ATOM 2574 O O . LEU B 1 62 ? -10.016 -19.969 11.547 1 81.62 62 LEU B O 1
ATOM 2578 N N . ASP B 1 63 ? -10.539 -18.938 9.648 1 80 63 ASP B N 1
ATOM 2579 C CA . ASP B 1 63 ? -11.914 -18.719 10.086 1 80 63 ASP B CA 1
ATOM 2580 C C . ASP B 1 63 ? -12.672 -20.031 10.211 1 80 63 ASP B C 1
ATOM 2582 O O . ASP B 1 63 ? -13.523 -20.188 11.094 1 80 63 ASP B O 1
ATOM 2586 N N . SER B 1 64 ? -12.453 -20.875 9.359 1 78.31 64 SER B N 1
ATOM 2587 C CA . SER B 1 64 ? -13.156 -22.156 9.359 1 78.31 64 SER B CA 1
ATOM 2588 C C . SER B 1 64 ? -12.758 -23 10.562 1 78.31 64 SER B C 1
ATOM 2590 O O . SER B 1 64 ? -13.508 -23.891 10.984 1 78.31 64 SER B O 1
ATOM 2592 N N . LEU B 1 65 ? -11.562 -22.797 11.023 1 73.94 65 LEU B N 1
ATOM 2593 C CA . LEU B 1 65 ? -11.109 -23.484 12.219 1 73.94 65 LEU B CA 1
ATOM 2594 C C . LEU B 1 65 ? -11.875 -23.031 13.453 1 73.94 65 LEU B C 1
ATOM 2596 O O . LEU B 1 65 ? -12.07 -23.797 14.398 1 73.94 65 LEU B O 1
ATOM 2600 N N . ARG B 1 66 ? -12.25 -21.766 13.445 1 68.69 66 ARG B N 1
ATOM 2601 C CA . ARG B 1 66 ? -12.938 -21.188 14.602 1 68.69 66 ARG B CA 1
ATOM 2602 C C . ARG B 1 66 ? -14.391 -21.641 14.656 1 68.69 66 ARG B C 1
ATOM 2604 O O . ARG B 1 66 ? -14.961 -21.797 15.734 1 68.69 66 ARG B O 1
ATOM 2611 N N . ASP B 1 67 ? -15.102 -21.453 13.602 1 64.5 67 ASP B N 1
ATOM 2612 C CA . ASP B 1 67 ? -16.547 -21.688 13.586 1 64.5 67 ASP B CA 1
ATOM 2613 C C . ASP B 1 67 ? -16.875 -23.141 13.914 1 64.5 67 ASP B C 1
ATOM 2615 O O . ASP B 1 67 ? -17.828 -23.406 14.648 1 64.5 67 ASP B O 1
ATOM 2619 N N . SER B 1 68 ? -16.734 -24.031 12.938 1 58.16 68 SER B N 1
ATOM 2620 C CA . SER B 1 68 ? -17.281 -25.375 13.109 1 58.16 68 SER B CA 1
ATOM 2621 C C . SER B 1 68 ? -16.172 -26.406 13.258 1 58.16 68 SER B C 1
ATOM 2623 O O . SER B 1 68 ? -15.023 -26.156 12.852 1 58.16 68 SER B O 1
ATOM 2625 N N . GLY B 1 69 ? -16.547 -27.641 14 1 62.28 69 GLY B N 1
ATOM 2626 C CA . GLY B 1 69 ? -15.836 -28.906 14.039 1 62.28 69 GLY B CA 1
ATOM 2627 C C . GLY B 1 69 ? -14.703 -28.984 13.031 1 62.28 69 GLY B C 1
ATOM 2628 O O . GLY B 1 69 ? -14.211 -27.953 12.57 1 62.28 69 GLY B O 1
ATOM 2629 N N . ARG B 1 70 ? -14.148 -30.047 12.617 1 69.06 70 ARG B N 1
ATOM 2630 C CA . ARG B 1 70 ? -13.062 -30.297 11.672 1 69.06 70 ARG B CA 1
ATOM 2631 C C . ARG B 1 70 ? -13.453 -29.891 10.258 1 69.06 70 ARG B C 1
ATOM 2633 O O . ARG B 1 70 ? -14.359 -30.484 9.664 1 69.06 70 ARG B O 1
ATOM 2640 N N . PRO B 1 71 ? -12.898 -28.703 9.711 1 80.19 71 PRO B N 1
ATOM 2641 C CA . PRO B 1 71 ? -13.273 -28.281 8.359 1 80.19 71 PRO B CA 1
ATOM 2642 C C . PRO B 1 71 ? -12.883 -29.297 7.297 1 80.19 71 PRO B C 1
ATOM 2644 O O . PRO B 1 71 ? -12.008 -30.141 7.523 1 80.19 71 PRO B O 1
ATOM 2647 N N . THR B 1 72 ? -13.641 -29.391 6.207 1 86.69 72 THR B N 1
ATOM 2648 C CA . THR B 1 72 ? -13.289 -30.156 5.02 1 86.69 72 THR B CA 1
ATOM 2649 C C . THR B 1 72 ? -12.609 -29.281 3.98 1 86.69 72 THR B C 1
ATOM 2651 O O . THR B 1 72 ? -12.594 -28.047 4.117 1 86.69 72 THR B O 1
ATOM 2654 N N . ILE B 1 73 ? -12.031 -29.859 2.998 1 88.19 73 ILE B N 1
ATOM 2655 C CA . ILE B 1 73 ? -11.391 -29.141 1.898 1 88.19 73 ILE B CA 1
ATOM 2656 C C . ILE B 1 73 ? -12.406 -28.219 1.234 1 88.19 73 ILE B C 1
ATOM 2658 O O . ILE B 1 73 ? -12.086 -27.078 0.897 1 88.19 73 ILE B O 1
ATOM 2662 N N . ALA B 1 74 ? -13.609 -28.672 1.144 1 89.12 74 ALA B N 1
ATOM 2663 C CA . ALA B 1 74 ? -14.664 -27.906 0.477 1 89.12 74 ALA B CA 1
ATOM 2664 C C . ALA B 1 74 ? -15.016 -26.641 1.271 1 89.12 74 ALA B C 1
ATOM 2666 O O . ALA B 1 74 ? -15.445 -25.641 0.697 1 89.12 74 ALA B O 1
ATOM 2667 N N . ASP B 1 75 ? -14.75 -26.672 2.512 1 89 75 ASP B N 1
ATOM 2668 C CA . ASP B 1 75 ? -15.094 -25.547 3.379 1 89 75 ASP B CA 1
ATOM 2669 C C . ASP B 1 75 ? -14.078 -24.422 3.236 1 89 75 ASP B C 1
ATOM 2671 O O . ASP B 1 75 ? -14.367 -23.266 3.566 1 89 75 ASP B O 1
ATOM 2675 N N . VAL B 1 76 ? -12.891 -24.812 2.709 1 90.06 76 VAL B N 1
ATOM 2676 C CA . VAL B 1 76 ? -11.828 -23.812 2.762 1 90.06 76 VAL B CA 1
ATOM 2677 C C . VAL B 1 76 ? -11.289 -23.547 1.355 1 90.06 76 VAL B C 1
ATOM 2679 O O . VAL B 1 76 ? -10.227 -22.953 1.192 1 90.06 76 VAL B O 1
ATOM 2682 N N . SER B 1 77 ? -11.969 -24.094 0.37 1 94.94 77 SER B N 1
ATOM 2683 C CA . SER B 1 77 ? -11.469 -23.938 -0.994 1 94.94 77 SER B CA 1
ATOM 2684 C C . SER B 1 77 ? -12.617 -23.781 -1.985 1 94.94 77 SER B C 1
ATOM 2686 O O . SER B 1 77 ? -13.773 -24.062 -1.661 1 94.94 77 SER B O 1
ATOM 2688 N N . ALA B 1 78 ? -12.297 -23.234 -3.117 1 96.31 78 ALA B N 1
ATOM 2689 C CA . ALA B 1 78 ? -13.219 -23.109 -4.242 1 96.31 78 ALA B CA 1
ATOM 2690 C C . ALA B 1 78 ? -12.484 -23.266 -5.57 1 96.31 78 ALA B C 1
ATOM 2692 O O . ALA B 1 78 ? -11.305 -22.906 -5.68 1 96.31 78 ALA B O 1
ATOM 2693 N N . ILE B 1 79 ? -13.188 -23.797 -6.547 1 97.5 79 ILE B N 1
ATOM 2694 C CA . ILE B 1 79 ? -12.617 -23.922 -7.883 1 97.5 79 ILE B CA 1
ATOM 2695 C C . ILE B 1 79 ? -12.828 -22.625 -8.656 1 97.5 79 ILE B C 1
ATOM 2697 O O . ILE B 1 79 ? -13.945 -22.094 -8.711 1 97.5 79 ILE B O 1
ATOM 2701 N N . GLY B 1 80 ? -11.734 -22.109 -9.188 1 97.62 80 GLY B N 1
ATOM 2702 C CA . GLY B 1 80 ? -11.789 -20.891 -9.984 1 97.62 80 GLY B CA 1
ATOM 2703 C C . GLY B 1 80 ? -11.578 -21.141 -11.469 1 97.62 80 GLY B C 1
ATOM 2704 O O . GLY B 1 80 ? -11.805 -22.25 -11.953 1 97.62 80 GLY B O 1
ATOM 2705 N N . PHE B 1 81 ? -11.211 -20.125 -12.195 1 97.75 81 PHE B N 1
ATOM 2706 C CA . PHE B 1 81 ? -11.008 -20.188 -13.641 1 97.75 81 PHE B CA 1
ATOM 2707 C C . PHE B 1 81 ? -10.031 -21.297 -14.008 1 97.75 81 PHE B C 1
ATOM 2709 O O . PHE B 1 81 ? -9 -21.469 -13.352 1 97.75 81 PHE B O 1
ATOM 2716 N N . GLY B 1 82 ? -10.375 -22.047 -15.023 1 97.5 82 GLY B N 1
ATOM 2717 C CA . GLY B 1 82 ? -9.484 -23.062 -15.562 1 97.5 82 GLY B CA 1
ATOM 2718 C C . GLY B 1 82 ? -9.273 -24.234 -14.617 1 97.5 82 GLY B C 1
ATOM 2719 O O . GLY B 1 82 ? -8.391 -25.062 -14.836 1 97.5 82 GLY B O 1
ATOM 2720 N N . GLY B 1 83 ? -9.992 -24.219 -13.43 1 97.81 83 GLY B N 1
ATOM 2721 C CA . GLY B 1 83 ? -9.859 -25.312 -12.484 1 97.81 83 GLY B CA 1
ATOM 2722 C C . GLY B 1 83 ? -8.859 -25.031 -11.375 1 97.81 83 GLY B C 1
ATOM 2723 O O . GLY B 1 83 ? -8.531 -25.922 -10.586 1 97.81 83 GLY B O 1
ATOM 2724 N N . VAL B 1 84 ? -8.422 -23.828 -11.312 1 98.5 84 VAL B N 1
ATOM 2725 C CA . VAL B 1 84 ? -7.5 -23.453 -10.242 1 98.5 84 VAL B CA 1
ATOM 2726 C C . VAL B 1 84 ? -8.188 -23.641 -8.891 1 98.5 84 VAL B C 1
ATOM 2728 O O . VAL B 1 84 ? -9.297 -23.141 -8.672 1 98.5 84 VAL B O 1
ATOM 2731 N N . LEU B 1 85 ? -7.566 -24.391 -8.039 1 98.25 85 LEU B N 1
ATOM 2732 C CA . LEU B 1 85 ? -8.07 -24.484 -6.672 1 98.25 85 LEU B CA 1
ATOM 2733 C C . LEU B 1 85 ? -7.637 -23.266 -5.855 1 98.25 85 LEU B C 1
ATOM 2735 O O . LEU B 1 85 ? -6.441 -23.031 -5.664 1 98.25 85 LEU B O 1
ATOM 2739 N N . CYS B 1 86 ? -8.594 -22.531 -5.355 1 97.94 86 CYS B N 1
ATOM 2740 C CA . CYS B 1 86 ? -8.352 -21.281 -4.66 1 97.94 86 CYS B CA 1
ATOM 2741 C C . CYS B 1 86 ? -8.523 -21.438 -3.154 1 97.94 86 CYS B C 1
ATOM 2743 O O . CYS B 1 86 ? -9.523 -22 -2.695 1 97.94 86 CYS B O 1
ATOM 2745 N N . ILE B 1 87 ? -7.551 -20.922 -2.443 1 95.75 87 ILE B N 1
ATOM 2746 C CA . ILE B 1 87 ? -7.574 -21 -0.987 1 95.75 87 ILE B CA 1
ATOM 2747 C C . ILE B 1 87 ? -7.113 -19.656 -0.4 1 95.75 87 ILE B C 1
ATOM 2749 O O . ILE B 1 87 ? -6.227 -19 -0.951 1 95.75 87 ILE B O 1
ATOM 2753 N N . GLU B 1 88 ? -7.699 -19.266 0.647 1 93.25 88 GLU B N 1
ATOM 2754 C CA . GLU B 1 88 ? -7.258 -18.125 1.44 1 93.25 88 GLU B CA 1
ATOM 2755 C C . GLU B 1 88 ? -6.902 -18.547 2.863 1 93.25 88 GLU B C 1
ATOM 2757 O O . GLU B 1 88 ? -7.738 -19.094 3.578 1 93.25 88 GLU B O 1
ATOM 2762 N N . ALA B 1 89 ? -5.691 -18.266 3.172 1 85.12 89 ALA B N 1
ATOM 2763 C CA . ALA B 1 89 ? -5.242 -18.656 4.504 1 85.12 89 ALA B CA 1
ATOM 2764 C C . ALA B 1 89 ? -5.934 -17.828 5.582 1 85.12 89 ALA B C 1
ATOM 2766 O O . ALA B 1 89 ? -6.406 -18.359 6.586 1 85.12 89 ALA B O 1
ATOM 2767 N N . GLY B 1 90 ? -6.09 -16.547 5.262 1 76.69 90 GLY B N 1
ATOM 2768 C CA . GLY B 1 90 ? -6.645 -15.633 6.246 1 76.69 90 GLY B CA 1
ATOM 2769 C C . GLY B 1 90 ? -5.605 -15.109 7.223 1 76.69 90 GLY B C 1
ATOM 2770 O O . GLY B 1 90 ? -4.406 -15.312 7.031 1 76.69 90 GLY B O 1
ATOM 2771 N N . GLY B 1 91 ? -6.008 -14.289 8.141 1 65.06 91 GLY B N 1
ATOM 2772 C CA . GLY B 1 91 ? -5.137 -13.695 9.148 1 65.06 91 GLY B CA 1
ATOM 2773 C C . GLY B 1 91 ? -5.703 -13.789 10.555 1 65.06 91 GLY B C 1
ATOM 2774 O O . GLY B 1 91 ? -6.863 -14.164 10.742 1 65.06 91 GLY B O 1
ATOM 2775 N N . PRO B 1 92 ? -4.68 -13.758 11.453 1 55.53 92 PRO B N 1
ATOM 2776 C CA . PRO B 1 92 ? -5.188 -13.789 12.828 1 55.53 92 PRO B CA 1
ATOM 2777 C C . PRO B 1 92 ? -6.133 -12.625 13.133 1 55.53 92 PRO B C 1
ATOM 2779 O O . PRO B 1 92 ? -6.211 -11.672 12.359 1 55.53 92 PRO B O 1
ATOM 2782 N N . VAL B 1 93 ? -7.004 -12.898 14.008 1 48.41 93 VAL B N 1
ATOM 2783 C CA . VAL B 1 93 ? -7.848 -11.812 14.484 1 48.41 93 VAL B CA 1
ATOM 2784 C C . VAL B 1 93 ? -6.98 -10.594 14.805 1 48.41 93 VAL B C 1
ATOM 2786 O O . VAL B 1 93 ? -5.918 -10.727 15.414 1 48.41 93 VAL B O 1
ATOM 2789 N N . PRO B 1 94 ? -7.355 -9.461 14.078 1 44.75 94 PRO B N 1
ATOM 2790 C CA . PRO B 1 94 ? -6.605 -8.242 14.383 1 44.75 94 PRO B CA 1
ATOM 2791 C C . PRO B 1 94 ? -6.379 -8.047 15.883 1 44.75 94 PRO B C 1
ATOM 2793 O O . PRO B 1 94 ? -7.281 -8.297 16.688 1 44.75 94 PRO B O 1
ATOM 2796 N N . GLY B 1 95 ? -5.203 -7.688 16.344 1 40.41 95 GLY B N 1
ATOM 2797 C CA . GLY B 1 95 ? -4.871 -7.426 17.734 1 40.41 95 GLY B CA 1
ATOM 2798 C C . GLY B 1 95 ? -4.262 -8.625 18.438 1 40.41 95 GLY B C 1
ATOM 2799 O O . GLY B 1 95 ? -3.73 -8.492 19.547 1 40.41 95 GLY B O 1
ATOM 2800 N N . VAL B 1 96 ? -4.496 -9.789 18.094 1 42.72 96 VAL B N 1
ATOM 2801 C CA . VAL B 1 96 ? -4.098 -10.914 18.938 1 42.72 96 VAL B CA 1
ATOM 2802 C C . VAL B 1 96 ? -3.021 -11.734 18.219 1 42.72 96 VAL B C 1
ATOM 2804 O O . VAL B 1 96 ? -2.227 -12.422 18.859 1 42.72 96 VAL B O 1
ATOM 2807 N N . GLY B 1 97 ? -2.939 -11.547 16.922 1 49.12 97 GLY B N 1
ATOM 2808 C CA . GLY B 1 97 ? -2.182 -12.656 16.375 1 49.12 97 GLY B CA 1
ATOM 2809 C C . GLY B 1 97 ? -1.053 -12.219 15.461 1 49.12 97 GLY B C 1
ATOM 2810 O O . GLY B 1 97 ? -0.843 -11.016 15.258 1 49.12 97 GLY B O 1
ATOM 2811 N N . CYS B 1 98 ? 0.036 -13.094 15.484 1 57 98 CYS B N 1
ATOM 2812 C CA . CYS B 1 98 ? 1.146 -12.984 14.539 1 57 98 CYS B CA 1
ATOM 2813 C C . CYS B 1 98 ? 0.777 -13.594 13.195 1 57 98 CYS B C 1
ATOM 2815 O O . CYS B 1 98 ? 0.536 -14.805 13.102 1 57 98 CYS B O 1
ATOM 2817 N N . ALA B 1 99 ? 0.571 -12.719 12.164 1 59.91 99 ALA B N 1
ATOM 2818 C CA . ALA B 1 99 ? 0.163 -13.141 10.828 1 59.91 99 ALA B CA 1
ATOM 2819 C C . ALA B 1 99 ? 1.015 -14.312 10.336 1 59.91 99 ALA B C 1
ATOM 2821 O O . ALA B 1 99 ? 0.496 -15.258 9.742 1 59.91 99 ALA B O 1
ATOM 2822 N N . GLY B 1 100 ? 2.287 -14.328 10.695 1 62.53 100 GLY B N 1
ATOM 2823 C CA . GLY B 1 100 ? 3.18 -15.398 10.273 1 62.53 100 GLY B CA 1
ATOM 2824 C C . GLY B 1 100 ? 2.797 -16.75 10.844 1 62.53 100 GLY B C 1
ATOM 2825 O O . GLY B 1 100 ? 2.734 -17.734 10.109 1 62.53 100 GLY B O 1
ATOM 2826 N N . ARG B 1 101 ? 2.449 -16.703 12.094 1 67.31 101 ARG B N 1
ATOM 2827 C CA . ARG B 1 101 ? 2.023 -17.953 12.734 1 67.31 101 ARG B CA 1
ATOM 2828 C C . ARG B 1 101 ? 0.703 -18.438 12.148 1 67.31 101 ARG B C 1
ATOM 2830 O O . ARG B 1 101 ? 0.464 -19.641 12.062 1 67.31 101 ARG B O 1
ATOM 2837 N N . GLY B 1 102 ? -0.003 -17.469 11.828 1 70.81 102 GLY B N 1
ATOM 2838 C CA . GLY B 1 102 ? -1.271 -17.828 11.211 1 70.81 102 GLY B CA 1
ATOM 2839 C C . GLY B 1 102 ? -1.111 -18.547 9.883 1 70.81 102 GLY B C 1
ATOM 2840 O O . GLY B 1 102 ? -1.824 -19.516 9.609 1 70.81 102 GLY B O 1
ATOM 2841 N N . ILE B 1 103 ? -0.164 -18.125 9.156 1 74.44 103 ILE B N 1
ATOM 2842 C CA . ILE B 1 103 ? 0.064 -18.734 7.848 1 74.44 103 ILE B CA 1
ATOM 2843 C C . ILE B 1 103 ? 0.568 -20.172 8.023 1 74.44 103 ILE B C 1
ATOM 2845 O O . ILE B 1 103 ? 0.128 -21.078 7.32 1 74.44 103 ILE B O 1
ATOM 2849 N N . ASN B 1 104 ? 1.408 -20.328 8.977 1 76.19 104 ASN B N 1
ATOM 2850 C CA . ASN B 1 104 ? 1.902 -21.672 9.258 1 76.19 104 ASN B CA 1
ATOM 2851 C C . ASN B 1 104 ? 0.769 -22.609 9.656 1 76.19 104 ASN B C 1
ATOM 2853 O O . ASN B 1 104 ? 0.701 -23.75 9.18 1 76.19 104 ASN B O 1
ATOM 2857 N N . ALA B 1 105 ? -0.06 -22.125 10.484 1 78.44 105 ALA B N 1
ATOM 2858 C CA . ALA B 1 105 ? -1.191 -22.938 10.938 1 78.44 105 ALA B CA 1
ATOM 2859 C C . ALA B 1 105 ? -2.104 -23.312 9.773 1 78.44 105 ALA B C 1
ATOM 2861 O O . ALA B 1 105 ? -2.6 -24.438 9.703 1 78.44 105 ALA B O 1
ATOM 2862 N N . ALA B 1 106 ? -2.324 -22.406 8.93 1 82.62 106 ALA B N 1
ATOM 2863 C CA . ALA B 1 106 ? -3.176 -22.656 7.77 1 82.62 106 ALA B CA 1
ATOM 2864 C C . ALA B 1 106 ? -2.568 -23.719 6.863 1 82.62 106 ALA B C 1
ATOM 2866 O O . ALA B 1 106 ? -3.26 -24.656 6.434 1 82.62 106 ALA B O 1
ATOM 2867 N N . VAL B 1 107 ? -1.287 -23.625 6.602 1 82.06 107 VAL B N 1
ATOM 2868 C CA . VAL B 1 107 ? -0.618 -24.562 5.719 1 82.06 107 VAL B CA 1
ATOM 2869 C C . VAL B 1 107 ? -0.605 -25.953 6.363 1 82.06 107 VAL B C 1
ATOM 2871 O O . VAL B 1 107 ? -0.822 -26.969 5.688 1 82.06 107 VAL B O 1
ATOM 2874 N N . ASP B 1 108 ? -0.377 -25.984 7.633 1 83.94 108 ASP B N 1
ATOM 2875 C CA . ASP B 1 108 ? -0.405 -27.25 8.359 1 83.94 108 ASP B CA 1
ATOM 2876 C C . ASP B 1 108 ? -1.771 -27.922 8.242 1 83.94 108 ASP B C 1
ATOM 2878 O O . ASP B 1 108 ? -1.855 -29.141 8.031 1 83.94 108 ASP B O 1
ATOM 2882 N N . LEU B 1 109 ? -2.723 -27.156 8.367 1 84.12 109 LEU B N 1
ATOM 2883 C CA . LEU B 1 109 ? -4.074 -27.703 8.258 1 84.12 109 LEU B CA 1
ATOM 2884 C C . LEU B 1 109 ? -4.332 -28.25 6.863 1 84.12 109 LEU B C 1
ATOM 2886 O O . LEU B 1 109 ? -4.98 -29.297 6.711 1 84.12 109 LEU B O 1
ATOM 2890 N N . LEU B 1 110 ? -3.869 -27.609 5.914 1 87.38 110 LEU B N 1
ATOM 2891 C CA . LEU B 1 110 ? -4.059 -28.062 4.543 1 87.38 110 LEU B CA 1
ATOM 2892 C C . LEU B 1 110 ? -3.375 -29.406 4.32 1 87.38 110 LEU B C 1
ATOM 2894 O O . LEU B 1 110 ? -3.898 -30.266 3.605 1 87.38 110 LEU B O 1
ATOM 2898 N N . HIS B 1 111 ? -2.275 -29.609 4.973 1 86.75 111 HIS B N 1
ATOM 2899 C CA . HIS B 1 111 ? -1.601 -30.891 4.922 1 86.75 111 HIS B CA 1
ATOM 2900 C C . HIS B 1 111 ? -2.402 -31.969 5.656 1 86.75 111 HIS B C 1
ATOM 2902 O O . HIS B 1 111 ? -2.531 -33.094 5.172 1 86.75 111 HIS B O 1
ATOM 2908 N N . GLU B 1 112 ? -2.885 -31.547 6.762 1 87.25 112 GLU B N 1
ATOM 2909 C CA . GLU B 1 112 ? -3.682 -32.469 7.555 1 87.25 112 GLU B CA 1
ATOM 2910 C C . GLU B 1 112 ? -4.91 -32.938 6.785 1 87.25 112 GLU B C 1
ATOM 2912 O O . GLU B 1 112 ? -5.32 -34.094 6.91 1 87.25 112 GLU B O 1
ATOM 2917 N N . LEU B 1 113 ? -5.395 -32.125 6.051 1 89.06 113 LEU B N 1
ATOM 2918 C CA . LEU B 1 113 ? -6.582 -32.406 5.262 1 89.06 113 LEU B CA 1
ATOM 2919 C C . LEU B 1 113 ? -6.215 -33.188 4.008 1 89.06 113 LEU B C 1
ATOM 2921 O O . LEU B 1 113 ? -7.09 -33.562 3.227 1 89.06 113 LEU B O 1
ATOM 2925 N N . LYS B 1 114 ? -4.91 -33.438 3.762 1 90.94 114 LYS B N 1
ATOM 2926 C CA . LYS B 1 114 ? -4.383 -34.188 2.617 1 90.94 114 LYS B CA 1
ATOM 2927 C C . LYS B 1 114 ? -4.785 -33.5 1.303 1 90.94 114 LYS B C 1
ATOM 2929 O O . LYS B 1 114 ? -5.117 -34.188 0.333 1 90.94 114 LYS B O 1
ATOM 2934 N N . LEU B 1 115 ? -4.852 -32.219 1.333 1 91.31 115 LEU B N 1
ATOM 2935 C CA . LEU B 1 115 ? -5.277 -31.438 0.177 1 91.31 115 LEU B CA 1
ATOM 2936 C C . LEU B 1 115 ? -4.367 -31.703 -1.02 1 91.31 115 LEU B C 1
ATOM 2938 O O . LEU B 1 115 ? -4.852 -31.922 -2.131 1 91.31 115 LEU B O 1
ATOM 2942 N N . PHE B 1 116 ? -3.154 -31.734 -0.818 1 91.81 116 PHE B N 1
ATOM 2943 C CA . PHE B 1 116 ? -2.178 -31.859 -1.894 1 91.81 116 PHE B CA 1
ATOM 2944 C C . PHE B 1 116 ? -2.189 -33.281 -2.475 1 91.81 116 PHE B C 1
ATOM 2946 O O . PHE B 1 116 ? -2.021 -33.469 -3.682 1 91.81 116 PHE B O 1
ATOM 2953 N N . GLU B 1 117 ? -2.418 -34.25 -1.628 1 91.62 117 GLU B N 1
ATOM 2954 C CA . GLU B 1 117 ? -2.504 -35.625 -2.074 1 91.62 117 GLU B CA 1
ATOM 2955 C C . GLU B 1 117 ? -3.777 -35.875 -2.879 1 91.62 117 GLU B C 1
ATOM 2957 O O . GLU B 1 117 ? -3.785 -36.688 -3.811 1 91.62 117 GLU B O 1
ATOM 2962 N N . GLU B 1 118 ? -4.746 -35.188 -2.479 1 93.19 118 GLU B N 1
ATOM 2963 C CA . GLU B 1 118 ? -6.035 -35.406 -3.135 1 93.19 118 GLU B CA 1
ATOM 2964 C C . GLU B 1 118 ? -6.105 -34.625 -4.453 1 93.19 118 GLU B C 1
ATOM 2966 O O . GLU B 1 118 ? -6.52 -35.188 -5.477 1 93.19 118 GLU B O 1
ATOM 2971 N N . PHE B 1 119 ? -5.688 -33.438 -4.438 1 94.56 119 PHE B N 1
ATOM 2972 C CA . PHE B 1 119 ? -5.805 -32.562 -5.617 1 94.56 119 PHE B CA 1
ATOM 2973 C C . PHE B 1 119 ? -4.672 -32.844 -6.602 1 94.56 119 PHE B C 1
ATOM 2975 O O . PHE B 1 119 ? -4.84 -32.688 -7.809 1 94.56 119 PHE B O 1
ATOM 2982 N N . LYS B 1 120 ? -3.496 -33.25 -6.113 1 95.25 120 LYS B N 1
ATOM 2983 C CA . LYS B 1 120 ? -2.32 -33.594 -6.902 1 95.25 120 LYS B CA 1
ATOM 2984 C C . LYS B 1 120 ? -1.95 -32.5 -7.867 1 95.25 120 LYS B C 1
ATOM 2986 O O . LYS B 1 120 ? -1.889 -32.688 -9.078 1 95.25 120 LYS B O 1
ATOM 2991 N N . PRO B 1 121 ? -1.634 -31.297 -7.336 1 96.56 121 PRO B N 1
ATOM 2992 C CA . PRO B 1 121 ? -1.29 -30.172 -8.195 1 96.56 121 PRO B CA 1
ATOM 2993 C C . PRO B 1 121 ? 0.079 -30.328 -8.859 1 96.56 121 PRO B C 1
ATOM 2995 O O . PRO B 1 121 ? 0.948 -31.031 -8.328 1 96.56 121 PRO B O 1
ATOM 2998 N N . ASP B 1 122 ? 0.207 -29.719 -10.078 1 96.69 122 ASP B N 1
ATOM 2999 C CA . ASP B 1 122 ? 1.523 -29.5 -10.672 1 96.69 122 ASP B CA 1
ATOM 3000 C C . ASP B 1 122 ? 2.23 -28.312 -10.039 1 96.69 122 ASP B C 1
ATOM 3002 O O . ASP B 1 122 ? 3.443 -28.344 -9.812 1 96.69 122 ASP B O 1
ATOM 3006 N N . TYR B 1 123 ? 1.495 -27.297 -9.719 1 96.62 123 TYR B N 1
ATOM 3007 C CA . TYR B 1 123 ? 2.045 -26.062 -9.172 1 96.62 123 TYR B CA 1
ATOM 3008 C C . TYR B 1 123 ? 1.196 -25.547 -8.016 1 96.62 123 TYR B C 1
ATOM 3010 O O . TYR B 1 123 ? -0.035 -25.609 -8.062 1 96.62 123 TYR B O 1
ATOM 3018 N N . VAL B 1 124 ? 1.876 -25.047 -6.973 1 95.56 124 VAL B N 1
ATOM 3019 C CA . VAL B 1 124 ? 1.249 -24.359 -5.852 1 95.56 124 VAL B CA 1
ATOM 3020 C C . VAL B 1 124 ? 1.859 -22.969 -5.691 1 95.56 124 VAL B C 1
ATOM 3022 O O . VAL B 1 124 ? 3.061 -22.828 -5.453 1 95.56 124 VAL B O 1
ATOM 3025 N N . LEU B 1 125 ? 1.043 -21.969 -5.863 1 96.19 125 LEU B N 1
ATOM 3026 C CA . LEU B 1 125 ? 1.506 -20.578 -5.727 1 96.19 125 LEU B CA 1
ATOM 3027 C C . LEU B 1 125 ? 1.039 -19.984 -4.406 1 96.19 125 LEU B C 1
ATOM 3029 O O . LEU B 1 125 ? -0.147 -20.047 -4.074 1 96.19 125 LEU B O 1
ATOM 3033 N N . TYR B 1 126 ? 1.995 -19.453 -3.668 1 92.75 126 TYR B N 1
ATOM 3034 C CA . TYR B 1 126 ? 1.703 -18.75 -2.424 1 92.75 126 TYR B CA 1
ATOM 3035 C C . TYR B 1 126 ? 1.81 -17.234 -2.615 1 92.75 126 TYR B C 1
ATOM 3037 O O . TYR B 1 126 ? 2.883 -16.719 -2.936 1 92.75 126 TYR B O 1
ATOM 3045 N N . ASP B 1 127 ? 0.731 -16.516 -2.471 1 93.38 127 ASP B N 1
ATOM 3046 C CA . ASP B 1 127 ? 0.705 -15.055 -2.5 1 93.38 127 ASP B CA 1
ATOM 3047 C C . ASP B 1 127 ? 0.897 -14.469 -1.103 1 93.38 127 ASP B C 1
ATOM 3049 O O . ASP B 1 127 ? -0.04 -14.438 -0.303 1 93.38 127 ASP B O 1
ATOM 3053 N N . VAL B 1 128 ? 2.096 -13.961 -0.932 1 86.19 128 VAL B N 1
ATOM 3054 C CA . VAL B 1 128 ? 2.469 -13.641 0.441 1 86.19 128 VAL B CA 1
ATOM 3055 C C . VAL B 1 128 ? 2.727 -12.141 0.568 1 86.19 128 VAL B C 1
ATOM 3057 O O . VAL B 1 128 ? 3.439 -11.555 -0.252 1 86.19 128 VAL B O 1
ATOM 3060 N N . LEU B 1 129 ? 2.143 -11.539 1.593 1 77.38 129 LEU B N 1
ATOM 3061 C CA . LEU B 1 129 ? 2.373 -10.117 1.846 1 77.38 129 LEU B CA 1
ATOM 3062 C C . LEU B 1 129 ? 3.814 -9.867 2.281 1 77.38 129 LEU B C 1
ATOM 3064 O O . LEU B 1 129 ? 4.348 -10.602 3.115 1 77.38 129 LEU B O 1
ATOM 3068 N N . GLY B 1 130 ? 4.484 -8.922 1.625 1 63.62 130 GLY B N 1
ATOM 3069 C CA . GLY B 1 130 ? 5.895 -8.672 1.877 1 63.62 130 GLY B CA 1
ATOM 3070 C C . GLY B 1 130 ? 6.133 -7.598 2.922 1 63.62 130 GLY B C 1
ATOM 3071 O O . GLY B 1 130 ? 7.25 -7.453 3.426 1 63.62 130 GLY B O 1
ATOM 3072 N N . ASP B 1 131 ? 5.195 -6.715 3.125 1 55.81 131 ASP B N 1
ATOM 3073 C CA . ASP B 1 131 ? 5.469 -5.574 3.99 1 55.81 131 ASP B CA 1
ATOM 3074 C C . ASP B 1 131 ? 5.434 -5.977 5.461 1 55.81 131 ASP B C 1
ATOM 3076 O O . ASP B 1 131 ? 5.941 -5.254 6.32 1 55.81 131 ASP B O 1
ATOM 3080 N N . VAL B 1 132 ? 5.172 -7.352 5.73 1 50.16 132 VAL B N 1
ATOM 3081 C CA . VAL B 1 132 ? 4.918 -7.668 7.133 1 50.16 132 VAL B CA 1
ATOM 3082 C C . VAL B 1 132 ? 6.227 -8.055 7.82 1 50.16 132 VAL B C 1
ATOM 3084 O O . VAL B 1 132 ? 6.902 -9 7.395 1 50.16 132 VAL B O 1
ATOM 3087 N N . VAL B 1 133 ? 6.848 -7.023 8.273 1 48.03 133 VAL B N 1
ATOM 3088 C CA . VAL B 1 133 ? 8.016 -7.121 9.148 1 48.03 133 VAL B CA 1
ATOM 3089 C C . VAL B 1 133 ? 7.902 -8.375 10.016 1 48.03 133 VAL B C 1
ATOM 3091 O O . VAL B 1 133 ? 8.836 -8.711 10.75 1 48.03 133 VAL B O 1
ATOM 3094 N N . CYS B 1 134 ? 6.758 -8.898 9.844 1 51.09 134 CYS B N 1
ATOM 3095 C CA . CYS B 1 134 ? 6.555 -9.984 10.789 1 51.09 134 CYS B CA 1
ATOM 3096 C C . CYS B 1 134 ? 7.219 -11.266 10.289 1 51.09 134 CYS B C 1
ATOM 3098 O O . CYS B 1 134 ? 7.188 -11.562 9.094 1 51.09 134 CYS B O 1
ATOM 3100 N N . GLY B 1 135 ? 8.008 -11.781 11.031 1 52.91 135 GLY B N 1
ATOM 3101 C CA . GLY B 1 135 ? 8.734 -13.023 10.844 1 52.91 135 GLY B CA 1
ATOM 3102 C C . GLY B 1 135 ? 7.895 -14.117 10.227 1 52.91 135 GLY B C 1
ATOM 3103 O O . GLY B 1 135 ? 8.422 -15.023 9.578 1 52.91 135 GLY B O 1
ATOM 3104 N N . GLY B 1 136 ? 6.629 -14.031 10.32 1 54.62 136 GLY B N 1
ATOM 3105 C CA . GLY B 1 136 ? 5.738 -15.07 9.828 1 54.62 136 GLY B CA 1
ATOM 3106 C C . GLY B 1 136 ? 5.66 -15.117 8.312 1 54.62 136 GLY B C 1
ATOM 3107 O O . GLY B 1 136 ? 5.406 -16.172 7.73 1 54.62 136 GLY B O 1
ATOM 3108 N N . PHE B 1 137 ? 6.02 -14.109 7.75 1 57.38 137 PHE B N 1
ATOM 3109 C CA . PHE B 1 137 ? 5.953 -14.094 6.293 1 57.38 137 PHE B CA 1
ATOM 3110 C C . PHE B 1 137 ? 7.109 -14.875 5.688 1 57.38 137 PHE B C 1
ATOM 3112 O O . PHE B 1 137 ? 7.059 -15.258 4.516 1 57.38 137 PHE B O 1
ATOM 3119 N N . ALA B 1 138 ? 7.926 -15.18 6.621 1 58.47 138 ALA B N 1
ATOM 3120 C CA . ALA B 1 138 ? 9.094 -15.938 6.18 1 58.47 138 ALA B CA 1
ATOM 3121 C C . ALA B 1 138 ? 8.805 -17.438 6.148 1 58.47 138 ALA B C 1
ATOM 3123 O O . ALA B 1 138 ? 9.586 -18.219 5.602 1 58.47 138 ALA B O 1
ATOM 3124 N N . VAL B 1 139 ? 7.676 -17.781 6.562 1 58.94 139 VAL B N 1
ATOM 3125 C CA . VAL B 1 139 ? 7.383 -19.188 6.781 1 58.94 139 VAL B CA 1
ATOM 3126 C C . VAL B 1 139 ? 7.484 -19.953 5.461 1 58.94 139 VAL B C 1
ATOM 3128 O O . VAL B 1 139 ? 8.156 -20.984 5.379 1 58.94 139 VAL B O 1
ATOM 3131 N N . PRO B 1 140 ? 6.824 -19.391 4.422 1 61.06 140 PRO B N 1
ATOM 3132 C CA . PRO B 1 140 ? 6.953 -20.188 3.197 1 61.06 140 PRO B CA 1
ATOM 3133 C C . PRO B 1 140 ? 8.406 -20.328 2.732 1 61.06 140 PRO B C 1
ATOM 3135 O O . PRO B 1 140 ? 8.766 -21.312 2.098 1 61.06 140 PRO B O 1
ATOM 3138 N N . ILE B 1 141 ? 9.125 -19.391 3.129 1 60.84 141 ILE B N 1
ATOM 3139 C CA . ILE B 1 141 ? 10.523 -19.406 2.729 1 60.84 141 ILE B CA 1
ATOM 3140 C C . ILE B 1 141 ? 11.344 -20.219 3.729 1 60.84 141 ILE B C 1
ATOM 3142 O O . ILE B 1 141 ? 12.195 -21.016 3.338 1 60.84 141 ILE B O 1
ATOM 3146 N N . ARG B 1 142 ? 10.938 -20.062 4.906 1 60.75 142 ARG B N 1
ATOM 3147 C CA . ARG B 1 142 ? 11.781 -20.594 5.969 1 60.75 142 ARG B CA 1
ATOM 3148 C C . ARG B 1 142 ? 11.672 -22.109 6.047 1 60.75 142 ARG B C 1
ATOM 3150 O O . ARG B 1 142 ? 12.68 -22.812 6.188 1 60.75 142 ARG B O 1
ATOM 3157 N N . ASN B 1 143 ? 10.422 -22.516 5.902 1 63.16 143 ASN B N 1
ATOM 3158 C CA . ASN B 1 143 ? 10.234 -23.938 6.148 1 63.16 143 ASN B CA 1
ATOM 3159 C C . ASN B 1 143 ? 10.406 -24.75 4.871 1 63.16 143 ASN B C 1
ATOM 3161 O O . ASN B 1 143 ? 10.133 -25.953 4.855 1 63.16 143 ASN B O 1
ATOM 3165 N N . GLY B 1 144 ? 10.844 -24 3.934 1 62.41 144 GLY B N 1
ATOM 3166 C CA . GLY B 1 144 ? 11.109 -24.688 2.682 1 62.41 144 GLY B CA 1
ATOM 3167 C C . GLY B 1 144 ? 9.852 -25.188 1.994 1 62.41 144 GLY B C 1
ATOM 3168 O O . GLY B 1 144 ? 9.883 -26.172 1.257 1 62.41 144 GLY B O 1
ATOM 3169 N N . ILE B 1 145 ? 8.828 -24.547 2.363 1 74.44 145 ILE B N 1
ATOM 3170 C CA . ILE B 1 145 ? 7.586 -24.953 1.71 1 74.44 145 ILE B CA 1
ATOM 3171 C C . ILE B 1 145 ? 7.645 -24.578 0.229 1 74.44 145 ILE B C 1
ATOM 3173 O O . ILE B 1 145 ? 7.277 -25.375 -0.632 1 74.44 145 ILE B O 1
ATOM 3177 N N . ALA B 1 146 ? 8.203 -23.438 -0.002 1 82.81 146 ALA B N 1
ATOM 3178 C CA . ALA B 1 146 ? 8.391 -23.016 -1.389 1 82.81 146 ALA B CA 1
ATOM 3179 C C . ALA B 1 146 ? 9.812 -23.312 -1.867 1 82.81 146 ALA B C 1
ATOM 3181 O O . ALA B 1 146 ? 10.773 -23.156 -1.117 1 82.81 146 ALA B O 1
ATOM 3182 N N . GLU B 1 147 ? 9.906 -23.75 -3.025 1 83.56 147 GLU B N 1
ATOM 3183 C CA . GLU B 1 147 ? 11.219 -24 -3.621 1 83.56 147 GLU B CA 1
ATOM 3184 C C . GLU B 1 147 ? 11.875 -22.703 -4.062 1 83.56 147 GLU B C 1
ATOM 3186 O O . GLU B 1 147 ? 13.102 -22.562 -3.965 1 83.56 147 GLU B O 1
ATOM 3191 N N . SER B 1 148 ? 11.086 -21.891 -4.559 1 90.75 148 SER B N 1
ATOM 3192 C CA . SER B 1 148 ? 11.602 -20.594 -5.016 1 90.75 148 SER B CA 1
ATOM 3193 C C . SER B 1 148 ? 10.641 -19.469 -4.66 1 90.75 148 SER B C 1
ATOM 3195 O O . SER B 1 148 ? 9.445 -19.688 -4.473 1 90.75 148 SER B O 1
ATOM 3197 N N . ALA B 1 149 ? 11.273 -18.312 -4.531 1 92.75 149 ALA B N 1
ATOM 3198 C CA . ALA B 1 149 ? 10.508 -17.094 -4.266 1 92.75 149 ALA B CA 1
ATOM 3199 C C . ALA B 1 149 ? 10.719 -16.062 -5.367 1 92.75 149 ALA B C 1
ATOM 3201 O O . ALA B 1 149 ? 11.82 -15.93 -5.895 1 92.75 149 ALA B O 1
ATOM 3202 N N . PHE B 1 150 ? 9.695 -15.453 -5.723 1 95.81 150 PHE B N 1
ATOM 3203 C CA . PHE B 1 150 ? 9.758 -14.312 -6.625 1 95.81 150 PHE B CA 1
ATOM 3204 C C . PHE B 1 150 ? 9.289 -13.039 -5.926 1 95.81 150 PHE B C 1
ATOM 3206 O O . PHE B 1 150 ? 8.445 -13.102 -5.031 1 95.81 150 PHE B O 1
ATOM 3213 N N . VAL B 1 151 ? 9.828 -11.93 -6.328 1 95.62 151 VAL B N 1
ATOM 3214 C CA . VAL B 1 151 ? 9.477 -10.664 -5.695 1 95.62 151 VAL B CA 1
ATOM 3215 C C . VAL B 1 151 ? 8.898 -9.703 -6.742 1 95.62 151 VAL B C 1
ATOM 3217 O O . VAL B 1 151 ? 9.555 -9.406 -7.742 1 95.62 151 VAL B O 1
ATOM 3220 N N . VAL B 1 152 ? 7.691 -9.266 -6.496 1 97 152 VAL B N 1
ATOM 3221 C CA . VAL B 1 152 ? 7.055 -8.273 -7.355 1 97 152 VAL B CA 1
ATOM 3222 C C . VAL B 1 152 ? 7.434 -6.871 -6.883 1 97 152 VAL B C 1
ATOM 3224 O O . VAL B 1 152 ? 7.316 -6.555 -5.695 1 97 152 VAL B O 1
ATOM 3227 N N . THR B 1 153 ? 7.922 -6.031 -7.805 1 96.44 153 THR B N 1
ATOM 3228 C CA . THR B 1 153 ? 8.266 -4.652 -7.48 1 96.44 153 THR B CA 1
ATOM 3229 C C . THR B 1 153 ? 7.965 -3.727 -8.656 1 96.44 153 THR B C 1
ATOM 3231 O O . THR B 1 153 ? 7.395 -4.156 -9.656 1 96.44 153 THR B O 1
ATOM 3234 N N . SER B 1 154 ? 8.156 -2.461 -8.461 1 95.19 154 SER B N 1
ATOM 3235 C CA . SER B 1 154 ? 8.062 -1.421 -9.484 1 95.19 154 SER B CA 1
ATOM 3236 C C . SER B 1 154 ? 9.234 -0.448 -9.391 1 95.19 154 SER B C 1
ATOM 3238 O O . SER B 1 154 ? 10.18 -0.677 -8.633 1 95.19 154 SER B O 1
ATOM 3240 N N . SER B 1 155 ? 9.156 0.615 -10.203 1 92.56 155 SER B N 1
ATOM 3241 C CA . SER B 1 155 ? 10.273 1.552 -10.242 1 92.56 155 SER B CA 1
ATOM 3242 C C . SER B 1 155 ? 10.156 2.602 -9.141 1 92.56 155 SER B C 1
ATOM 3244 O O . SER B 1 155 ? 11.031 3.449 -8.984 1 92.56 155 SER B O 1
ATOM 3246 N N . ASP B 1 156 ? 9.109 2.457 -8.359 1 85.56 156 ASP B N 1
ATOM 3247 C CA . ASP B 1 156 ? 9 3.344 -7.207 1 85.56 156 ASP B CA 1
ATOM 3248 C C . ASP B 1 156 ? 10.039 2.992 -6.145 1 85.56 156 ASP B C 1
ATOM 3250 O O . ASP B 1 156 ? 10.227 1.819 -5.812 1 85.56 156 ASP B O 1
ATOM 3254 N N . PHE B 1 157 ? 10.531 4.016 -5.586 1 85.19 157 PHE B N 1
ATOM 3255 C CA . PHE B 1 157 ? 11.609 3.768 -4.629 1 85.19 157 PHE B CA 1
ATOM 3256 C C . PHE B 1 157 ? 11.078 3.047 -3.395 1 85.19 157 PHE B C 1
ATOM 3258 O O . PHE B 1 157 ? 11.781 2.223 -2.805 1 85.19 157 PHE B O 1
ATOM 3265 N N . MET B 1 158 ? 9.852 3.398 -2.996 1 81.88 158 MET B N 1
ATOM 3266 C CA . MET B 1 158 ? 9.289 2.689 -1.852 1 81.88 158 MET B CA 1
ATOM 3267 C C . MET B 1 158 ? 9.141 1.201 -2.15 1 81.88 158 MET B C 1
ATOM 3269 O O . MET B 1 158 ? 9.336 0.365 -1.266 1 81.88 158 MET B O 1
ATOM 3273 N N . ALA B 1 159 ? 8.805 0.885 -3.322 1 89.38 159 ALA B N 1
ATOM 3274 C CA . ALA B 1 159 ? 8.695 -0.512 -3.736 1 89.38 159 ALA B CA 1
ATOM 3275 C C . ALA B 1 159 ? 10.07 -1.181 -3.766 1 89.38 159 ALA B C 1
ATOM 3277 O O . ALA B 1 159 ? 10.211 -2.338 -3.363 1 89.38 159 ALA B O 1
ATOM 3278 N N . ILE B 1 160 ? 11.078 -0.474 -4.23 1 93.31 160 ILE B N 1
ATOM 3279 C CA . ILE B 1 160 ? 12.438 -0.997 -4.297 1 93.31 160 ILE B CA 1
ATOM 3280 C C . ILE B 1 160 ? 12.961 -1.248 -2.885 1 93.31 160 ILE B C 1
ATOM 3282 O O . ILE B 1 160 ? 13.594 -2.275 -2.623 1 93.31 160 ILE B O 1
ATOM 3286 N N . PHE B 1 161 ? 12.672 -0.345 -2.01 1 87 161 PHE B N 1
ATOM 3287 C CA . PHE B 1 161 ? 13.109 -0.511 -0.628 1 87 161 PHE B CA 1
ATOM 3288 C C . PHE B 1 161 ? 12.461 -1.739 0.001 1 87 161 PHE B C 1
ATOM 3290 O O . PHE B 1 161 ? 13.125 -2.502 0.708 1 87 161 PHE B O 1
ATOM 3297 N N . ALA B 1 162 ? 11.211 -1.871 -0.267 1 86.81 162 ALA B N 1
ATOM 3298 C CA . ALA B 1 162 ? 10.508 -3.051 0.227 1 86.81 162 ALA B CA 1
ATOM 3299 C C . ALA B 1 162 ? 11.102 -4.328 -0.358 1 86.81 162 ALA B C 1
ATOM 3301 O O . ALA B 1 162 ? 11.266 -5.324 0.351 1 86.81 162 ALA B O 1
ATOM 3302 N N . ALA B 1 163 ? 11.406 -4.34 -1.604 1 93.25 163 ALA B N 1
ATOM 3303 C CA . ALA B 1 163 ? 12.031 -5.492 -2.244 1 93.25 163 ALA B CA 1
ATOM 3304 C C . ALA B 1 163 ? 13.383 -5.805 -1.604 1 93.25 163 ALA B C 1
ATOM 3306 O O . ALA B 1 163 ? 13.711 -6.969 -1.354 1 93.25 163 ALA B O 1
ATOM 3307 N N . ASN B 1 164 ? 14.148 -4.777 -1.341 1 93.06 164 ASN B N 1
ATOM 3308 C CA . ASN B 1 164 ? 15.438 -4.961 -0.697 1 93.06 164 ASN B CA 1
ATOM 3309 C C . ASN B 1 164 ? 15.297 -5.625 0.669 1 93.06 164 ASN B C 1
ATOM 3311 O O . ASN B 1 164 ? 16.125 -6.465 1.045 1 93.06 164 ASN B O 1
ATOM 3315 N N . ASN B 1 165 ? 14.305 -5.238 1.37 1 86.75 165 ASN B N 1
ATOM 3316 C CA . ASN B 1 165 ? 14.047 -5.867 2.662 1 86.75 165 ASN B CA 1
ATOM 3317 C C . ASN B 1 165 ? 13.703 -7.344 2.508 1 86.75 165 ASN B C 1
ATOM 3319 O O . ASN B 1 165 ? 14.117 -8.172 3.322 1 86.75 165 ASN B O 1
ATOM 3323 N N . LEU B 1 166 ? 12.938 -7.645 1.531 1 88.69 166 LEU B N 1
ATOM 3324 C CA . LEU B 1 166 ? 12.609 -9.039 1.249 1 88.69 166 LEU B CA 1
ATOM 3325 C C . LEU B 1 166 ? 13.859 -9.828 0.878 1 88.69 166 LEU B C 1
ATOM 3327 O O . LEU B 1 166 ? 14 -10.984 1.265 1 88.69 166 LEU B O 1
ATOM 3331 N N . PHE B 1 167 ? 14.727 -9.195 0.127 1 92.12 167 PHE B N 1
ATOM 3332 C CA . PHE B 1 167 ? 15.992 -9.836 -0.224 1 92.12 167 PHE B CA 1
ATOM 3333 C C . PHE B 1 167 ? 16.797 -10.148 1.026 1 92.12 167 PHE B C 1
ATOM 3335 O O . PHE B 1 167 ? 17.469 -11.195 1.1 1 92.12 167 PHE B O 1
ATOM 3342 N N . LYS B 1 168 ? 16.75 -9.258 1.995 1 88.94 168 LYS B N 1
ATOM 3343 C CA . LYS B 1 168 ? 17.453 -9.523 3.252 1 88.94 168 LYS B CA 1
ATOM 3344 C C . LYS B 1 168 ? 16.922 -10.789 3.918 1 88.94 168 LYS B C 1
ATOM 3346 O O . LYS B 1 168 ? 17.688 -11.602 4.426 1 88.94 168 LYS B O 1
ATOM 3351 N N . ALA B 1 169 ? 15.633 -10.875 3.904 1 83.31 169 ALA B N 1
ATOM 3352 C CA . ALA B 1 169 ? 15.016 -12.055 4.5 1 83.31 169 ALA B CA 1
ATOM 3353 C C . ALA B 1 169 ? 15.414 -13.32 3.752 1 83.31 169 ALA B C 1
ATOM 3355 O O . ALA B 1 169 ? 15.773 -14.328 4.371 1 83.31 169 ALA B O 1
ATOM 3356 N N . ILE B 1 170 ? 15.336 -13.297 2.451 1 87.69 170 ILE B N 1
ATOM 3357 C CA . ILE B 1 170 ? 15.695 -14.453 1.642 1 87.69 170 ILE B CA 1
ATOM 3358 C C . ILE B 1 170 ? 17.156 -14.805 1.859 1 87.69 170 ILE B C 1
ATOM 3360 O O . ILE B 1 170 ? 17.516 -15.977 2.018 1 87.69 170 ILE B O 1
ATOM 3364 N N . SER B 1 171 ? 17.984 -13.797 1.841 1 89.69 171 SER B N 1
ATOM 3365 C CA . SER B 1 171 ? 19.422 -14 2.053 1 89.69 171 SER B CA 1
ATOM 3366 C C . SER B 1 171 ? 19.688 -14.641 3.406 1 89.69 171 SER B C 1
ATOM 3368 O O . SER B 1 171 ? 20.609 -15.453 3.541 1 89.69 171 SER B O 1
ATOM 3370 N N . LYS B 1 172 ? 18.938 -14.297 4.32 1 85 172 LYS B N 1
ATOM 3371 C CA . LYS B 1 172 ? 19.109 -14.797 5.68 1 85 172 LYS B CA 1
ATOM 3372 C C . LYS B 1 172 ? 18.703 -16.266 5.777 1 85 172 LYS B C 1
ATOM 3374 O O . LYS B 1 172 ? 19.375 -17.062 6.441 1 85 172 LYS B O 1
ATOM 3379 N N . TYR B 1 173 ? 17.703 -16.672 5.086 1 82.88 173 TYR B N 1
ATOM 3380 C CA . TYR B 1 173 ? 17.109 -17.984 5.344 1 82.88 173 TYR B CA 1
ATOM 3381 C C . TYR B 1 173 ? 17.516 -18.984 4.262 1 82.88 173 TYR B C 1
ATOM 3383 O O . TYR B 1 173 ? 17.453 -20.188 4.477 1 82.88 173 TYR B O 1
ATOM 3391 N N . ALA B 1 174 ? 17.922 -18.578 3.135 1 85.12 174 ALA B N 1
ATOM 3392 C CA . ALA B 1 174 ? 18.234 -19.453 2.014 1 85.12 174 ALA B CA 1
ATOM 3393 C C . ALA B 1 174 ? 19.359 -20.422 2.379 1 85.12 174 ALA B C 1
ATOM 3395 O O . ALA B 1 174 ? 19.266 -21.625 2.09 1 85.12 174 ALA B O 1
ATOM 3396 N N . PRO B 1 175 ? 20.359 -19.984 3.088 1 84.75 175 PRO B N 1
ATOM 3397 C CA . PRO B 1 175 ? 21.469 -20.891 3.406 1 84.75 175 PRO B CA 1
ATOM 3398 C C . PRO B 1 175 ? 21.047 -22.016 4.348 1 84.75 175 PRO B C 1
ATOM 3400 O O . PRO B 1 175 ? 21.672 -23.062 4.375 1 84.75 175 PRO B O 1
ATOM 3403 N N . SER B 1 176 ? 20.062 -21.844 5.09 1 83.44 176 SER B N 1
ATOM 3404 C CA . SER B 1 176 ? 19.625 -22.859 6.043 1 83.44 176 SER B CA 1
ATOM 3405 C C . SER B 1 176 ? 18.453 -23.656 5.496 1 83.44 176 SER B C 1
ATOM 3407 O O . SER B 1 176 ? 17.672 -24.234 6.262 1 83.44 176 SER B O 1
ATOM 3409 N N . GLY B 1 177 ? 18.281 -23.594 4.168 1 80.56 177 GLY B N 1
ATOM 3410 C CA . GLY B 1 177 ? 17.266 -24.438 3.549 1 80.56 177 GLY B CA 1
ATOM 3411 C C . GLY B 1 177 ? 16.016 -23.688 3.16 1 80.56 177 GLY B C 1
ATOM 3412 O O . GLY B 1 177 ? 15.047 -24.281 2.678 1 80.56 177 GLY B O 1
ATOM 3413 N N . GLY B 1 178 ? 16.016 -22.406 3.316 1 82.19 178 GLY B N 1
ATOM 3414 C CA . GLY B 1 178 ? 14.898 -21.594 2.869 1 82.19 178 GLY B CA 1
ATOM 3415 C C . GLY B 1 178 ? 14.844 -21.422 1.361 1 82.19 178 GLY B C 1
ATOM 3416 O O . GLY B 1 178 ? 15.742 -21.875 0.65 1 82.19 178 GLY B O 1
ATOM 3417 N N . ALA B 1 179 ? 13.789 -20.828 0.92 1 87.44 179 ALA B N 1
ATOM 3418 C CA . ALA B 1 179 ? 13.594 -20.625 -0.513 1 87.44 179 ALA B CA 1
ATOM 3419 C C . ALA B 1 17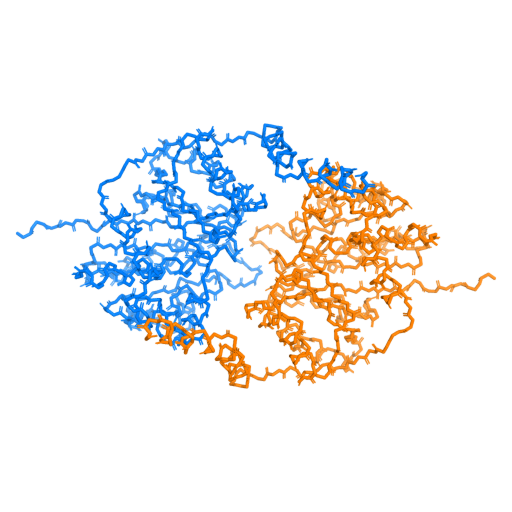9 ? 14.656 -19.672 -1.075 1 87.44 179 ALA B C 1
ATOM 3421 O O . ALA B 1 179 ? 15.07 -18.734 -0.405 1 87.44 179 ALA B O 1
ATOM 3422 N N . ARG B 1 180 ? 15.031 -20.031 -2.23 1 91.81 180 ARG B N 1
ATOM 3423 C CA . ARG B 1 180 ? 15.938 -19.141 -2.953 1 91.81 180 ARG B CA 1
ATOM 3424 C C . ARG B 1 180 ? 15.164 -18.203 -3.883 1 91.81 180 ARG B C 1
ATOM 3426 O O . ARG B 1 180 ? 13.969 -18.406 -4.113 1 91.81 180 ARG B O 1
ATOM 3433 N N . LEU B 1 181 ? 15.844 -17.156 -4.324 1 94.5 181 LEU B N 1
ATOM 3434 C CA . LEU B 1 181 ? 15.188 -16.156 -5.152 1 94.5 181 LEU B CA 1
ATOM 3435 C C . LEU B 1 181 ? 15.195 -16.578 -6.621 1 94.5 181 LEU B C 1
ATOM 3437 O O . LEU B 1 181 ? 16.266 -16.781 -7.203 1 94.5 181 LEU B O 1
ATOM 3441 N N . GLY B 1 182 ? 14.039 -16.719 -7.184 1 95.62 182 GLY B N 1
ATOM 3442 C CA . GLY B 1 182 ? 13.906 -17.031 -8.594 1 95.62 182 GLY B CA 1
ATOM 3443 C C . GLY B 1 182 ? 14.031 -15.805 -9.492 1 95.62 182 GLY B C 1
ATOM 3444 O O . GLY B 1 182 ? 14.273 -15.938 -10.695 1 95.62 182 GLY B O 1
ATOM 3445 N N . GLY B 1 183 ? 13.805 -14.625 -8.891 1 96.94 183 GLY B N 1
ATOM 3446 C CA . GLY B 1 183 ? 13.961 -13.391 -9.648 1 96.94 183 GLY B CA 1
ATOM 3447 C C . GLY B 1 183 ? 12.945 -12.328 -9.273 1 96.94 183 GLY B C 1
ATOM 3448 O O . GLY B 1 183 ? 12.164 -12.508 -8.336 1 96.94 183 GLY B O 1
ATOM 3449 N N . VAL B 1 184 ? 13 -11.195 -10.016 1 97.94 184 VAL B N 1
ATOM 3450 C CA . VAL B 1 184 ? 12.148 -10.039 -9.773 1 97.94 184 VAL B CA 1
ATOM 3451 C C . VAL B 1 184 ? 11.117 -9.914 -10.891 1 97.94 184 VAL B C 1
ATOM 3453 O O . VAL B 1 184 ? 11.445 -10.078 -12.07 1 97.94 184 VAL B O 1
ATOM 3456 N N . ILE B 1 185 ? 9.906 -9.719 -10.523 1 98.31 185 ILE B N 1
ATOM 3457 C CA . ILE B 1 185 ? 8.852 -9.359 -11.469 1 98.31 185 ILE B CA 1
ATOM 3458 C C . ILE B 1 185 ? 8.625 -7.848 -11.43 1 98.31 185 ILE B C 1
ATOM 3460 O O . ILE B 1 185 ? 8.141 -7.312 -10.43 1 98.31 185 ILE B O 1
ATOM 3464 N N . ALA B 1 186 ? 8.984 -7.18 -12.516 1 98.38 186 ALA B N 1
ATOM 3465 C CA . ALA B 1 186 ? 8.805 -5.734 -12.617 1 98.38 186 ALA B CA 1
ATOM 3466 C C . ALA B 1 186 ? 7.395 -5.379 -13.062 1 98.38 186 ALA B C 1
ATOM 3468 O O . ALA B 1 186 ? 7.051 -5.523 -14.242 1 98.38 186 ALA B O 1
ATOM 3469 N N . ASN B 1 187 ? 6.648 -4.891 -12.148 1 97.25 187 ASN B N 1
ATOM 3470 C CA . ASN B 1 187 ? 5.242 -4.625 -12.414 1 97.25 187 ASN B CA 1
ATOM 3471 C C . ASN B 1 187 ? 4.988 -3.135 -12.641 1 97.25 187 ASN B C 1
ATOM 3473 O O . ASN B 1 187 ? 5.82 -2.299 -12.289 1 97.25 187 ASN B O 1
ATOM 3477 N N . SER B 1 188 ? 3.918 -2.844 -13.297 1 93.5 188 SER B N 1
ATOM 3478 C CA . SER B 1 188 ? 3.41 -1.492 -13.508 1 93.5 188 SER B CA 1
ATOM 3479 C C . SER B 1 188 ? 4.441 -0.618 -14.211 1 93.5 188 SER B C 1
ATOM 3481 O O . SER B 1 188 ? 4.703 0.508 -13.789 1 93.5 188 SER B O 1
ATOM 3483 N N . ILE B 1 189 ? 5.059 -1.152 -15.242 1 93.56 189 ILE B N 1
ATOM 3484 C CA . ILE B 1 189 ? 6.02 -0.396 -16.047 1 93.56 189 ILE B CA 1
ATOM 3485 C C . ILE B 1 189 ? 5.289 0.691 -16.828 1 93.56 189 ILE B C 1
ATOM 3487 O O . ILE B 1 189 ? 4.445 0.392 -17.672 1 93.56 189 ILE B O 1
ATOM 3491 N N . GLN B 1 190 ? 5.613 1.902 -16.594 1 86.69 190 GLN B N 1
ATOM 3492 C CA . GLN B 1 190 ? 4.875 2.98 -17.25 1 86.69 190 GLN B CA 1
ATOM 3493 C C . GLN B 1 190 ? 5.816 4.082 -17.719 1 86.69 190 GLN B C 1
ATOM 3495 O O . GLN B 1 190 ? 5.449 4.895 -18.578 1 86.69 190 GLN B O 1
ATOM 3500 N N . THR B 1 191 ? 7.059 4.238 -17.156 1 85 191 THR B N 1
ATOM 3501 C CA . THR B 1 191 ? 8.008 5.281 -17.531 1 85 191 THR B CA 1
ATOM 3502 C C . THR B 1 191 ? 9.18 4.688 -18.297 1 85 191 THR B C 1
ATOM 3504 O O . THR B 1 191 ? 9.492 3.504 -18.156 1 85 191 THR B O 1
ATOM 3507 N N . PRO B 1 192 ? 9.766 5.469 -19.047 1 87.06 192 PRO B N 1
ATOM 3508 C CA . PRO B 1 192 ? 10.883 4.965 -19.859 1 87.06 192 PRO B CA 1
ATOM 3509 C C . PRO B 1 192 ? 12.055 4.488 -19 1 87.06 192 PRO B C 1
ATOM 3511 O O . PRO B 1 192 ? 12.844 3.648 -19.453 1 87.06 192 PRO B O 1
ATOM 3514 N N . TYR B 1 193 ? 12.156 5.043 -17.875 1 90.88 193 TYR B N 1
ATOM 3515 C CA . TYR B 1 193 ? 13.312 4.695 -17.047 1 90.88 193 TYR B CA 1
ATOM 3516 C C . TYR B 1 193 ? 13.016 3.49 -16.172 1 90.88 193 TYR B C 1
ATOM 3518 O O . TYR B 1 193 ? 13.914 2.93 -15.539 1 90.88 193 TYR B O 1
ATOM 3526 N N . ALA B 1 194 ? 11.812 3.092 -16.109 1 93.88 194 ALA B N 1
ATOM 3527 C CA . ALA B 1 194 ? 11.375 2.125 -15.109 1 93.88 194 ALA B CA 1
ATOM 3528 C C . ALA B 1 194 ? 12.148 0.815 -15.234 1 93.88 194 ALA B C 1
ATOM 3530 O O . ALA B 1 194 ? 12.695 0.318 -14.25 1 93.88 194 ALA B O 1
ATOM 3531 N N . SER B 1 195 ? 12.234 0.242 -16.438 1 96.88 195 SER B N 1
ATOM 3532 C CA . SER B 1 195 ? 12.898 -1.041 -16.641 1 96.88 195 SER B CA 1
ATOM 3533 C C . SER B 1 195 ? 14.375 -0.959 -16.281 1 96.88 195 SER B C 1
ATOM 3535 O O . SER B 1 195 ? 14.898 -1.824 -15.57 1 96.88 195 SER B O 1
ATOM 3537 N N . ALA B 1 196 ? 14.977 0.1 -16.766 1 96.69 196 ALA B N 1
ATOM 3538 C CA . ALA B 1 196 ? 16.406 0.256 -16.516 1 96.69 196 ALA B CA 1
ATOM 3539 C C . ALA B 1 196 ? 16.688 0.381 -15.016 1 96.69 196 ALA B C 1
ATOM 3541 O O . ALA B 1 196 ? 17.672 -0.167 -14.516 1 96.69 196 ALA B O 1
ATOM 3542 N N . LEU B 1 197 ? 15.883 1.062 -14.336 1 96.12 197 LEU B N 1
ATOM 3543 C CA . LEU B 1 197 ? 16.031 1.26 -12.891 1 96.12 197 LEU B CA 1
ATOM 3544 C C . LEU B 1 197 ? 15.922 -0.066 -12.148 1 96.12 197 LEU B C 1
ATOM 3546 O O . LEU B 1 197 ? 16.766 -0.391 -11.32 1 96.12 197 LEU B O 1
ATOM 3550 N N . ILE B 1 198 ? 14.945 -0.841 -12.469 1 98 198 ILE B N 1
ATOM 3551 C CA . ILE B 1 198 ? 14.719 -2.105 -11.781 1 98 198 ILE B CA 1
ATOM 3552 C C . ILE B 1 198 ? 15.812 -3.104 -12.148 1 98 198 ILE B C 1
ATOM 3554 O O . ILE B 1 198 ? 16.281 -3.861 -11.297 1 98 198 ILE B O 1
ATOM 3558 N N . ASP B 1 199 ? 16.25 -3.105 -13.422 1 98.31 199 ASP B N 1
ATOM 3559 C CA . ASP B 1 199 ? 17.359 -3.963 -13.859 1 98.31 199 ASP B CA 1
ATOM 3560 C C . ASP B 1 199 ? 18.625 -3.674 -13.062 1 98.31 199 ASP B C 1
ATOM 3562 O O . ASP B 1 199 ? 19.328 -4.598 -12.648 1 98.31 199 ASP B O 1
ATOM 3566 N N . ASP B 1 200 ? 18.828 -2.436 -12.953 1 98.12 200 ASP B N 1
ATOM 3567 C CA . ASP B 1 200 ? 20.031 -2.035 -12.227 1 98.12 200 ASP B CA 1
ATOM 3568 C C . ASP B 1 200 ? 19.969 -2.51 -10.773 1 98.12 200 ASP B C 1
ATOM 3570 O O . ASP B 1 200 ? 20.953 -3.057 -10.258 1 98.12 200 ASP B O 1
ATOM 3574 N N . PHE B 1 201 ? 18.875 -2.303 -10.172 1 98.12 201 PHE B N 1
ATOM 3575 C CA . PHE B 1 201 ? 18.703 -2.764 -8.797 1 98.12 201 PHE B CA 1
ATOM 3576 C C . PHE B 1 201 ? 18.891 -4.273 -8.703 1 98.12 201 PHE B C 1
ATOM 3578 O O . PHE B 1 201 ? 19.594 -4.762 -7.828 1 98.12 201 PHE B O 1
ATOM 3585 N N . ALA B 1 202 ? 18.219 -4.996 -9.562 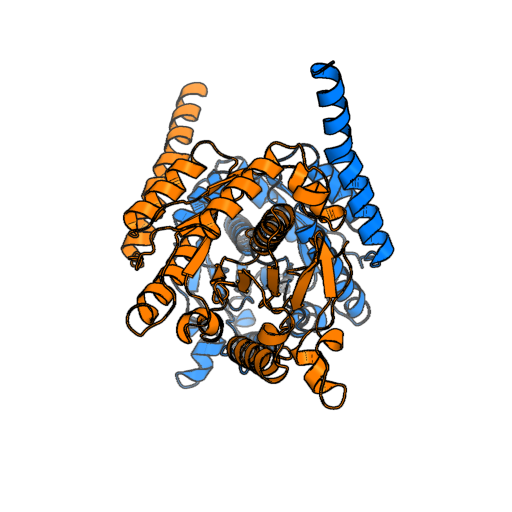1 98.31 202 ALA B N 1
ATOM 3586 C CA . ALA B 1 202 ? 18.312 -6.453 -9.586 1 98.31 202 ALA B CA 1
ATOM 3587 C C . ALA B 1 202 ? 19.766 -6.898 -9.758 1 98.31 202 ALA B C 1
ATOM 3589 O O . ALA B 1 202 ? 20.25 -7.777 -9.031 1 98.31 202 ALA B O 1
ATOM 3590 N N . SER B 1 203 ? 20.469 -6.285 -10.664 1 98 203 SER B N 1
ATOM 3591 C CA . SER B 1 203 ? 21.859 -6.637 -10.93 1 98 203 SER B CA 1
ATOM 3592 C C . SER B 1 203 ? 22.734 -6.383 -9.703 1 98 203 SER B C 1
ATOM 3594 O O . SER B 1 203 ? 23.547 -7.23 -9.328 1 98 203 SER B O 1
ATOM 3596 N N . ARG B 1 204 ? 22.531 -5.305 -9.055 1 97.75 204 ARG B N 1
ATOM 3597 C CA . ARG B 1 204 ? 23.328 -4.914 -7.906 1 97.75 204 ARG B CA 1
ATOM 3598 C C . ARG B 1 204 ? 23.078 -5.836 -6.719 1 97.75 204 ARG B C 1
ATOM 3600 O O . ARG B 1 204 ? 23.922 -5.977 -5.836 1 97.75 204 ARG B O 1
ATOM 3607 N N . THR B 1 205 ? 21.969 -6.398 -6.746 1 98.06 205 THR B N 1
ATOM 3608 C CA . THR B 1 205 ? 21.625 -7.246 -5.613 1 98.06 205 THR B CA 1
ATOM 3609 C C . THR B 1 205 ? 21.734 -8.719 -5.984 1 98.06 205 THR B C 1
ATOM 3611 O O . THR B 1 205 ? 21.25 -9.594 -5.262 1 98.06 205 THR B O 1
ATOM 3614 N N . GLY B 1 206 ? 22.297 -9.047 -7.129 1 96.81 206 GLY B N 1
ATOM 3615 C CA . GLY B 1 206 ? 22.688 -10.406 -7.473 1 96.81 206 GLY B CA 1
ATOM 3616 C C . GLY B 1 206 ? 21.531 -11.227 -8.016 1 96.81 206 GLY B C 1
ATOM 3617 O O . GLY B 1 206 ? 21.469 -12.445 -7.809 1 96.81 206 GLY B O 1
ATOM 3618 N N . THR B 1 207 ? 20.594 -10.617 -8.625 1 96.94 207 THR B N 1
ATOM 3619 C CA . THR B 1 207 ? 19.453 -11.32 -9.227 1 96.94 207 THR B CA 1
ATOM 3620 C C . THR B 1 207 ? 19.078 -10.68 -10.57 1 96.94 207 THR B C 1
ATOM 3622 O O . THR B 1 207 ? 19.875 -9.938 -11.148 1 96.94 207 THR B O 1
ATOM 3625 N N . ASN B 1 208 ? 17.953 -11.125 -11.18 1 96.44 208 ASN B N 1
ATOM 3626 C CA . ASN B 1 208 ? 17.516 -10.602 -12.469 1 96.44 208 ASN B CA 1
ATOM 3627 C C . ASN B 1 208 ? 16 -10.398 -12.508 1 96.44 208 ASN B C 1
ATOM 3629 O O . ASN B 1 208 ? 15.273 -11 -11.711 1 96.44 208 ASN B O 1
ATOM 3633 N N . VAL B 1 209 ? 15.641 -9.562 -13.43 1 97.94 209 VAL B N 1
ATOM 3634 C CA . VAL B 1 209 ? 14.219 -9.398 -13.719 1 97.94 209 VAL B CA 1
ATOM 3635 C C . VAL B 1 209 ? 13.742 -10.516 -14.648 1 97.94 209 VAL B C 1
ATOM 3637 O O . VAL B 1 209 ? 14.367 -10.781 -15.68 1 97.94 209 VAL B O 1
ATOM 3640 N N . VAL B 1 210 ? 12.688 -11.141 -14.297 1 97.56 210 VAL B N 1
ATOM 3641 C CA . VAL B 1 210 ? 12.266 -12.305 -15.062 1 97.56 210 VAL B CA 1
ATOM 3642 C C . VAL B 1 210 ? 11.062 -11.945 -15.93 1 97.56 210 VAL B C 1
ATOM 3644 O O . VAL B 1 210 ? 10.656 -12.727 -16.797 1 97.56 210 VAL B O 1
ATOM 3647 N N . GLY B 1 211 ? 10.523 -10.797 -15.695 1 97.31 211 GLY B N 1
ATOM 3648 C CA . GLY B 1 211 ? 9.406 -10.32 -16.5 1 97.31 211 GLY B CA 1
ATOM 3649 C C . GLY B 1 211 ? 9.039 -8.875 -16.219 1 97.31 211 GLY B C 1
ATOM 3650 O O . GLY B 1 211 ? 9.188 -8.406 -15.086 1 97.31 211 GLY B O 1
ATOM 3651 N N . TYR B 1 212 ? 8.594 -8.219 -17.281 1 97.88 212 TYR B N 1
ATOM 3652 C CA . TYR B 1 212 ? 8.094 -6.852 -17.203 1 97.88 212 TYR B CA 1
ATOM 3653 C C . TYR B 1 212 ? 6.605 -6.797 -17.5 1 97.88 212 TYR B C 1
ATOM 3655 O O . TYR B 1 212 ? 6.16 -7.23 -18.562 1 97.88 212 TYR B O 1
ATOM 3663 N N . VAL B 1 213 ? 5.844 -6.32 -16.562 1 97.81 213 VAL B N 1
ATOM 3664 C CA . VAL B 1 213 ? 4.398 -6.207 -16.719 1 97.81 213 VAL B CA 1
ATOM 3665 C C . VAL B 1 213 ? 4.012 -4.738 -16.875 1 97.81 213 VAL B C 1
ATOM 3667 O O . VAL B 1 213 ? 4.012 -3.984 -15.898 1 97.81 213 VAL B O 1
ATOM 3670 N N . PRO B 1 214 ? 3.631 -4.363 -18.031 1 95.81 214 PRO B N 1
ATOM 3671 C CA . PRO B 1 214 ? 3.238 -2.969 -18.234 1 95.81 214 PRO B CA 1
ATOM 3672 C C . PRO B 1 214 ? 1.957 -2.602 -17.484 1 95.81 214 PRO B C 1
ATOM 3674 O O . PRO B 1 214 ? 1.094 -3.457 -17.281 1 95.81 214 PRO B O 1
ATOM 3677 N N . ARG B 1 215 ? 1.968 -1.396 -17.062 1 90.62 215 ARG B N 1
ATOM 3678 C CA . ARG B 1 215 ? 0.669 -0.88 -16.641 1 90.62 215 ARG B CA 1
ATOM 3679 C C . ARG B 1 215 ? -0.343 -0.957 -17.781 1 90.62 215 ARG B C 1
ATOM 3681 O O . ARG B 1 215 ? -0.016 -0.651 -18.938 1 90.62 215 ARG B O 1
ATOM 3688 N N . SER B 1 216 ? -1.514 -1.47 -17.453 1 89.62 216 SER B N 1
ATOM 3689 C CA . SER B 1 216 ? -2.471 -1.731 -18.531 1 89.62 216 SER B CA 1
ATOM 3690 C C . SER B 1 216 ? -3.902 -1.497 -18.062 1 89.62 216 SER B C 1
ATOM 3692 O O . SER B 1 216 ? -4.289 -1.943 -16.969 1 89.62 216 SER B O 1
ATOM 3694 N N . LEU B 1 217 ? -4.641 -0.87 -18.891 1 83 217 LEU B N 1
ATOM 3695 C CA . LEU B 1 217 ? -6.062 -0.684 -18.625 1 83 217 LEU B CA 1
ATOM 3696 C C . LEU B 1 217 ? -6.801 -2.018 -18.656 1 83 217 LEU B C 1
ATOM 3698 O O . LEU B 1 217 ? -7.789 -2.201 -17.953 1 83 217 LEU B O 1
ATOM 3702 N N . THR B 1 218 ? -6.27 -2.924 -19.469 1 89.75 218 THR B N 1
ATOM 3703 C CA . THR B 1 218 ? -6.859 -4.254 -19.578 1 89.75 218 THR B CA 1
ATOM 3704 C C . THR B 1 218 ? -6.848 -4.953 -18.219 1 89.75 218 THR B C 1
ATOM 3706 O O . THR B 1 218 ? -7.812 -5.629 -17.859 1 89.75 218 THR B O 1
ATOM 3709 N N . VAL B 1 219 ? -5.82 -4.742 -17.453 1 93.06 219 VAL B N 1
ATOM 3710 C CA . VAL B 1 219 ? -5.703 -5.336 -16.141 1 93.06 219 VAL B CA 1
ATOM 3711 C C . VAL B 1 219 ? -6.746 -4.723 -15.203 1 93.06 219 VAL B C 1
ATOM 3713 O O . VAL B 1 219 ? -7.488 -5.445 -14.531 1 93.06 219 VAL B O 1
ATOM 3716 N N . ALA B 1 220 ? -6.785 -3.445 -15.188 1 85.56 220 ALA B N 1
ATOM 3717 C CA . ALA B 1 220 ? -7.707 -2.725 -14.32 1 85.56 220 ALA B CA 1
ATOM 3718 C C . ALA B 1 220 ? -9.156 -3.107 -14.617 1 85.56 220 ALA B C 1
ATOM 3720 O O . ALA B 1 220 ? -9.945 -3.342 -13.695 1 85.56 220 ALA B O 1
ATOM 3721 N N . GLN B 1 221 ? -9.445 -3.209 -15.828 1 86.62 221 GLN B N 1
ATOM 3722 C CA . GLN B 1 221 ? -10.805 -3.557 -16.234 1 86.62 221 GLN B CA 1
ATOM 3723 C C . GLN B 1 221 ? -11.141 -4.992 -15.844 1 86.62 221 GLN B C 1
ATOM 3725 O O . GLN B 1 221 ? -12.242 -5.266 -15.359 1 86.62 221 GLN B O 1
ATOM 3730 N N . SER B 1 222 ? -10.242 -5.879 -16.141 1 92.5 222 SER B N 1
ATOM 3731 C CA . SER B 1 222 ? -10.469 -7.273 -15.789 1 92.5 222 SER B CA 1
ATOM 3732 C C . SER B 1 222 ? -10.734 -7.43 -14.297 1 92.5 222 SER B C 1
ATOM 3734 O O . SER B 1 222 ? -11.633 -8.172 -13.898 1 92.5 222 SER B O 1
ATOM 3736 N N . GLU B 1 223 ? -9.961 -6.699 -13.5 1 89.5 223 GLU B N 1
ATOM 3737 C CA . GLU B 1 223 ? -10.125 -6.742 -12.055 1 89.5 223 GLU B CA 1
ATOM 3738 C C . GLU B 1 223 ? -11.508 -6.254 -11.641 1 89.5 223 GLU B C 1
ATOM 3740 O O . GLU B 1 223 ? -12.117 -6.805 -10.719 1 89.5 223 GLU B O 1
ATOM 3745 N N . LEU B 1 224 ? -11.953 -5.277 -12.312 1 83.88 224 LEU B N 1
ATOM 3746 C CA . LEU B 1 224 ? -13.266 -4.719 -12 1 83.88 224 LEU B CA 1
ATOM 3747 C C . LEU B 1 224 ? -14.367 -5.75 -12.234 1 83.88 224 LEU B C 1
ATOM 3749 O O . LEU B 1 224 ? -15.398 -5.727 -11.562 1 83.88 224 LEU B O 1
ATOM 3753 N N . TYR B 1 225 ? -14.109 -6.652 -13.125 1 87.56 225 TYR B N 1
ATOM 3754 C CA . TYR B 1 225 ? -15.102 -7.672 -13.445 1 87.56 225 TYR B CA 1
ATOM 3755 C C . TYR B 1 225 ? -14.852 -8.945 -12.648 1 87.56 225 TYR B C 1
ATOM 3757 O O . TYR B 1 225 ? -15.508 -9.969 -12.867 1 87.56 225 TYR B O 1
ATOM 3765 N N . GLY B 1 226 ? -13.852 -8.867 -11.812 1 90.88 226 GLY B N 1
ATOM 3766 C CA . GLY B 1 226 ? -13.523 -10.031 -11 1 90.88 226 GLY B CA 1
ATOM 3767 C C . GLY B 1 226 ? -12.883 -11.148 -11.797 1 90.88 226 GLY B C 1
ATOM 3768 O O . GLY B 1 226 ? -13.047 -12.328 -11.461 1 90.88 226 GLY B O 1
ATOM 3769 N N . GLN B 1 227 ? -12.219 -10.781 -12.875 1 95.88 227 GLN B N 1
ATOM 3770 C CA . GLN B 1 227 ? -11.625 -11.773 -13.758 1 95.88 227 GLN B CA 1
ATOM 3771 C C . GLN B 1 227 ? -10.133 -11.508 -13.953 1 95.88 227 GLN B C 1
ATOM 3773 O O . GLN B 1 227 ? -9.664 -10.383 -13.75 1 95.88 227 GLN B O 1
ATOM 3778 N N . THR B 1 228 ? -9.43 -12.562 -14.281 1 97.69 228 THR B N 1
ATOM 3779 C CA . THR B 1 228 ? -8.055 -12.375 -14.742 1 97.69 228 THR B CA 1
ATOM 3780 C C . THR B 1 228 ? -8.031 -11.859 -16.172 1 97.69 228 THR B C 1
ATOM 3782 O O . THR B 1 228 ? -9.031 -11.938 -16.891 1 97.69 228 THR B O 1
ATOM 3785 N N . VAL B 1 229 ? -6.914 -11.344 -16.562 1 97.44 229 VAL B N 1
ATOM 3786 C CA . VAL B 1 229 ? -6.73 -10.914 -17.938 1 97.44 229 VAL B CA 1
ATOM 3787 C C . VAL B 1 229 ? -6.816 -12.117 -18.875 1 97.44 229 VAL B C 1
ATOM 3789 O O . VAL B 1 229 ? -7.371 -12.016 -19.969 1 97.44 229 VAL B O 1
ATOM 3792 N N . ILE B 1 230 ? -6.297 -13.242 -18.438 1 98.44 230 ILE B N 1
ATOM 3793 C CA . ILE B 1 230 ? -6.32 -14.477 -19.203 1 98.44 230 ILE B CA 1
ATOM 3794 C C . ILE B 1 230 ? -7.762 -14.836 -19.562 1 98.44 230 ILE B C 1
ATOM 3796 O O . ILE B 1 230 ? -8.039 -15.305 -20.672 1 98.44 230 ILE B O 1
ATOM 3800 N N . GLU B 1 231 ? -8.602 -14.625 -18.672 1 97.62 231 GLU B N 1
ATOM 3801 C CA . GLU B 1 231 ? -10.023 -14.93 -18.844 1 97.62 231 GLU B CA 1
ATOM 3802 C C . GLU B 1 231 ? -10.734 -13.82 -19.625 1 97.62 231 GLU B C 1
ATOM 3804 O O . GLU B 1 231 ? -11.406 -14.086 -20.625 1 97.62 231 GLU B O 1
ATOM 3809 N N . ALA B 1 232 ? -10.578 -12.586 -19.281 1 95.44 232 ALA B N 1
ATOM 3810 C CA . ALA B 1 232 ? -11.359 -11.461 -19.781 1 95.44 232 ALA B CA 1
ATOM 3811 C C . ALA B 1 232 ? -10.883 -11.016 -21.156 1 95.44 232 ALA B C 1
ATOM 3813 O O . ALA B 1 232 ? -11.672 -10.539 -21.969 1 95.44 232 ALA B O 1
ATOM 3814 N N . ALA B 1 233 ? -9.609 -11.156 -21.375 1 96.06 233 ALA B N 1
ATOM 3815 C CA . ALA B 1 233 ? -9.016 -10.672 -22.625 1 96.06 233 ALA B CA 1
ATOM 3816 C C . ALA B 1 233 ? -7.918 -11.617 -23.109 1 96.06 233 ALA B C 1
ATOM 3818 O O . ALA B 1 233 ? -6.762 -11.211 -23.266 1 96.06 233 ALA B O 1
ATOM 3819 N N . PRO B 1 234 ? -8.297 -12.797 -23.438 1 97.31 234 PRO B N 1
ATOM 3820 C CA . PRO B 1 234 ? -7.312 -13.852 -23.719 1 97.31 234 PRO B CA 1
ATOM 3821 C C . PRO B 1 234 ? -6.445 -13.531 -24.938 1 97.31 234 PRO B C 1
ATOM 3823 O O . PRO B 1 234 ? -5.332 -14.055 -25.047 1 97.31 234 PRO B O 1
ATOM 3826 N N . THR B 1 235 ? -6.828 -12.633 -25.797 1 97.12 235 THR B N 1
ATOM 3827 C CA . THR B 1 235 ? -6.059 -12.375 -27 1 97.12 235 THR B CA 1
ATOM 3828 C C . THR B 1 235 ? -5.285 -11.062 -26.891 1 97.12 235 THR B C 1
ATOM 3830 O O . THR B 1 235 ? -4.672 -10.609 -27.859 1 97.12 235 THR B O 1
ATOM 3833 N N . SER B 1 236 ? -5.332 -10.523 -25.766 1 95.81 236 SER B N 1
ATOM 3834 C CA . SER B 1 236 ? -4.648 -9.25 -25.562 1 95.81 236 SER B CA 1
ATOM 3835 C C . SER B 1 236 ? -3.145 -9.445 -25.406 1 95.81 236 SER B C 1
ATOM 3837 O O . SER B 1 236 ? -2.693 -10.523 -25.016 1 95.81 236 SER B O 1
ATOM 3839 N N . GLU B 1 237 ? -2.428 -8.375 -25.688 1 96 237 GLU B N 1
ATOM 3840 C CA . GLU B 1 237 ? -0.986 -8.383 -25.453 1 96 237 GLU B CA 1
ATOM 3841 C C . GLU B 1 237 ? -0.668 -8.586 -23.984 1 96 237 GLU B C 1
ATOM 3843 O O . GLU B 1 237 ? 0.314 -9.25 -23.641 1 96 237 GLU B O 1
ATOM 3848 N N . GLN B 1 238 ? -1.505 -8.078 -23.172 1 96.94 238 GLN B N 1
ATOM 3849 C CA . GLN B 1 238 ? -1.312 -8.195 -21.734 1 96.94 238 GLN B CA 1
ATOM 3850 C C . GLN B 1 238 ? -1.422 -9.648 -21.281 1 96.94 238 GLN B C 1
ATOM 3852 O O . GLN B 1 238 ? -0.697 -10.086 -20.391 1 96.94 238 GLN B O 1
ATOM 3857 N N . ALA B 1 239 ? -2.316 -10.375 -21.891 1 98.12 239 ALA B N 1
ATOM 3858 C CA . ALA B 1 239 ? -2.434 -11.797 -21.594 1 98.12 239 ALA B CA 1
ATOM 3859 C C . ALA B 1 239 ? -1.145 -12.539 -21.938 1 98.12 239 ALA B C 1
ATOM 3861 O O . ALA B 1 239 ? -0.702 -13.406 -21.172 1 98.12 239 ALA B O 1
ATOM 3862 N N . ASP B 1 240 ? -0.551 -12.141 -22.984 1 98.38 240 ASP B N 1
ATOM 3863 C CA . ASP B 1 240 ? 0.688 -12.781 -23.406 1 98.38 240 ASP B CA 1
ATOM 3864 C C . ASP B 1 240 ? 1.822 -12.508 -22.422 1 98.38 240 ASP B C 1
ATOM 3866 O O . ASP B 1 240 ? 2.689 -13.352 -22.219 1 98.38 240 ASP B O 1
ATOM 3870 N N . VAL B 1 241 ? 1.818 -11.367 -21.891 1 98.12 241 VAL B N 1
ATOM 3871 C CA . VAL B 1 241 ? 2.807 -11.016 -20.875 1 98.12 241 VAL B CA 1
ATOM 3872 C C . VAL B 1 241 ? 2.715 -11.984 -19.703 1 98.12 241 VAL B C 1
ATOM 3874 O O . VAL B 1 241 ? 3.729 -12.523 -19.25 1 98.12 241 VAL B O 1
ATOM 3877 N N . TYR B 1 242 ? 1.537 -12.25 -19.234 1 98.5 242 TYR B N 1
ATOM 3878 C CA . TYR B 1 242 ? 1.343 -13.148 -18.094 1 98.5 242 TYR B CA 1
ATOM 3879 C C . TYR B 1 242 ? 1.659 -14.594 -18.484 1 98.5 242 TYR B C 1
ATOM 3881 O O . TYR B 1 242 ? 2.18 -15.352 -17.656 1 98.5 242 TYR B O 1
ATOM 3889 N N . ARG B 1 243 ? 1.339 -15 -19.703 1 98.56 243 ARG B N 1
ATOM 3890 C CA . ARG B 1 243 ? 1.678 -16.344 -20.188 1 98.56 243 ARG B CA 1
ATOM 3891 C C . ARG B 1 243 ? 3.188 -16.547 -20.188 1 98.56 243 ARG B C 1
ATOM 3893 O O . ARG B 1 243 ? 3.676 -17.609 -19.781 1 98.56 243 ARG B O 1
ATOM 3900 N N . GLN B 1 244 ? 3.855 -15.539 -20.656 1 98.12 244 GLN B N 1
ATOM 3901 C CA . GLN B 1 244 ? 5.312 -15.625 -20.672 1 98.12 244 GLN B CA 1
ATOM 3902 C C . GLN B 1 244 ? 5.871 -15.719 -19.25 1 98.12 244 GLN B C 1
ATOM 3904 O O . GLN B 1 244 ? 6.781 -16.516 -19 1 98.12 244 GLN B O 1
ATOM 3909 N N . LEU B 1 245 ? 5.371 -14.922 -18.375 1 97.62 245 LEU B N 1
ATOM 3910 C CA . LEU B 1 245 ? 5.789 -14.961 -16.984 1 97.62 245 LEU B CA 1
ATOM 3911 C C . LEU B 1 245 ? 5.516 -16.328 -16.375 1 97.62 245 LEU B C 1
ATOM 3913 O O . LEU B 1 245 ? 6.363 -16.875 -15.664 1 97.62 245 LEU B O 1
ATOM 3917 N N . ALA B 1 246 ? 4.355 -16.906 -16.688 1 98.06 246 ALA B N 1
ATOM 3918 C CA . ALA B 1 246 ? 3.971 -18.219 -16.172 1 98.06 246 ALA B CA 1
ATOM 3919 C C . ALA B 1 246 ? 4.918 -19.297 -16.672 1 98.06 246 ALA B C 1
ATOM 3921 O O . ALA B 1 246 ? 5.328 -20.172 -15.906 1 98.06 246 ALA B O 1
ATOM 3922 N N . ARG B 1 247 ? 5.277 -19.203 -17.906 1 96.75 247 ARG B N 1
ATOM 3923 C CA . ARG B 1 247 ? 6.211 -20.156 -18.484 1 96.75 247 ARG B CA 1
ATOM 3924 C C . ARG B 1 247 ? 7.562 -20.094 -17.781 1 96.75 247 ARG B C 1
ATOM 3926 O O . ARG B 1 247 ? 8.172 -21.125 -17.5 1 96.75 247 ARG B O 1
ATOM 3933 N N . HIS B 1 248 ? 7.945 -18.922 -17.5 1 95.81 248 HIS B N 1
ATOM 3934 C CA . HIS B 1 248 ? 9.227 -18.75 -16.812 1 95.81 248 HIS B CA 1
ATOM 3935 C C . HIS B 1 248 ? 9.18 -19.328 -15.406 1 95.81 248 HIS B C 1
ATOM 3937 O O . HIS B 1 248 ? 10.07 -20.094 -15.016 1 95.81 248 HIS B O 1
ATOM 3943 N N . ILE B 1 249 ? 8.172 -19.031 -14.719 1 92.31 249 ILE B N 1
ATOM 3944 C CA . ILE B 1 249 ? 8.047 -19.406 -13.312 1 92.31 249 ILE B CA 1
ATOM 3945 C C . ILE B 1 249 ? 7.883 -20.922 -13.203 1 92.31 249 ILE B C 1
ATOM 3947 O O . ILE B 1 249 ? 8.391 -21.531 -12.258 1 92.31 249 ILE B O 1
ATOM 3951 N N . ALA B 1 250 ? 7.219 -21.516 -14.156 1 90.44 250 ALA B N 1
ATOM 3952 C CA . ALA B 1 250 ? 6.945 -22.953 -14.164 1 90.44 250 ALA B CA 1
ATOM 3953 C C . ALA B 1 250 ? 8.148 -23.734 -14.672 1 90.44 250 ALA B C 1
ATOM 3955 O O . ALA B 1 250 ? 8.289 -24.922 -14.383 1 90.44 250 ALA B O 1
ATOM 3956 N N . GLY B 1 251 ? 8.93 -23.047 -15.453 1 89.56 251 GLY B N 1
ATOM 3957 C CA . GLY B 1 251 ? 10.062 -23.75 -16.047 1 89.56 251 GLY B CA 1
ATOM 3958 C C . GLY B 1 251 ? 11.273 -23.812 -15.141 1 89.56 251 GLY B C 1
ATOM 3959 O O . GLY B 1 251 ? 11.172 -23.516 -13.945 1 89.56 251 GLY B O 1
ATOM 3960 N N . ASP B 1 252 ? 12.242 -24.375 -15.727 1 85.19 252 ASP B N 1
ATOM 3961 C CA . ASP B 1 252 ? 13.516 -24.375 -15.023 1 85.19 252 ASP B CA 1
ATOM 3962 C C . ASP B 1 252 ? 14.211 -23.016 -15.125 1 85.19 252 ASP B C 1
ATOM 3964 O O . ASP B 1 252 ? 14.406 -22.5 -16.234 1 85.19 252 ASP B O 1
ATOM 3968 N N . HIS B 1 253 ? 14.367 -22.422 -13.992 1 87.31 253 HIS B N 1
ATOM 3969 C CA . HIS B 1 253 ? 15.031 -21.125 -13.938 1 87.31 253 HIS B CA 1
ATOM 3970 C C . HIS B 1 253 ? 16.078 -21.094 -12.836 1 87.31 253 HIS B C 1
ATOM 3972 O O . HIS B 1 253 ? 15.992 -21.844 -11.859 1 87.31 253 HIS B O 1
ATOM 3978 N N . PRO B 1 254 ? 17.047 -20.328 -13.156 1 89.88 254 PRO B N 1
ATOM 3979 C CA . PRO B 1 254 ? 18.047 -20.219 -12.102 1 89.88 254 PRO B CA 1
ATOM 3980 C C . PRO B 1 254 ? 17.516 -19.531 -10.844 1 89.88 254 PRO B C 1
ATOM 3982 O O . PRO B 1 254 ? 16.609 -18.688 -10.93 1 89.88 254 PRO B O 1
ATOM 3985 N N . VAL B 1 255 ? 18.016 -20.016 -9.711 1 92.88 255 VAL B N 1
ATOM 3986 C CA . VAL B 1 255 ? 17.734 -19.375 -8.43 1 92.88 255 VAL B CA 1
ATOM 3987 C C . VAL B 1 255 ? 19.016 -18.812 -7.832 1 92.88 255 VAL B C 1
ATOM 3989 O O . VAL B 1 255 ? 20.109 -19.25 -8.188 1 92.88 255 VAL B O 1
ATOM 3992 N N . SER B 1 256 ? 18.875 -17.812 -7.078 1 94.44 256 SER B N 1
ATOM 3993 C CA . SER B 1 256 ? 20.047 -17.172 -6.473 1 94.44 256 SER B CA 1
ATOM 3994 C C . SER B 1 256 ? 19.766 -16.766 -5.031 1 94.44 256 SER B C 1
ATOM 3996 O O . SER B 1 256 ? 18.625 -16.812 -4.578 1 94.44 256 SER B O 1
ATOM 3998 N N . ILE B 1 257 ? 20.844 -16.609 -4.332 1 94.88 257 ILE B N 1
ATOM 3999 C CA . ILE B 1 257 ? 20.781 -15.906 -3.059 1 94.88 257 ILE B CA 1
ATOM 4000 C C . ILE B 1 257 ? 21.078 -14.422 -3.273 1 94.88 257 ILE B C 1
ATOM 4002 O O . ILE B 1 257 ? 22.203 -14.062 -3.637 1 94.88 257 ILE B O 1
ATOM 4006 N N . PRO B 1 258 ? 20.125 -13.602 -3.061 1 95.81 258 PRO B N 1
ATOM 4007 C CA . PRO B 1 258 ? 20.359 -12.18 -3.346 1 95.81 258 PRO B CA 1
ATOM 4008 C C . PRO B 1 258 ? 21.344 -11.539 -2.373 1 95.81 258 PRO B C 1
ATOM 4010 O O . PRO B 1 258 ? 21.609 -12.086 -1.303 1 95.81 258 PRO B O 1
ATOM 4013 N N . LYS B 1 259 ? 21.859 -10.445 -2.801 1 97.62 259 LYS B N 1
ATOM 4014 C CA . LYS B 1 259 ? 22.766 -9.625 -2.012 1 97.62 259 LYS B CA 1
ATOM 4015 C C . LYS B 1 259 ? 22.188 -8.234 -1.765 1 97.62 259 LYS B C 1
ATOM 4017 O O . LYS B 1 259 ? 22.578 -7.27 -2.418 1 97.62 259 LYS B O 1
ATOM 4022 N N . PRO B 1 260 ? 21.328 -8.156 -0.771 1 96.19 260 PRO B N 1
ATOM 4023 C CA . PRO B 1 260 ? 20.672 -6.871 -0.522 1 96.19 260 PRO B CA 1
ATOM 4024 C C . PRO B 1 260 ? 21.656 -5.75 -0.193 1 96.19 260 PRO B C 1
ATOM 4026 O O . PRO B 1 260 ? 22.703 -6.004 0.392 1 96.19 260 PRO B O 1
ATOM 4029 N N . LEU B 1 261 ? 21.266 -4.551 -0.535 1 96.19 261 LEU B N 1
ATOM 4030 C CA . LEU B 1 261 ? 22.062 -3.371 -0.208 1 96.19 261 LEU B CA 1
ATOM 4031 C C . LEU B 1 261 ? 21.859 -2.967 1.248 1 96.19 261 LEU B C 1
ATOM 4033 O O . LEU B 1 261 ? 20.75 -3.059 1.776 1 96.19 261 LEU B O 1
ATOM 4037 N N . ASN B 1 262 ? 22.953 -2.555 1.84 1 94.06 262 ASN B N 1
ATOM 4038 C CA . ASN B 1 262 ? 22.766 -1.958 3.158 1 94.06 262 ASN B CA 1
ATOM 4039 C C . ASN B 1 262 ? 22.141 -0.567 3.059 1 94.06 262 ASN B C 1
ATOM 4041 O O . ASN B 1 262 ? 22 -0.024 1.962 1 94.06 262 ASN B O 1
ATOM 4045 N N . ALA B 1 263 ? 21.844 -0.025 4.223 1 85.44 263 ALA B N 1
ATOM 4046 C CA . ALA B 1 263 ? 21.031 1.191 4.254 1 85.44 263 ALA B CA 1
ATOM 4047 C C . ALA B 1 263 ? 21.734 2.34 3.539 1 85.44 263 ALA B C 1
ATOM 4049 O O . ALA B 1 263 ? 21.156 2.984 2.664 1 85.44 263 ALA B O 1
ATOM 4050 N N . PRO B 1 264 ? 23.047 2.654 3.805 1 87.88 264 PRO B N 1
ATOM 4051 C CA . PRO B 1 264 ? 23.734 3.744 3.104 1 87.88 264 PRO B CA 1
ATOM 4052 C C . PRO B 1 264 ? 23.844 3.502 1.6 1 87.88 264 PRO B C 1
ATOM 4054 O O . PRO B 1 264 ? 23.641 4.426 0.806 1 87.88 264 PRO B O 1
ATOM 4057 N N . ALA B 1 265 ? 24.125 2.311 1.226 1 94.12 265 ALA B N 1
ATOM 4058 C CA . ALA B 1 265 ? 24.25 1.969 -0.188 1 94.12 265 ALA B CA 1
ATOM 4059 C C . ALA B 1 265 ? 22.922 2.094 -0.91 1 94.12 265 ALA B C 1
ATOM 4061 O O . ALA B 1 265 ? 22.859 2.562 -2.049 1 94.12 265 ALA B O 1
ATOM 4062 N N . LEU B 1 266 ? 21.875 1.646 -0.25 1 93.81 266 LEU B N 1
ATOM 4063 C CA . LEU B 1 266 ? 20.547 1.729 -0.833 1 93.81 266 LEU B CA 1
ATOM 4064 C C . LEU B 1 266 ? 20.125 3.184 -1.018 1 93.81 266 LEU B C 1
ATOM 4066 O O . LEU B 1 266 ? 19.594 3.549 -2.066 1 93.81 266 LEU B O 1
ATOM 4070 N N . LYS B 1 267 ? 20.391 3.934 -0.04 1 86.38 267 LYS B N 1
ATOM 4071 C CA . LYS B 1 267 ? 20.062 5.355 -0.112 1 86.38 267 LYS B CA 1
ATOM 4072 C C . LYS B 1 267 ? 20.859 6.043 -1.221 1 86.38 267 LYS B C 1
ATOM 4074 O O . LYS B 1 267 ? 20.312 6.852 -1.972 1 86.38 267 LYS B O 1
ATOM 4079 N N . GLN B 1 268 ? 22.141 5.758 -1.286 1 90.62 268 GLN B N 1
ATOM 4080 C CA . GLN B 1 268 ? 22.984 6.336 -2.326 1 90.62 268 GLN B CA 1
ATOM 4081 C C . GLN B 1 268 ? 22.516 5.91 -3.715 1 90.62 268 GLN B C 1
ATOM 4083 O O . GLN B 1 268 ? 22.469 6.727 -4.637 1 90.62 268 GLN B O 1
ATOM 4088 N N . TRP B 1 269 ? 22.203 4.668 -3.846 1 94.88 269 TRP B N 1
ATOM 4089 C CA . TRP B 1 269 ? 21.672 4.156 -5.102 1 94.88 269 TRP B CA 1
ATOM 4090 C C . TRP B 1 269 ? 20.406 4.914 -5.512 1 94.88 269 TRP B C 1
ATOM 4092 O O . TRP B 1 269 ? 20.281 5.344 -6.66 1 94.88 269 TRP B O 1
ATOM 4102 N N . ALA B 1 270 ? 19.531 5.047 -4.578 1 91.25 270 ALA B N 1
ATOM 4103 C CA . ALA B 1 270 ? 18.266 5.73 -4.84 1 91.25 270 ALA B CA 1
ATOM 4104 C C . ALA B 1 270 ? 18.5 7.184 -5.246 1 91.25 270 ALA B C 1
ATOM 4106 O O . ALA B 1 270 ? 17.859 7.695 -6.164 1 91.25 270 ALA B O 1
ATOM 4107 N N . LYS B 1 271 ? 19.422 7.82 -4.555 1 86.38 271 LYS B N 1
ATOM 4108 C CA . LYS B 1 271 ? 19.75 9.211 -4.871 1 86.38 271 LYS B CA 1
ATOM 4109 C C . LYS B 1 271 ? 20.328 9.336 -6.277 1 86.38 271 LYS B C 1
ATOM 4111 O O . LYS B 1 271 ? 19.969 10.242 -7.023 1 86.38 271 LYS B O 1
ATOM 4116 N N . GLN B 1 272 ? 21.203 8.461 -6.656 1 90.88 272 GLN B N 1
ATOM 4117 C CA . GLN B 1 272 ? 21.828 8.477 -7.977 1 90.88 272 GLN B CA 1
ATOM 4118 C C . GLN B 1 272 ? 20.781 8.305 -9.078 1 90.88 272 GLN B C 1
ATOM 4120 O O . GLN B 1 272 ? 20.781 9.039 -10.07 1 90.88 272 GLN B O 1
ATOM 4125 N N . TRP B 1 273 ? 19.906 7.383 -8.898 1 91.25 273 TRP B N 1
ATOM 4126 C CA . TRP B 1 273 ? 18.844 7.176 -9.883 1 91.25 273 TRP B CA 1
ATOM 4127 C C . TRP B 1 273 ? 17.875 8.344 -9.883 1 91.25 273 TRP B C 1
ATOM 4129 O O . TRP B 1 273 ? 17.359 8.734 -10.938 1 91.25 273 TRP B O 1
ATOM 4139 N N . GLY B 1 274 ? 17.609 8.828 -8.648 1 85.94 274 GLY B N 1
ATOM 4140 C CA . GLY B 1 274 ? 16.797 10.031 -8.594 1 85.94 274 GLY B CA 1
ATOM 4141 C C . GLY B 1 274 ? 17.359 11.172 -9.414 1 85.94 274 GLY B C 1
ATOM 4142 O O . GLY B 1 274 ? 16.625 11.828 -10.156 1 85.94 274 GLY B O 1
ATOM 4143 N N . ASP B 1 275 ? 18.609 11.375 -9.297 1 84.81 275 ASP B N 1
ATOM 4144 C CA . ASP B 1 275 ? 19.281 12.422 -10.055 1 84.81 275 ASP B CA 1
ATOM 4145 C C . ASP B 1 275 ? 19.203 12.156 -11.555 1 84.81 275 ASP B C 1
ATOM 4147 O O . ASP B 1 275 ? 19 13.078 -12.344 1 84.81 275 ASP B O 1
ATOM 4151 N N . ARG B 1 276 ? 19.375 10.945 -11.945 1 85.69 276 ARG B N 1
ATOM 4152 C CA . ARG B 1 276 ? 19.328 10.555 -13.352 1 85.69 276 ARG B CA 1
ATOM 4153 C C . ARG B 1 276 ? 17.938 10.766 -13.93 1 85.69 276 ARG B C 1
ATOM 4155 O O . ARG B 1 276 ? 17.781 11.234 -15.055 1 85.69 276 ARG B O 1
ATOM 4162 N N . VAL B 1 277 ? 16.984 10.367 -13.164 1 82.38 277 VAL B N 1
ATOM 4163 C CA . VAL B 1 277 ? 15.609 10.375 -13.641 1 82.38 277 VAL B CA 1
ATOM 4164 C C . VAL B 1 277 ? 15.07 11.805 -13.625 1 82.38 277 VAL B C 1
ATOM 4166 O O . VAL B 1 277 ? 14.359 12.219 -14.539 1 82.38 277 VAL B O 1
ATOM 4169 N N . PHE B 1 278 ? 15.562 12.547 -12.555 1 71.12 278 PHE B N 1
ATOM 4170 C CA . PHE B 1 278 ? 14.945 13.852 -12.359 1 71.12 278 PHE B CA 1
ATOM 4171 C C . PHE B 1 278 ? 15.891 14.969 -12.781 1 71.12 278 PHE B C 1
ATOM 4173 O O . PHE B 1 278 ? 15.469 16.125 -12.938 1 71.12 278 PHE B O 1
ATOM 4180 N N . GLY B 1 279 ? 17.156 14.789 -12.547 1 64.88 279 GLY B N 1
ATOM 4181 C CA . GLY B 1 279 ? 18.141 15.805 -12.891 1 64.88 279 GLY B CA 1
ATOM 4182 C C . GLY B 1 279 ? 18.047 16.266 -14.336 1 64.88 279 GLY B C 1
ATOM 4183 O O . GLY B 1 279 ? 18.328 17.422 -14.641 1 64.88 279 GLY B O 1
ATOM 4184 N N . GLY B 1 280 ? 17.891 15.328 -15.234 1 53.06 280 GLY B N 1
ATOM 4185 C CA . GLY B 1 280 ? 17.828 15.906 -16.562 1 53.06 280 GLY B CA 1
ATOM 4186 C C . GLY B 1 280 ? 16.625 16.797 -16.781 1 53.06 280 GLY B C 1
ATOM 4187 O O . GLY B 1 280 ? 16.5 17.438 -17.828 1 53.06 280 GLY B O 1
ATOM 4188 N N . ALA B 1 281 ? 15.703 16.672 -16.156 1 43.09 281 ALA B N 1
ATOM 4189 C CA . ALA B 1 281 ? 14.508 17.484 -16.312 1 43.09 281 ALA B CA 1
ATOM 4190 C C . ALA B 1 281 ? 14.742 18.906 -15.789 1 43.09 281 ALA B C 1
ATOM 4192 O O . ALA B 1 281 ? 14.234 19.875 -16.359 1 43.09 281 ALA B O 1
ATOM 4193 N N . ALA B 1 282 ? 15.336 19.297 -14.656 1 38.12 282 ALA B N 1
ATOM 4194 C CA . ALA B 1 282 ? 15.773 20.641 -14.297 1 38.12 282 ALA B CA 1
ATOM 4195 C C . ALA B 1 282 ? 16.609 21.266 -15.406 1 38.12 282 ALA B C 1
ATOM 4197 O O . ALA B 1 282 ? 16.484 22.453 -15.703 1 38.12 282 ALA B O 1
ATOM 4198 N N . GLU B 1 283 ? 17.453 20.641 -15.977 1 36.47 283 GLU B N 1
ATOM 4199 C CA . GLU B 1 283 ? 18.234 21.219 -17.062 1 36.47 283 GLU B CA 1
ATOM 4200 C C . GLU B 1 283 ? 17.375 21.453 -18.297 1 36.47 283 GLU B C 1
ATOM 4202 O O . GLU B 1 283 ? 17.562 22.438 -19.016 1 36.47 283 GLU B O 1
ATOM 4207 N N . ARG B 1 284 ? 16.484 20.688 -18.656 1 38.03 284 ARG B N 1
ATOM 4208 C CA . ARG B 1 284 ? 15.734 21.078 -19.844 1 38.03 284 ARG B CA 1
ATOM 4209 C C . ARG B 1 284 ? 14.781 22.219 -19.531 1 38.03 284 ARG B C 1
ATOM 4211 O O . ARG B 1 284 ? 14.383 22.953 -20.438 1 38.03 284 ARG B O 1
ATOM 4218 N N . ARG B 1 285 ? 14.242 22.359 -18.469 1 34.94 285 ARG B N 1
ATOM 4219 C CA . ARG B 1 285 ? 13.422 23.547 -18.25 1 34.94 285 ARG B CA 1
ATOM 4220 C C . ARG B 1 285 ? 14.281 24.797 -18.094 1 34.94 285 ARG B C 1
ATOM 4222 O O . ARG B 1 285 ? 13.797 25.906 -18.266 1 34.94 285 ARG B O 1
ATOM 4229 N N . LEU B 1 286 ? 15.367 24.688 -17.547 1 31.97 286 LEU B N 1
ATOM 4230 C CA . LEU B 1 286 ? 16.188 25.891 -17.641 1 31.97 286 LEU B CA 1
ATOM 4231 C C . LEU B 1 286 ? 16.5 26.219 -19.094 1 31.97 286 LEU B C 1
ATOM 4233 O O . LEU B 1 286 ? 16.734 27.391 -19.422 1 31.97 286 LEU B O 1
ATOM 4237 N N . VAL B 1 287 ? 16.625 25.203 -19.922 1 32.19 287 VAL B N 1
ATOM 4238 C CA . VAL B 1 287 ? 16.953 25.594 -21.281 1 32.19 287 VAL B CA 1
ATOM 4239 C C . VAL B 1 287 ? 15.719 26.141 -21.984 1 32.19 287 VAL B C 1
ATOM 4241 O O . VAL B 1 287 ? 15.82 27 -22.859 1 32.19 287 VAL B O 1
ATOM 4244 N N . GLU B 1 288 ? 14.484 25.531 -21.766 1 27.84 288 GLU B N 1
ATOM 4245 C CA . GLU B 1 288 ? 13.445 26.156 -22.578 1 27.84 288 GLU B CA 1
ATOM 4246 C C . GLU B 1 288 ? 12.969 27.469 -21.953 1 27.84 288 GLU B C 1
ATOM 4248 O O . GLU B 1 288 ? 12.172 28.188 -22.562 1 27.84 288 GLU B O 1
ATOM 4253 N N . VAL B 1 289 ? 13.164 27.641 -20.734 1 25.98 289 VAL B N 1
ATOM 4254 C CA . VAL B 1 289 ? 12.906 29 -20.281 1 25.98 289 VAL B CA 1
ATOM 4255 C C . VAL B 1 289 ? 14.078 29.906 -20.672 1 25.98 289 VAL B C 1
ATOM 4257 O O . VAL B 1 289 ? 13.992 31.125 -20.531 1 25.98 289 VAL B O 1
ATOM 4260 N N . VAL B 1 290 ? 15.156 29.125 -21.047 1 25.48 290 VAL B N 1
ATOM 4261 C CA . VAL B 1 290 ? 16.078 30.062 -21.688 1 25.48 290 VAL B CA 1
ATOM 4262 C C . VAL B 1 290 ? 15.781 30.141 -23.172 1 25.48 290 VAL B C 1
ATOM 4264 O O . VAL B 1 290 ? 15.609 29.109 -23.828 1 25.48 290 VAL B O 1
#